Protein AF-A0A316V7V7-F1 (afdb_monomer)

Solvent-accessible surface area (backbone atoms only — not comparable to full-atom values): 23572 Å² total; per-residue (Å²): 116,82,76,47,70,77,41,67,59,57,42,28,49,52,53,28,52,53,47,53,48,35,49,48,49,51,54,50,50,53,54,47,58,75,67,67,80,64,62,68,66,64,52,52,53,51,46,54,51,34,51,50,48,45,47,46,38,56,75,43,49,46,54,45,52,50,30,42,55,56,39,65,74,77,50,98,63,58,75,68,59,39,53,61,62,17,49,60,53,38,48,53,49,51,52,54,58,68,66,45,78,70,61,78,92,52,75,86,79,66,56,74,65,60,53,50,47,52,38,43,30,49,54,22,32,37,50,50,13,33,57,52,13,32,52,29,26,48,41,36,48,57,46,45,47,75,74,66,43,92,72,72,82,74,82,64,50,72,67,56,50,52,48,47,49,52,53,46,52,49,50,53,51,52,44,51,51,50,52,51,50,48,50,50,70,68,69,52,76,82,66,86,82,73,79,63,56,82,72,43,70,79,76,47,81,49,71,66,59,52,50,53,50,50,50,52,51,51,47,53,51,48,50,52,50,47,51,53,47,48,54,50,44,53,50,46,51,48,52,35,50,50,59,54,43,52,70,36,70,71,32,44,52,52,51,52,51,49,48,53,50,18,54,50,29,52,52,48,51,51,48,35,51,41,41,72,75,72,66,55,78,53,87,70,68,76,72,51,70,67,56,50,51,49,54,53,52,58,66,66,62,80,61,102,53,71,59,68,64,52,50,49,52,51,51,51,52,50,51,52,49,49,51,53,54,52,49,52,52,52,52,54,53,49,50,55,53,45,67,67,48,55,84,83,52,59,67,43,54,53,46,38,52,48,36,42,54,49,44,30,41,51,51,28,50,56,52,51,48,49,73,72,54,67,72,90,62,67,83,63,70,83,50,78,62,67,75,51,82,90,54,65,45,60,48,48,51,45,21,36,51,33,16,49,53,28,18,51,54,43,39,52,52,52,52,50,54,54,49,54,53,52,58,62,71,76,111

Mean predicted aligned error: 12.89 Å

Secondary structure (DSSP, 8-state):
-GGGGG-HHHHHHHHHHHHHHHHHHHHHHHHHHHHT-S-HHHHHHHHHHHHHHHHHIIIIIHHHHHHHHHHHHH----HHHHHHHHHHHHHHHHHHHHHSPPPGGGTTT--HHHHHHHHHHHHHHHHHHHHHHHHHHHHHHHHHHHHH-SSPPPPPPHHHHHHHHHHHHHHHHHHHHHHHHHHHHHHSPPPTT----TTHHHH---HHHHHHHHHHHHHHHHHHHHHHHHHHHHHHHHHHHHHHHTTSHHHHHHHHHHHHHHHHHHHHHHHHHHIIIII---SSPPPPHHHHHHHHHHHHS---S-HHHHHHHHHHHHHHHHHHHHHHHHHHHHHHHHHHHTTTS-HHHHHHHHHHHHHHHHHHHHHHHHHHS-GGGTTSS--GGGGS---HHHHHHHHHHHHHHHHHHHHHHHHHHHHHHHHHTT-

Sequence (427 aa):
MIQSLKDPHQASSHVFSLCFEESTILFVLVLLEATGRLSTQALRRNWTFSLISVVVLAALLIPLCICLLITFRISSATPLQRVLFAIPAFAIWSIIFVNVPLPAALAHTTGLLDAALARMALLGVILIGILSGSAAASSAYDTYEAFFAKRKPRPVTASEVQGAESSFTRTCADLAARRRQLEQVRDAPANPNDQTGLLGRMWGSSQRSKEIKSLSQEIFGLETLAGAMRDDLDKLRTRHRDGKWAKTIQGKILLGAGHLFSVYCVWRVLLAALSLAILGYKEQAPPDFVSLSLAYLVKYVNVNIDLAAWTRLFGLLFVGALIVIRMRFVLANLSTFFRAASTGISTSFLVLFLAEVLTIYLLATLIQLRVSLPSKYSDASRPLLATLPSFNVVFGSAFDGTFLISAIATGAWRWYSSMDDLEHSNW

InterPro domains:
  IPR015672 The Golgi pH regulator/GPCR-type G protein [PTHR15948] (7-422)
  IPR022535 Golgi pH regulator, conserved domain [PF12537] (111-182)
  IPR025969 Abscisic acid G-protein coupled receptor-like domain [PF12430] (246-417)

Foldseek 3Di:
DVVLVVDLQSVLVVLLVQLVVLLVVLLVLLVVVLVVPDDPVVSLVSNVVSLVVLLCSQLPVLQLSLLLVVLVVPDPDDPVVSNVSSVVSRVVSNVVLLPQDADPVPPPPDDPSQRSLRSLLLVLLLVCLLLLLLVLLVLLVVLCCVPPPPDDPDQQDPVNLVVLVVVLVVLVVVLVVLVVVLVCLVPDPDDPPPPDDPVCVVPPDPPSNVVNVVSVVVSVVSVVVSVVSVVVSVVSVVSNVLVVLCPDPVNVVVVVVSNVVNVVSVVVLVVLCCCQPPVADDLDDDPDPVRVVVVVVLVVPPDPDPSVSVCSVCVSVVLVVVLVVVLVVVVVSLVVVCVVVVVPDDPSSSSSVCSNSSSSNSSNSLLVVLSVDDPVVVPPPCRSSNVRDRDCNSSSNSSSVSSNVSNVVSNVVVVVVVVVVVVVVVD

Radius of gyration: 30.21 Å; Cα contacts (8 Å, |Δi|>4): 297; chains: 1; bounding box: 67×61×100 Å

Organism: NCBI:txid1280837

Nearest PDB structures (foldseek):
  6g6w-assembly1_B  TM=4.353E-01  e=7.766E+00  Bos taurus
  5swt-assembly1_B  TM=4.805E-01  e=8.808E+00  Homo sapiens

pLDDT: mean 76.3, std 15.24, range [32.47, 95.81]

Structure (mmCIF, N/CA/C/O backbone):
data_AF-A0A316V7V7-F1
#
_entry.id   AF-A0A316V7V7-F1
#
loop_
_atom_site.group_PDB
_atom_site.id
_atom_site.type_symbol
_atom_site.label_atom_id
_atom_site.label_alt_id
_atom_site.label_comp_id
_atom_site.label_asym_id
_atom_site.label_entity_id
_atom_site.label_seq_id
_atom_site.pdbx_PDB_ins_code
_atom_site.Cartn_x
_atom_site.Cartn_y
_atom_site.Cartn_z
_atom_site.occupancy
_atom_site.B_iso_or_equiv
_atom_site.auth_seq_id
_atom_site.auth_comp_id
_atom_site.auth_asym_id
_atom_site.auth_atom_id
_atom_site.pdbx_PDB_model_num
ATOM 1 N N . MET A 1 1 ? -7.371 29.216 -9.672 1.00 37.16 1 MET A N 1
ATOM 2 C CA . MET A 1 1 ? -6.282 28.506 -8.961 1.00 37.16 1 MET A CA 1
ATOM 3 C C . MET A 1 1 ? -6.003 29.091 -7.569 1.00 37.16 1 MET A C 1
ATOM 5 O O . MET A 1 1 ? -5.985 28.326 -6.620 1.00 37.16 1 MET A O 1
ATOM 9 N N . ILE A 1 2 ? -5.893 30.419 -7.392 1.00 33.19 2 ILE A N 1
ATOM 10 C CA . ILE A 1 2 ? -5.565 31.045 -6.085 1.00 33.19 2 ILE A CA 1
ATOM 11 C C . ILE A 1 2 ? -6.721 30.992 -5.055 1.00 33.19 2 ILE A C 1
ATOM 13 O O . ILE A 1 2 ? -6.470 30.832 -3.867 1.00 33.19 2 ILE A O 1
ATOM 17 N N . GLN A 1 3 ? -7.992 31.019 -5.482 1.00 32.47 3 GLN A N 1
ATOM 18 C CA . GLN A 1 3 ? -9.149 30.841 -4.577 1.00 32.47 3 GLN A CA 1
ATOM 19 C C . GLN A 1 3 ? -9.369 29.389 -4.104 1.00 32.47 3 GLN A C 1
ATOM 21 O O . GLN A 1 3 ? -9.986 29.183 -3.064 1.00 32.47 3 GLN A O 1
ATOM 26 N N . SER A 1 4 ? -8.828 28.390 -4.814 1.00 39.66 4 SER A N 1
ATOM 27 C CA . SER A 1 4 ? -8.954 26.960 -4.463 1.00 39.66 4 SER A CA 1
ATOM 28 C C . SER A 1 4 ? -8.079 26.564 -3.260 1.00 39.66 4 SER A C 1
ATOM 30 O O . SER A 1 4 ? -8.321 25.557 -2.604 1.00 39.66 4 SER A O 1
ATOM 32 N N . LEU A 1 5 ? -7.109 27.411 -2.893 1.00 46.94 5 LEU A N 1
ATOM 33 C CA . LEU A 1 5 ? -6.263 27.238 -1.706 1.00 46.94 5 LEU A CA 1
ATOM 34 C C . LEU A 1 5 ? -6.985 27.534 -0.379 1.00 46.94 5 LEU A C 1
ATOM 36 O O . LEU A 1 5 ? -6.381 27.371 0.680 1.00 46.94 5 LEU A O 1
ATOM 40 N N . LYS A 1 6 ? -8.253 27.975 -0.408 1.00 54.47 6 LYS A N 1
ATOM 41 C CA . LYS A 1 6 ? -9.027 28.243 0.815 1.00 54.47 6 LYS A CA 1
ATOM 42 C C . LYS A 1 6 ? -9.523 26.955 1.486 1.00 54.47 6 LYS A C 1
ATOM 44 O O . LYS A 1 6 ? -9.612 26.930 2.710 1.00 54.47 6 LYS A O 1
ATOM 49 N N . ASP A 1 7 ? -9.726 25.887 0.706 1.00 70.75 7 ASP A N 1
ATOM 50 C CA . ASP A 1 7 ? -10.158 24.577 1.198 1.00 70.75 7 ASP A CA 1
ATOM 51 C C . ASP A 1 7 ? -9.064 23.513 0.972 1.00 70.75 7 ASP A C 1
ATOM 53 O O . ASP A 1 7 ? -8.841 23.082 -0.165 1.00 70.75 7 ASP A O 1
ATOM 57 N N . PRO A 1 8 ? -8.399 23.005 2.031 1.00 72.62 8 PRO A N 1
ATOM 58 C CA . PRO A 1 8 ? -7.329 22.007 1.896 1.00 72.62 8 PRO A CA 1
ATOM 59 C C . PRO A 1 8 ? -7.800 20.694 1.241 1.00 72.62 8 PRO A C 1
ATOM 61 O O . PRO A 1 8 ? -7.002 19.959 0.656 1.00 72.62 8 PRO A O 1
ATOM 64 N N . HIS A 1 9 ? -9.100 20.396 1.311 1.00 79.50 9 HIS A N 1
ATOM 65 C CA . HIS A 1 9 ? -9.720 19.256 0.631 1.00 79.50 9 HIS A CA 1
ATOM 66 C C . HIS A 1 9 ? -9.777 19.432 -0.895 1.00 79.50 9 HIS A C 1
ATOM 68 O O . HIS A 1 9 ? -9.472 18.497 -1.629 1.00 79.50 9 HIS A O 1
ATOM 74 N N . GLN A 1 10 ? -10.115 20.627 -1.390 1.00 82.75 10 GLN A N 1
ATOM 75 C CA . GLN A 1 10 ? -10.161 20.880 -2.833 1.00 82.75 10 GLN A CA 1
ATOM 76 C C . GLN A 1 10 ? -8.751 20.886 -3.425 1.00 82.75 10 GLN A C 1
ATOM 78 O O . GLN A 1 10 ? -8.501 20.230 -4.433 1.00 82.75 10 GLN A O 1
ATOM 83 N N . ALA A 1 11 ? -7.806 21.551 -2.751 1.00 82.94 11 ALA A N 1
ATOM 84 C CA . ALA A 1 11 ? -6.413 21.595 -3.184 1.00 82.94 11 ALA A CA 1
ATOM 85 C C . ALA A 1 11 ? -5.796 20.187 -3.298 1.00 82.94 11 ALA A C 1
ATOM 87 O O . ALA A 1 11 ? -5.197 19.862 -4.322 1.00 82.94 11 ALA A O 1
ATOM 88 N N . SER A 1 12 ? -5.998 19.325 -2.294 1.00 87.25 12 SER A N 1
ATOM 89 C CA . SER A 1 12 ? -5.514 17.935 -2.338 1.00 87.25 12 SER A CA 1
ATOM 90 C C . SER A 1 12 ? -6.169 17.112 -3.451 1.00 87.25 12 SER A C 1
ATOM 92 O O . SER A 1 12 ? -5.476 16.350 -4.124 1.00 87.25 12 SER A O 1
ATOM 94 N N . SER A 1 13 ? -7.463 17.312 -3.717 1.00 88.50 13 SER A N 1
ATOM 95 C CA . SER A 1 13 ? -8.156 16.660 -4.834 1.00 88.50 13 SER A CA 1
ATOM 96 C C . SER A 1 13 ? -7.624 17.101 -6.202 1.00 88.50 13 SER A C 1
ATOM 98 O O . SER A 1 13 ? -7.484 16.268 -7.097 1.00 88.50 13 SER A O 1
ATOM 100 N N . HIS A 1 14 ? -7.317 18.388 -6.387 1.00 89.69 14 HIS A N 1
ATOM 101 C CA . HIS A 1 14 ? -6.747 18.889 -7.641 1.00 89.69 14 HIS A CA 1
ATOM 102 C C . HIS A 1 14 ? -5.335 18.354 -7.877 1.00 89.69 14 HIS A C 1
ATOM 104 O O . HIS A 1 14 ? -5.037 17.913 -8.984 1.00 89.69 14 HIS A O 1
ATOM 110 N N . VAL A 1 15 ? -4.494 18.340 -6.836 1.00 90.38 15 VAL A N 1
ATOM 111 C CA . VAL A 1 15 ? -3.150 17.750 -6.914 1.00 90.38 15 VAL A CA 1
ATOM 112 C C . VAL A 1 15 ? -3.247 16.266 -7.262 1.00 90.38 15 VAL A C 1
ATOM 114 O O . VAL A 1 15 ? -2.575 15.826 -8.189 1.00 90.38 15 VAL A O 1
ATOM 117 N N . PHE A 1 16 ? -4.132 15.511 -6.603 1.00 90.31 16 PHE A N 1
ATOM 118 C CA . PHE A 1 16 ? -4.368 14.101 -6.926 1.00 90.31 16 PHE A CA 1
ATOM 119 C C . PHE A 1 16 ? -4.797 13.900 -8.388 1.00 90.31 16 PHE A C 1
ATOM 121 O O . PHE A 1 16 ? -4.213 13.071 -9.084 1.00 90.31 16 PHE A O 1
ATOM 128 N N . SER A 1 17 ? -5.778 14.674 -8.868 1.00 92.06 17 SER A N 1
ATOM 129 C CA . SER A 1 17 ? -6.269 14.584 -10.250 1.00 92.06 17 SER A CA 1
ATOM 130 C C . SER A 1 17 ? -5.161 14.850 -11.264 1.00 92.06 17 SER A C 1
ATOM 132 O O . SER A 1 17 ? -5.017 14.095 -12.219 1.00 92.06 17 SER A O 1
ATOM 134 N N . LEU A 1 18 ? -4.365 15.895 -11.037 1.00 92.06 18 LEU A N 1
ATOM 135 C CA . LEU A 1 18 ? -3.290 16.296 -11.939 1.00 92.06 18 LEU A CA 1
ATOM 136 C C . LEU A 1 18 ? -2.152 15.260 -11.957 1.00 92.06 18 LEU A C 1
ATOM 138 O O . LEU A 1 18 ? -1.629 14.934 -13.017 1.00 92.06 18 LEU A O 1
ATOM 142 N N . CYS A 1 19 ? -1.822 14.665 -10.808 1.00 90.75 19 CYS A N 1
ATOM 143 C CA . CYS A 1 19 ? -0.845 13.574 -10.741 1.00 90.75 19 CYS A CA 1
ATOM 144 C C . CYS A 1 19 ? -1.331 12.321 -11.472 1.00 90.75 19 CYS A C 1
ATOM 146 O O . CYS A 1 19 ? -0.568 11.687 -12.204 1.00 90.75 19 CYS A O 1
ATOM 148 N N . PHE A 1 20 ? -2.604 11.967 -11.286 1.00 88.31 20 PHE A N 1
ATOM 149 C CA . PHE A 1 20 ? -3.210 10.823 -11.955 1.00 88.31 20 PHE A CA 1
ATOM 150 C C . PHE A 1 20 ? -3.274 11.019 -13.474 1.00 88.31 20 PHE A C 1
ATOM 152 O O . PHE A 1 20 ? -2.954 10.095 -14.223 1.00 88.31 20 PHE A O 1
ATOM 159 N N . GLU A 1 21 ? -3.642 12.218 -13.923 1.00 92.69 21 GLU A N 1
ATOM 160 C CA . GLU A 1 21 ? -3.685 12.597 -15.333 1.00 92.69 21 GLU A CA 1
ATOM 161 C C . GLU A 1 21 ? -2.302 12.495 -15.983 1.00 92.69 21 GLU A C 1
ATOM 163 O O . GLU A 1 21 ? -2.132 11.705 -16.910 1.00 92.69 21 GLU A O 1
ATOM 168 N N . GLU A 1 22 ? -1.298 13.204 -15.458 1.00 91.88 22 GLU A N 1
ATOM 169 C CA . GLU A 1 22 ? 0.056 13.219 -16.030 1.00 91.88 22 GLU A CA 1
ATOM 170 C C . GLU A 1 22 ? 0.694 11.824 -16.036 1.00 91.88 22 GLU A C 1
ATOM 172 O O . GLU A 1 22 ? 1.302 11.404 -17.024 1.00 91.88 22 GLU A O 1
ATOM 177 N N . SER A 1 23 ? 0.484 11.047 -14.968 1.00 89.38 23 SER A N 1
ATOM 178 C CA . SER A 1 23 ? 0.971 9.667 -14.908 1.00 89.38 23 SER A CA 1
ATOM 179 C C . SER A 1 23 ? 0.282 8.773 -15.941 1.00 89.38 23 SER A C 1
ATOM 181 O O . SER A 1 23 ? 0.938 7.953 -16.578 1.00 89.38 23 SER A O 1
ATOM 183 N N . THR A 1 24 ? -1.029 8.932 -16.149 1.00 86.06 24 THR A N 1
ATOM 184 C CA . THR A 1 24 ? -1.783 8.158 -17.150 1.00 86.06 24 THR A CA 1
ATOM 185 C C . THR A 1 24 ? -1.388 8.553 -18.572 1.00 86.06 24 THR A C 1
ATOM 187 O O . THR A 1 24 ? -1.238 7.678 -19.429 1.00 86.06 24 THR A O 1
ATOM 190 N N . ILE A 1 25 ? -1.156 9.845 -18.825 1.00 89.94 25 ILE A N 1
ATOM 191 C CA . ILE A 1 25 ? -0.686 10.356 -20.117 1.00 89.94 25 ILE A CA 1
ATOM 192 C C . ILE A 1 25 ? 0.633 9.691 -20.510 1.00 89.94 25 ILE A C 1
ATOM 194 O O . ILE A 1 25 ? 0.758 9.271 -21.658 1.00 89.94 25 ILE A O 1
ATOM 198 N N . LEU A 1 26 ? 1.582 9.505 -19.583 1.00 87.88 26 LEU A N 1
ATOM 199 C CA . LEU A 1 26 ? 2.833 8.796 -19.883 1.00 87.88 26 LEU A CA 1
ATOM 200 C C . LEU A 1 26 ? 2.588 7.389 -20.448 1.00 87.88 26 LEU A C 1
ATOM 202 O O . LEU A 1 26 ? 3.192 7.023 -21.457 1.00 87.88 26 LEU A O 1
ATOM 206 N N . PHE A 1 27 ? 1.664 6.617 -19.870 1.00 82.06 27 PHE A N 1
ATOM 207 C CA . PHE A 1 27 ? 1.306 5.301 -20.411 1.00 82.06 27 PHE A CA 1
ATOM 208 C C . PHE A 1 27 ? 0.610 5.400 -21.761 1.00 82.06 27 PHE A C 1
ATOM 210 O O . PHE A 1 27 ? 0.951 4.656 -22.678 1.00 82.06 27 PHE A O 1
ATOM 217 N N . VAL A 1 28 ? -0.339 6.325 -21.911 1.00 83.75 28 VAL A N 1
ATOM 218 C CA . VAL A 1 28 ? -1.026 6.541 -23.189 1.00 83.75 28 VAL A CA 1
ATOM 219 C C . VAL A 1 28 ? -0.021 6.898 -24.284 1.00 83.75 28 VAL A C 1
ATOM 221 O O . VAL A 1 28 ? -0.122 6.364 -25.381 1.00 83.75 28 VAL A O 1
ATOM 224 N N . LEU A 1 29 ? 0.994 7.715 -23.996 1.00 85.50 29 LEU A N 1
ATOM 225 C CA . LEU A 1 29 ? 2.050 8.050 -24.952 1.00 85.50 29 LEU A CA 1
ATOM 226 C C . LEU A 1 29 ? 2.868 6.829 -25.379 1.00 85.50 29 LEU A C 1
ATOM 228 O O . LEU A 1 29 ? 3.147 6.693 -26.568 1.00 85.50 29 LEU A O 1
ATOM 232 N N . VAL A 1 30 ? 3.193 5.919 -24.456 1.00 78.06 30 VAL A N 1
ATOM 233 C CA . VAL A 1 30 ? 3.846 4.638 -24.789 1.00 78.06 30 VAL A CA 1
ATOM 234 C C . VAL A 1 30 ? 2.957 3.782 -25.693 1.00 78.06 30 VAL A C 1
ATOM 236 O O . VAL A 1 30 ? 3.428 3.211 -26.678 1.00 78.06 30 VAL A O 1
ATOM 239 N N . LEU A 1 31 ? 1.655 3.715 -25.398 1.00 76.31 31 LEU A N 1
ATOM 240 C CA . LEU A 1 31 ? 0.696 2.990 -26.234 1.00 76.31 31 LEU A CA 1
ATOM 241 C C . LEU A 1 31 ? 0.597 3.610 -27.634 1.00 76.31 31 LEU A C 1
ATOM 243 O O . LEU A 1 31 ? 0.621 2.892 -28.632 1.00 76.31 31 LEU A O 1
ATOM 247 N N . LEU A 1 32 ? 0.531 4.940 -27.720 1.00 78.00 32 LEU A N 1
ATOM 248 C CA . LEU A 1 32 ? 0.484 5.672 -28.983 1.00 78.00 32 LEU A CA 1
ATOM 249 C C . LEU A 1 32 ? 1.776 5.498 -29.791 1.00 78.00 32 LEU A C 1
ATOM 251 O O . LEU A 1 32 ? 1.688 5.311 -31.006 1.00 78.00 32 LEU A O 1
ATOM 255 N N . GLU A 1 33 ? 2.946 5.479 -29.143 1.00 76.56 33 GLU A N 1
ATOM 256 C CA . GLU A 1 33 ? 4.226 5.162 -29.792 1.00 76.56 33 GLU A CA 1
ATOM 257 C C . GLU A 1 33 ? 4.166 3.798 -30.480 1.00 76.56 33 GLU A C 1
ATOM 259 O O . GLU A 1 33 ? 4.500 3.673 -31.659 1.00 76.56 33 GLU A O 1
ATOM 264 N N . ALA A 1 34 ? 3.657 2.787 -29.772 1.00 68.81 34 ALA A N 1
ATOM 265 C CA . ALA A 1 34 ? 3.554 1.433 -30.294 1.00 68.81 34 ALA A CA 1
ATOM 266 C C . ALA A 1 34 ? 2.609 1.319 -31.500 1.00 68.81 34 ALA A C 1
ATOM 268 O O . ALA A 1 34 ? 2.809 0.453 -32.349 1.00 68.81 34 ALA A O 1
ATOM 269 N N . THR A 1 35 ? 1.599 2.190 -31.615 1.00 70.50 35 THR A N 1
ATOM 270 C CA . THR A 1 35 ? 0.716 2.210 -32.794 1.00 70.50 35 THR A CA 1
ATOM 271 C C . THR A 1 35 ? 1.369 2.811 -34.039 1.00 70.50 35 THR A C 1
ATOM 273 O O . THR A 1 35 ? 0.890 2.560 -35.143 1.00 70.50 35 THR A O 1
ATOM 276 N N . GLY A 1 36 ? 2.436 3.606 -33.889 1.00 69.06 36 GLY A N 1
ATOM 277 C CA . GLY A 1 36 ? 3.157 4.239 -34.999 1.00 69.06 36 GLY A CA 1
ATOM 278 C C . GLY A 1 36 ? 2.351 5.263 -35.814 1.00 69.06 36 GLY A C 1
ATOM 279 O O . GLY A 1 36 ? 2.797 5.661 -36.885 1.00 69.06 36 GLY A O 1
ATOM 280 N N . ARG A 1 37 ? 1.162 5.680 -35.349 1.00 67.75 37 ARG A N 1
ATOM 281 C CA . ARG A 1 37 ? 0.238 6.553 -36.107 1.00 67.75 37 ARG A CA 1
ATOM 282 C C . ARG A 1 37 ? 0.438 8.056 -35.882 1.00 67.75 37 ARG A C 1
ATOM 284 O O . ARG A 1 37 ? -0.128 8.845 -36.632 1.00 67.75 37 ARG A O 1
ATOM 291 N N . LEU A 1 38 ? 1.194 8.466 -34.860 1.00 76.25 38 LEU A N 1
ATOM 292 C CA . LEU A 1 38 ? 1.435 9.878 -34.532 1.00 76.25 38 LEU A CA 1
ATOM 293 C C . LEU A 1 38 ? 2.852 10.333 -34.896 1.00 76.25 38 LEU A C 1
ATOM 295 O O . LEU A 1 38 ? 3.801 9.553 -34.883 1.00 76.25 38 LEU A O 1
ATOM 299 N N . SER A 1 39 ? 3.004 11.638 -35.140 1.00 82.19 39 SER A N 1
ATOM 300 C CA . SER A 1 39 ? 4.307 12.268 -35.361 1.00 82.19 39 SER A CA 1
ATOM 301 C C . SER A 1 39 ? 5.229 12.090 -34.146 1.00 82.19 39 SER A C 1
ATOM 303 O O . SER A 1 39 ? 4.889 12.512 -33.035 1.00 82.19 39 SER A O 1
ATOM 305 N N . THR A 1 40 ? 6.431 11.552 -34.368 1.00 78.25 40 THR A N 1
ATOM 306 C CA . THR A 1 40 ? 7.430 11.259 -33.322 1.00 78.25 40 THR A CA 1
ATOM 307 C C . THR A 1 40 ? 7.844 12.500 -32.520 1.00 78.25 40 THR A C 1
ATOM 309 O O . THR A 1 40 ? 8.145 12.405 -31.332 1.00 78.25 40 THR A O 1
ATOM 312 N N . GLN A 1 41 ? 7.828 13.685 -33.139 1.00 83.75 41 GLN A N 1
ATOM 313 C CA . GLN A 1 41 ? 8.228 14.937 -32.491 1.00 83.75 41 GLN A CA 1
ATOM 314 C C . GLN A 1 41 ? 7.197 15.436 -31.467 1.00 83.75 41 GLN A C 1
ATOM 316 O O . GLN A 1 41 ? 7.578 15.799 -30.354 1.00 83.75 41 GLN A O 1
ATOM 321 N N . ALA A 1 42 ? 5.901 15.416 -31.807 1.00 85.19 42 ALA A N 1
ATOM 322 C CA . ALA A 1 42 ? 4.836 15.785 -30.869 1.00 85.19 42 ALA A CA 1
ATOM 323 C C . ALA A 1 42 ? 4.795 14.820 -29.678 1.00 85.19 42 ALA A C 1
ATOM 325 O O . ALA A 1 42 ? 4.691 15.245 -28.529 1.00 85.19 42 ALA A O 1
ATOM 326 N N . LEU A 1 43 ? 4.973 13.527 -29.959 1.00 85.25 43 LEU A N 1
ATOM 327 C CA . LEU A 1 43 ? 4.997 12.473 -28.957 1.00 85.25 43 LEU A CA 1
ATOM 328 C C . LEU A 1 43 ? 6.164 12.646 -27.972 1.00 85.25 43 LEU A C 1
ATOM 330 O O . LEU A 1 43 ? 5.961 12.613 -26.762 1.00 85.25 43 LEU A O 1
ATOM 334 N N . ARG A 1 44 ? 7.373 12.921 -28.483 1.00 85.69 44 ARG A N 1
ATOM 335 C CA . ARG A 1 44 ? 8.557 13.170 -27.650 1.00 85.69 44 ARG A CA 1
ATOM 336 C C . ARG A 1 44 ? 8.430 14.444 -26.820 1.00 85.69 44 ARG A C 1
ATOM 338 O O . ARG A 1 44 ? 8.828 14.446 -25.661 1.00 85.69 44 ARG A O 1
ATOM 345 N N . ARG A 1 45 ? 7.847 15.510 -27.374 1.00 88.25 45 ARG A N 1
ATOM 346 C CA . ARG A 1 45 ? 7.605 16.750 -26.624 1.00 88.25 45 ARG A CA 1
ATOM 347 C C . ARG A 1 45 ? 6.622 16.526 -25.474 1.00 88.25 45 ARG A C 1
ATOM 349 O O . ARG A 1 45 ? 6.906 16.963 -24.363 1.00 88.25 45 ARG A O 1
ATOM 356 N N . ASN A 1 46 ? 5.509 15.836 -25.732 1.00 90.94 46 ASN A N 1
ATOM 357 C CA . ASN A 1 46 ? 4.521 15.540 -24.695 1.00 90.94 46 ASN A CA 1
ATOM 358 C C . ASN A 1 46 ? 5.091 14.600 -23.627 1.00 90.94 46 ASN A C 1
ATOM 360 O O . ASN A 1 46 ? 4.882 14.818 -22.443 1.00 90.94 46 ASN A O 1
ATOM 364 N N . TRP A 1 47 ? 5.885 13.611 -24.040 1.00 89.44 47 TRP A N 1
ATOM 365 C CA . TRP A 1 47 ? 6.594 12.715 -23.130 1.00 89.44 47 TRP A CA 1
ATOM 366 C C . TRP A 1 47 ? 7.521 13.467 -22.184 1.00 89.44 47 TRP A C 1
ATOM 368 O O . TRP A 1 47 ? 7.424 13.300 -20.975 1.00 89.44 47 TRP A O 1
ATOM 378 N N . THR A 1 48 ? 8.395 14.325 -22.715 1.00 88.81 48 THR A N 1
ATOM 379 C CA . THR A 1 48 ? 9.319 15.099 -21.883 1.00 88.81 48 THR A CA 1
ATOM 380 C C . THR A 1 48 ? 8.569 16.038 -20.943 1.00 88.81 48 THR A C 1
ATOM 382 O O . THR A 1 48 ? 8.943 16.136 -19.778 1.00 88.81 48 THR A O 1
ATOM 385 N N . PHE A 1 49 ? 7.499 16.687 -21.414 1.00 92.25 49 PHE A N 1
ATOM 386 C CA . PHE A 1 49 ? 6.664 17.547 -20.575 1.00 92.25 49 PHE A CA 1
ATOM 387 C C . PHE A 1 49 ? 6.019 16.765 -19.426 1.00 92.25 49 PHE A C 1
ATOM 389 O O . PHE A 1 49 ? 6.266 17.094 -18.269 1.00 92.25 49 PHE A O 1
ATOM 396 N N . SER A 1 50 ? 5.280 15.694 -19.724 1.00 92.38 50 SER A N 1
ATOM 397 C CA . SER A 1 50 ? 4.618 14.887 -18.696 1.00 92.38 50 SER A CA 1
ATOM 398 C C . SER A 1 50 ? 5.612 14.215 -17.753 1.00 92.38 50 SER A C 1
ATOM 400 O O . SER A 1 50 ? 5.351 14.123 -16.559 1.00 92.38 50 SER A O 1
ATOM 402 N N . LEU A 1 51 ? 6.790 13.804 -18.235 1.00 90.31 51 LEU A N 1
ATOM 403 C CA . LEU A 1 51 ? 7.823 13.211 -17.384 1.00 90.31 51 LEU A CA 1
ATOM 404 C C . LEU A 1 51 ? 8.381 14.233 -16.386 1.00 90.31 51 LEU A C 1
ATOM 406 O O . LEU A 1 51 ? 8.503 13.925 -15.202 1.00 90.31 51 LEU A O 1
ATOM 410 N N . ILE A 1 52 ? 8.679 15.455 -16.845 1.00 91.50 52 ILE A N 1
ATOM 411 C CA . ILE A 1 52 ? 9.089 16.561 -15.968 1.00 91.50 52 ILE A CA 1
ATOM 412 C C . ILE A 1 52 ? 7.976 16.863 -14.963 1.00 91.50 52 ILE A C 1
ATOM 414 O O . ILE A 1 52 ? 8.257 16.950 -13.768 1.00 91.50 52 ILE A O 1
ATOM 418 N N . SER A 1 53 ? 6.729 16.981 -15.427 1.00 91.94 53 SER A N 1
ATOM 419 C CA . SER A 1 53 ? 5.568 17.244 -14.575 1.00 91.94 53 SER A CA 1
ATOM 420 C C . SER A 1 53 ? 5.433 16.185 -13.483 1.00 91.94 53 SER A C 1
ATOM 422 O O . SER A 1 53 ? 5.412 16.538 -12.311 1.00 91.94 53 SER A O 1
ATOM 424 N N . VAL A 1 54 ? 5.440 14.892 -13.823 1.00 92.06 54 VAL A N 1
ATOM 425 C CA . VAL A 1 54 ? 5.350 13.783 -12.855 1.00 92.06 54 VAL A CA 1
ATOM 426 C C . VAL A 1 54 ? 6.484 13.821 -11.831 1.00 92.06 54 VAL A C 1
ATOM 428 O O . VAL A 1 54 ? 6.231 13.675 -10.635 1.00 92.06 54 VAL A O 1
ATOM 431 N N . VAL A 1 55 ? 7.725 14.059 -12.267 1.00 90.75 55 VAL A N 1
ATOM 432 C CA . VAL A 1 55 ? 8.875 14.144 -11.353 1.00 90.75 55 VAL A CA 1
ATOM 433 C C . VAL A 1 55 ? 8.753 15.352 -10.423 1.00 90.75 55 VAL A C 1
ATOM 435 O O . VAL A 1 55 ? 8.986 15.210 -9.228 1.00 90.75 55 VAL A O 1
ATOM 438 N N . VAL A 1 56 ? 8.348 16.522 -10.921 1.00 91.69 56 VAL A N 1
ATOM 439 C CA . VAL A 1 56 ? 8.133 17.726 -10.095 1.00 91.69 56 VAL A CA 1
ATOM 440 C C . VAL A 1 56 ? 6.971 17.533 -9.121 1.00 91.69 56 VAL A C 1
ATOM 442 O O . VAL A 1 56 ? 7.043 17.968 -7.972 1.00 91.69 56 VAL A O 1
ATOM 445 N N . LEU A 1 57 ? 5.902 16.870 -9.551 1.00 92.06 57 LEU A N 1
ATOM 446 C CA . LEU A 1 57 ? 4.745 16.604 -8.706 1.00 92.06 57 LEU A CA 1
ATOM 447 C C . LEU A 1 57 ? 5.106 15.697 -7.537 1.00 92.06 57 LEU A C 1
ATOM 449 O O . LEU A 1 57 ? 4.833 16.055 -6.394 1.00 92.06 57 LEU A O 1
ATOM 453 N N . ALA A 1 58 ? 5.762 14.576 -7.826 1.00 91.31 58 ALA A N 1
ATOM 454 C CA . ALA A 1 58 ? 6.118 13.587 -6.822 1.00 91.31 58 ALA A CA 1
ATOM 455 C C . ALA A 1 58 ? 7.288 14.061 -5.941 1.00 91.31 58 ALA A C 1
ATOM 457 O O . ALA A 1 58 ? 7.241 13.973 -4.723 1.00 91.31 58 ALA A O 1
ATOM 458 N N . ALA A 1 59 ? 8.337 14.639 -6.530 1.00 90.44 59 ALA A N 1
ATOM 459 C CA . ALA A 1 59 ? 9.524 15.041 -5.779 1.00 90.44 59 ALA A CA 1
ATOM 460 C C . ALA A 1 59 ? 9.444 16.453 -5.180 1.00 90.44 59 ALA A C 1
ATOM 462 O O . ALA A 1 59 ? 10.383 16.867 -4.520 1.00 90.44 59 ALA A O 1
ATOM 463 N N . LEU A 1 60 ? 8.415 17.264 -5.432 1.00 90.62 60 LEU A N 1
ATOM 464 C CA . LEU A 1 60 ? 8.353 18.615 -4.853 1.00 90.62 60 LEU A CA 1
ATOM 465 C C . LEU A 1 60 ? 6.940 18.972 -4.403 1.00 90.62 60 LEU A C 1
ATOM 467 O O . LEU A 1 60 ? 6.743 19.295 -3.232 1.00 90.62 60 LEU A O 1
ATOM 471 N N . LEU A 1 61 ? 5.952 18.914 -5.303 1.00 91.19 61 LEU A N 1
ATOM 472 C CA . LEU A 1 61 ? 4.623 19.464 -5.019 1.00 91.19 61 LEU A CA 1
ATOM 473 C C . LEU A 1 61 ? 3.876 18.678 -3.935 1.00 91.19 61 LEU A C 1
ATOM 475 O O . LEU A 1 61 ? 3.390 19.280 -2.979 1.00 91.19 61 LEU A O 1
ATOM 479 N N . ILE A 1 62 ? 3.779 17.352 -4.065 1.00 91.25 62 ILE A N 1
ATOM 480 C CA . ILE A 1 62 ? 3.042 16.520 -3.110 1.00 91.25 62 ILE A CA 1
ATOM 481 C C . ILE A 1 62 ? 3.697 16.555 -1.717 1.00 91.25 62 ILE A C 1
ATOM 483 O O . ILE A 1 62 ? 2.977 16.855 -0.757 1.00 91.25 62 ILE A O 1
ATOM 487 N N . PRO A 1 63 ? 5.025 16.353 -1.561 1.00 91.12 63 PRO A N 1
ATOM 488 C CA . PRO A 1 63 ? 5.686 16.486 -0.265 1.00 91.12 63 PRO A CA 1
ATOM 489 C C . PRO A 1 63 ? 5.475 17.862 0.370 1.00 91.12 63 PRO A C 1
ATOM 491 O O . PRO A 1 63 ? 5.170 17.950 1.558 1.00 91.12 63 PRO A O 1
ATOM 494 N N . LEU A 1 64 ? 5.550 18.940 -0.418 1.00 90.19 64 LEU A N 1
ATOM 495 C CA . LEU A 1 64 ? 5.288 20.297 0.058 1.00 90.19 64 LEU A CA 1
ATOM 496 C C . LEU A 1 64 ? 3.841 20.462 0.547 1.00 90.19 64 LEU A C 1
ATOM 498 O O . LEU A 1 64 ? 3.614 21.024 1.621 1.00 90.19 64 LEU A O 1
ATOM 502 N N . CYS A 1 65 ? 2.858 19.936 -0.188 1.00 89.25 65 CYS A N 1
ATOM 503 C CA . CYS A 1 65 ? 1.460 19.943 0.239 1.00 89.25 65 CYS A CA 1
ATOM 504 C C . CYS A 1 65 ? 1.247 19.134 1.531 1.00 89.25 65 CYS A C 1
ATOM 506 O O . CYS A 1 65 ? 0.505 19.578 2.409 1.00 89.25 65 CYS A O 1
ATOM 508 N N . ILE A 1 66 ? 1.919 17.989 1.685 1.00 88.38 66 ILE A N 1
ATOM 509 C CA . ILE A 1 66 ? 1.875 17.177 2.908 1.00 88.38 66 ILE A CA 1
ATOM 510 C C . ILE A 1 66 ? 2.479 17.946 4.092 1.00 88.38 66 ILE A C 1
ATOM 512 O O . ILE A 1 66 ? 1.844 18.029 5.146 1.00 88.38 66 ILE A O 1
ATOM 516 N N . CYS A 1 67 ? 3.656 18.557 3.922 1.00 87.81 67 CYS A N 1
ATOM 517 C CA . CYS A 1 67 ? 4.295 19.377 4.954 1.00 87.81 67 CYS A CA 1
ATOM 518 C C . CYS A 1 67 ? 3.390 20.535 5.394 1.00 87.81 67 CYS A C 1
ATOM 520 O O . CYS A 1 67 ? 3.210 20.746 6.592 1.00 87.81 67 CYS A O 1
ATOM 522 N N . LEU A 1 68 ? 2.752 21.228 4.443 1.00 85.44 68 LEU A N 1
ATOM 523 C CA . LEU A 1 68 ? 1.786 22.283 4.748 1.00 85.44 68 LEU A CA 1
ATOM 524 C C . LEU A 1 68 ? 0.600 21.747 5.564 1.00 85.44 68 LEU A C 1
ATOM 526 O O . LEU A 1 68 ? 0.260 22.342 6.587 1.00 85.44 68 LEU A O 1
ATOM 530 N N . LEU A 1 69 ? -0.010 20.620 5.164 1.00 82.88 69 LEU A N 1
ATOM 531 C CA . LEU A 1 69 ? -1.136 20.006 5.889 1.00 82.88 69 LEU A CA 1
ATOM 532 C C . LEU A 1 69 ? -0.786 19.608 7.325 1.00 82.88 69 LEU A C 1
ATOM 534 O O . LEU A 1 69 ? -1.616 19.780 8.220 1.00 82.88 69 LEU A O 1
ATOM 538 N N . ILE A 1 70 ? 0.426 19.104 7.562 1.00 78.81 70 ILE A N 1
ATOM 539 C CA . ILE A 1 70 ? 0.891 18.778 8.916 1.00 78.81 70 ILE A CA 1
ATOM 540 C C . ILE A 1 70 ? 0.934 20.049 9.773 1.00 78.81 70 ILE A C 1
ATOM 542 O O . ILE A 1 70 ? 0.445 20.048 10.904 1.00 78.81 70 ILE A O 1
ATOM 546 N N . THR A 1 71 ? 1.422 21.164 9.223 1.00 76.75 71 THR A N 1
ATOM 547 C CA . THR A 1 71 ? 1.453 22.452 9.927 1.00 76.75 71 THR A CA 1
ATOM 548 C C . THR A 1 71 ? 0.053 22.995 10.242 1.00 76.75 71 THR A C 1
ATOM 550 O O . THR A 1 71 ? -0.144 23.565 11.316 1.00 76.75 71 THR A O 1
ATOM 553 N N . PHE A 1 72 ? -0.944 22.772 9.374 1.00 71.19 72 PHE A N 1
ATOM 554 C CA . PHE A 1 72 ? -2.341 23.154 9.649 1.00 71.19 72 PHE A CA 1
ATOM 555 C C . PHE A 1 72 ? -2.927 22.459 10.889 1.00 71.19 72 PHE A C 1
ATOM 557 O O . PHE A 1 72 ? -3.852 22.997 11.493 1.00 71.19 72 PHE A O 1
ATOM 564 N N . ARG A 1 73 ? -2.404 21.291 11.288 1.00 68.12 73 ARG A N 1
ATOM 565 C CA . ARG A 1 73 ? -2.895 20.545 12.458 1.00 68.12 73 ARG A CA 1
ATOM 566 C C . ARG A 1 73 ? -2.349 21.076 13.787 1.00 68.12 73 ARG A C 1
ATOM 568 O O . ARG A 1 73 ? -2.979 20.877 14.818 1.00 68.12 73 ARG A O 1
ATOM 575 N N . ILE A 1 74 ? -1.175 21.709 13.766 1.00 65.06 74 ILE A N 1
ATOM 576 C CA . ILE A 1 74 ? -0.388 21.995 14.976 1.00 65.06 74 ILE A CA 1
ATOM 577 C C . ILE A 1 74 ? -0.617 23.425 15.495 1.00 65.06 74 ILE A C 1
ATOM 579 O O . ILE A 1 74 ? -0.373 23.685 16.670 1.00 65.06 74 ILE A O 1
ATOM 583 N N . SER A 1 75 ? -1.096 24.371 14.672 1.00 56.31 75 SER A N 1
ATOM 584 C CA . SER A 1 75 ? -1.111 25.786 15.072 1.00 56.31 75 SER A CA 1
ATOM 585 C C . SER A 1 75 ? -2.305 26.605 14.564 1.00 56.31 75 SER A C 1
ATOM 587 O O . SER A 1 75 ? -2.581 26.646 13.366 1.00 56.31 75 SER A O 1
ATOM 589 N N . SER A 1 76 ? -2.921 27.391 15.459 1.00 60.81 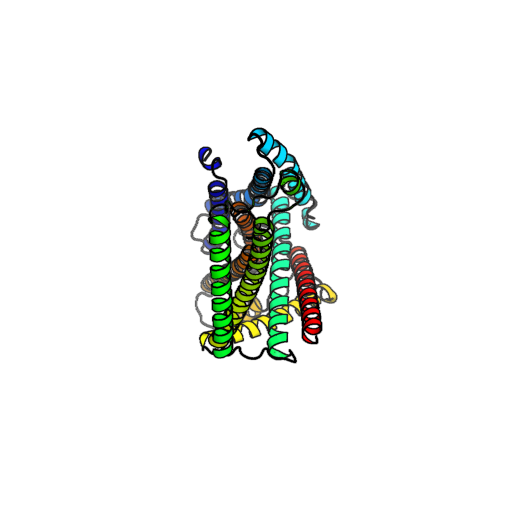76 SER A N 1
ATOM 590 C CA . SER A 1 76 ? -3.858 28.490 15.137 1.00 60.81 76 SER A CA 1
ATOM 591 C C . SER A 1 76 ? -3.160 29.740 14.557 1.00 60.81 76 SER A C 1
ATOM 593 O O . SER A 1 76 ? -3.669 30.852 14.666 1.00 60.81 76 SER A O 1
ATOM 595 N N . ALA A 1 77 ? -1.978 29.584 13.955 1.00 62.88 77 ALA A N 1
ATOM 596 C CA . ALA A 1 77 ? -1.139 30.673 13.456 1.00 62.88 77 ALA A CA 1
ATOM 597 C C . ALA A 1 77 ? -1.654 31.318 12.156 1.00 62.88 77 ALA A C 1
ATOM 599 O O . ALA A 1 77 ? -2.474 30.747 11.433 1.00 62.88 77 ALA A O 1
ATOM 600 N N . THR A 1 78 ? -1.116 32.496 11.831 1.00 76.44 78 THR A N 1
ATOM 601 C CA . THR A 1 78 ? -1.345 33.219 10.564 1.00 76.44 78 THR A CA 1
ATOM 602 C C . THR A 1 78 ? -0.797 32.440 9.351 1.00 76.44 78 THR A C 1
ATOM 604 O O . THR A 1 78 ? 0.128 31.640 9.508 1.00 76.44 78 THR A O 1
ATOM 607 N N . PRO A 1 79 ? -1.314 32.645 8.119 1.00 73.69 79 PRO A N 1
ATOM 608 C CA . PRO A 1 79 ? -0.871 31.894 6.934 1.00 73.69 79 PRO A CA 1
ATOM 609 C C . PRO A 1 79 ? 0.638 32.004 6.657 1.00 73.69 79 PRO A C 1
ATOM 611 O O . PRO A 1 79 ? 1.245 31.030 6.223 1.00 73.69 79 PRO A O 1
ATOM 614 N N . LEU A 1 80 ? 1.265 33.144 6.970 1.00 76.62 80 LEU A N 1
ATOM 615 C CA . LEU A 1 80 ? 2.706 33.352 6.787 1.00 76.62 80 LEU A CA 1
ATOM 616 C C . LEU A 1 80 ? 3.546 32.489 7.743 1.00 76.62 80 LEU A C 1
ATOM 618 O O . LEU A 1 80 ? 4.504 31.844 7.323 1.00 76.62 80 LEU A O 1
ATOM 622 N N . GLN A 1 81 ? 3.154 32.423 9.017 1.00 77.75 81 GLN A N 1
ATOM 623 C CA . GLN A 1 81 ? 3.812 31.572 10.014 1.00 77.75 81 GLN A CA 1
ATOM 624 C C . GLN A 1 81 ? 3.684 30.087 9.653 1.00 77.75 81 GLN A C 1
ATOM 626 O O . GLN A 1 81 ? 4.620 29.323 9.861 1.00 77.75 81 GLN A O 1
ATOM 631 N N . ARG A 1 82 ? 2.561 29.675 9.050 1.00 74.38 82 ARG A N 1
ATOM 632 C CA . ARG A 1 82 ? 2.370 28.292 8.580 1.00 74.38 82 ARG A CA 1
ATOM 633 C C . ARG A 1 82 ? 3.350 27.921 7.471 1.00 74.38 82 ARG A C 1
ATOM 635 O O . ARG A 1 82 ? 3.955 26.858 7.530 1.00 74.38 82 ARG A O 1
ATOM 642 N N . VAL A 1 83 ? 3.548 28.802 6.491 1.00 79.25 83 VAL A N 1
ATOM 643 C CA . VAL A 1 83 ? 4.559 28.580 5.445 1.00 79.25 83 VAL A CA 1
ATOM 644 C C . VAL A 1 83 ? 5.952 28.494 6.069 1.00 79.25 83 VAL A C 1
ATOM 646 O O . VAL A 1 83 ? 6.706 27.583 5.742 1.00 79.25 83 VAL A O 1
ATOM 649 N N . LEU A 1 84 ? 6.260 29.365 7.034 1.00 83.88 84 LEU A N 1
ATOM 650 C CA . LEU A 1 84 ? 7.550 29.361 7.724 1.00 83.88 84 LEU A CA 1
ATOM 651 C C . LEU A 1 84 ? 7.825 28.043 8.470 1.00 83.88 84 LEU A C 1
ATOM 653 O O . LEU A 1 84 ? 8.942 27.539 8.413 1.00 83.88 84 LEU A O 1
ATOM 657 N N . PHE A 1 85 ? 6.813 27.448 9.111 1.00 83.25 85 PHE A N 1
ATOM 658 C CA . PHE A 1 85 ? 6.931 26.139 9.770 1.00 83.25 85 PHE A CA 1
ATOM 659 C C . PHE A 1 85 ? 6.974 24.953 8.793 1.00 83.25 85 PHE A C 1
ATOM 661 O O . PHE A 1 85 ? 7.522 23.907 9.137 1.00 83.25 85 PHE A O 1
ATOM 668 N N . ALA A 1 86 ? 6.436 25.093 7.579 1.00 84.94 86 ALA A N 1
ATOM 669 C CA . ALA A 1 86 ? 6.497 24.044 6.563 1.00 84.94 86 ALA A CA 1
ATOM 670 C C . ALA A 1 86 ? 7.875 23.953 5.882 1.00 84.94 86 ALA A C 1
ATOM 672 O O . ALA A 1 86 ? 8.281 22.860 5.491 1.00 84.94 86 ALA A O 1
ATOM 673 N N . ILE A 1 87 ? 8.618 25.064 5.785 1.00 87.56 87 ILE A N 1
ATOM 674 C CA . ILE A 1 87 ? 9.973 25.109 5.201 1.00 87.56 87 ILE A CA 1
ATOM 675 C C . ILE A 1 87 ? 10.934 24.093 5.842 1.00 87.56 87 ILE A C 1
ATOM 677 O O . ILE A 1 87 ? 11.517 23.313 5.090 1.00 87.56 87 ILE A O 1
ATOM 681 N N . PRO A 1 88 ? 11.122 24.029 7.177 1.00 88.75 88 PRO A N 1
ATOM 682 C CA . PRO A 1 88 ? 12.041 23.062 7.773 1.00 88.75 88 PRO A CA 1
ATOM 683 C C . PRO A 1 88 ? 11.586 21.615 7.554 1.00 88.75 88 PRO A C 1
ATOM 685 O O . PRO A 1 88 ? 12.419 20.758 7.276 1.00 88.75 88 PRO A O 1
ATOM 688 N N . ALA A 1 89 ? 10.279 21.333 7.602 1.00 87.12 89 ALA A N 1
ATOM 689 C CA . ALA A 1 89 ? 9.754 19.997 7.315 1.00 87.12 89 ALA A CA 1
ATOM 690 C C . ALA A 1 89 ? 10.036 19.576 5.860 1.00 87.12 89 ALA A C 1
ATOM 692 O O . ALA A 1 89 ? 10.475 18.454 5.607 1.00 87.12 89 ALA A O 1
ATOM 693 N N . PHE A 1 90 ? 9.857 20.497 4.913 1.00 90.88 90 PHE A N 1
ATOM 694 C CA . PHE A 1 90 ? 10.170 20.269 3.506 1.00 90.88 90 PHE A CA 1
ATOM 695 C C . PHE A 1 90 ? 11.681 20.168 3.247 1.00 90.88 90 PHE A C 1
ATOM 697 O O . PHE A 1 90 ? 12.115 19.368 2.419 1.00 90.88 90 PHE A O 1
ATOM 704 N N . ALA A 1 91 ? 12.502 20.925 3.978 1.00 89.88 91 ALA A N 1
ATOM 705 C CA . ALA A 1 91 ? 13.957 20.826 3.914 1.00 89.88 91 ALA A CA 1
ATOM 706 C C . ALA A 1 91 ? 14.444 19.461 4.418 1.00 89.88 91 ALA A C 1
ATOM 708 O O . ALA A 1 91 ? 15.266 18.834 3.757 1.00 89.88 91 ALA A O 1
ATOM 709 N N . ILE A 1 92 ? 13.887 18.956 5.527 1.00 89.81 92 ILE A N 1
ATOM 710 C CA . ILE A 1 92 ? 14.162 17.600 6.026 1.00 89.81 92 ILE A CA 1
ATOM 711 C C . ILE A 1 92 ? 13.794 16.563 4.964 1.00 89.81 92 ILE A C 1
ATOM 713 O O . ILE A 1 92 ? 14.614 15.705 4.643 1.00 89.81 92 ILE A O 1
ATOM 717 N N . TRP A 1 93 ? 12.599 16.668 4.376 1.00 89.50 93 TRP A N 1
ATOM 718 C CA . TRP A 1 93 ? 12.182 15.779 3.291 1.00 89.50 93 TRP A CA 1
ATOM 719 C C . TRP A 1 93 ? 13.151 15.843 2.098 1.00 89.50 93 TRP A C 1
ATOM 721 O O . TRP A 1 93 ? 13.589 14.805 1.609 1.00 89.50 93 TRP A O 1
ATOM 731 N N . SER A 1 94 ? 13.562 17.044 1.685 1.00 87.81 94 SER A N 1
ATOM 732 C CA . SER A 1 94 ? 14.483 17.248 0.559 1.00 87.81 94 SER A CA 1
ATOM 733 C C . SER A 1 94 ? 15.867 16.660 0.838 1.00 87.81 94 SER A C 1
ATOM 735 O O . SER A 1 94 ? 16.468 16.044 -0.039 1.00 87.81 94 SER A O 1
ATOM 737 N N . ILE A 1 95 ? 16.367 16.803 2.070 1.00 88.31 95 ILE A N 1
ATOM 738 C CA . ILE A 1 95 ? 17.623 16.189 2.510 1.00 88.31 95 ILE A CA 1
ATOM 739 C C . ILE A 1 95 ? 17.496 14.668 2.446 1.00 88.31 95 ILE A C 1
ATOM 741 O O . ILE A 1 95 ? 18.353 14.022 1.849 1.00 88.31 95 ILE A O 1
ATOM 745 N N . ILE A 1 96 ? 16.427 14.090 3.001 1.00 87.19 96 ILE A N 1
ATOM 746 C CA . ILE A 1 96 ? 16.184 12.641 2.938 1.00 87.19 96 ILE A CA 1
ATOM 747 C C . ILE A 1 96 ? 16.144 12.177 1.479 1.00 87.19 96 ILE A C 1
ATOM 749 O O . ILE A 1 96 ? 16.824 11.216 1.129 1.00 87.19 96 ILE A O 1
ATOM 753 N N . PHE A 1 97 ? 15.420 12.893 0.617 1.00 87.38 97 PHE A N 1
ATOM 754 C CA . PHE A 1 97 ? 15.289 12.568 -0.798 1.00 87.38 97 PHE A CA 1
ATOM 755 C C . PHE A 1 97 ? 16.634 12.596 -1.535 1.00 87.38 97 PHE A C 1
ATOM 757 O O . PHE A 1 97 ? 16.947 11.678 -2.289 1.00 87.38 97 PHE A O 1
ATOM 764 N N . VAL A 1 98 ? 17.473 13.607 -1.298 1.00 85.00 98 VAL A N 1
ATOM 765 C CA . VAL A 1 98 ? 18.801 13.703 -1.927 1.00 85.00 98 VAL A CA 1
ATOM 766 C C . VAL A 1 98 ? 19.761 12.628 -1.410 1.00 85.00 98 VAL A C 1
ATOM 768 O O . VAL A 1 98 ? 20.601 12.149 -2.173 1.00 85.00 98 VAL A O 1
ATOM 771 N N . ASN A 1 99 ? 19.615 12.213 -0.151 1.00 85.06 99 ASN A N 1
ATOM 772 C CA . ASN A 1 99 ? 20.407 11.135 0.443 1.00 85.06 99 ASN A CA 1
ATOM 773 C C . ASN A 1 99 ? 19.967 9.731 0.001 1.00 85.06 99 ASN A C 1
ATOM 775 O O . ASN A 1 99 ? 20.659 8.762 0.312 1.00 85.06 99 ASN A O 1
ATOM 779 N N . VAL A 1 100 ? 18.861 9.592 -0.743 1.00 82.69 100 VAL A N 1
ATOM 780 C CA . VAL A 1 100 ? 18.508 8.312 -1.369 1.00 82.69 100 VAL A CA 1
ATOM 781 C C . VAL A 1 100 ? 19.644 7.910 -2.320 1.00 82.69 100 VAL A C 1
ATOM 783 O O . VAL A 1 100 ? 19.973 8.683 -3.234 1.00 82.69 100 VAL A O 1
ATOM 786 N N . PRO A 1 101 ? 20.258 6.727 -2.116 1.00 77.94 101 PRO A N 1
ATOM 787 C CA . PRO A 1 101 ? 21.446 6.330 -2.852 1.00 77.94 101 PRO A CA 1
ATOM 788 C C . PRO A 1 101 ? 21.133 6.223 -4.342 1.00 77.94 101 PRO A C 1
ATOM 790 O O . PRO A 1 101 ? 20.176 5.569 -4.759 1.00 77.94 101 PRO A O 1
ATOM 793 N N . LEU A 1 102 ? 21.965 6.876 -5.150 1.00 73.56 102 LEU A N 1
ATOM 794 C CA . LEU A 1 102 ? 21.938 6.711 -6.595 1.00 73.56 102 LEU A CA 1
ATOM 795 C C . LEU A 1 102 ? 22.642 5.395 -6.950 1.00 73.56 102 LEU A C 1
ATOM 797 O O . LEU A 1 102 ? 23.675 5.079 -6.352 1.00 73.56 102 LEU A O 1
ATOM 801 N N . PRO A 1 103 ? 22.138 4.629 -7.932 1.00 67.06 103 PRO A N 1
ATOM 802 C CA . PRO A 1 103 ? 22.891 3.511 -8.480 1.00 67.06 103 PRO A CA 1
ATOM 803 C C . PRO A 1 103 ? 24.274 3.999 -8.939 1.00 67.06 103 PRO A C 1
ATOM 805 O O . PRO A 1 103 ? 24.373 5.035 -9.598 1.00 67.06 103 PRO A O 1
ATOM 808 N N . ALA A 1 104 ? 25.341 3.260 -8.620 1.00 62.19 104 ALA A N 1
ATOM 809 C CA . ALA A 1 104 ? 26.723 3.664 -8.922 1.00 62.19 104 ALA A CA 1
ATOM 810 C C . ALA A 1 104 ? 26.947 4.008 -10.412 1.00 62.19 104 ALA A C 1
ATOM 812 O O . ALA A 1 104 ? 27.781 4.846 -10.740 1.00 62.19 104 ALA A O 1
ATOM 813 N N . ALA A 1 105 ? 26.135 3.429 -11.305 1.00 58.38 105 ALA A N 1
ATOM 814 C CA . ALA A 1 105 ? 26.127 3.706 -12.738 1.00 58.38 105 ALA A CA 1
ATOM 815 C C . ALA A 1 105 ? 25.723 5.150 -13.132 1.00 58.38 105 ALA A C 1
ATOM 817 O O . ALA A 1 105 ? 26.029 5.553 -14.249 1.00 58.38 105 ALA A O 1
ATOM 818 N N . LEU A 1 106 ? 25.064 5.934 -12.260 1.00 59.66 106 LEU A N 1
ATOM 819 C CA . LEU A 1 106 ? 24.703 7.346 -12.527 1.00 59.66 106 LEU A CA 1
ATOM 820 C C . LEU A 1 106 ? 25.524 8.353 -11.728 1.00 59.66 106 LEU A C 1
ATOM 822 O O . LEU A 1 106 ? 25.355 9.554 -11.925 1.00 59.66 106 LEU A O 1
ATOM 826 N N . ALA A 1 107 ? 26.382 7.903 -10.810 1.00 60.59 107 ALA A N 1
ATOM 827 C CA . ALA A 1 107 ? 27.041 8.799 -9.861 1.00 60.59 107 ALA A CA 1
ATOM 828 C C . ALA A 1 107 ? 27.905 9.884 -10.539 1.00 60.59 107 ALA A C 1
ATOM 830 O O . ALA A 1 107 ? 28.191 10.906 -9.921 1.00 60.59 107 ALA A O 1
ATOM 831 N N . HIS A 1 108 ? 28.290 9.688 -11.807 1.00 55.75 108 HIS A N 1
ATOM 832 C CA . HIS A 1 108 ? 29.267 10.530 -12.497 1.00 55.75 108 HIS A CA 1
ATOM 833 C C . HIS A 1 108 ? 28.773 11.235 -13.776 1.00 55.75 108 HIS A C 1
ATOM 835 O O . HIS A 1 108 ? 29.548 11.998 -14.347 1.00 55.75 108 HIS A O 1
ATOM 841 N N . THR A 1 109 ? 27.537 11.022 -14.257 1.00 54.56 109 THR A N 1
ATOM 842 C CA . THR A 1 109 ? 27.180 11.407 -15.649 1.00 54.56 109 THR A CA 1
ATOM 843 C C . THR A 1 109 ? 25.778 11.978 -15.898 1.00 54.56 109 THR A C 1
ATOM 845 O O . THR A 1 109 ? 25.461 12.264 -17.052 1.00 54.56 109 THR A O 1
ATOM 848 N N . THR A 1 110 ? 24.923 12.192 -14.891 1.00 62.75 110 THR A N 1
ATOM 849 C CA . THR A 1 110 ? 23.495 12.489 -15.149 1.00 62.75 110 THR A CA 1
ATOM 850 C C . THR A 1 110 ? 23.013 13.882 -14.744 1.00 62.75 110 THR A C 1
ATOM 852 O O . THR A 1 110 ? 23.470 14.453 -13.755 1.00 62.75 110 THR A O 1
ATOM 855 N N . GLY A 1 111 ? 22.026 14.403 -15.486 1.00 74.94 111 GLY A N 1
ATOM 856 C CA . GLY A 1 111 ? 21.308 15.633 -15.145 1.00 74.94 111 GLY A CA 1
ATOM 857 C C . GLY A 1 111 ? 20.409 15.476 -13.910 1.00 74.94 111 GLY A C 1
ATOM 858 O O . GLY A 1 111 ? 20.057 14.366 -13.511 1.00 74.94 111 GLY A O 1
ATOM 859 N N . LEU A 1 112 ? 20.003 16.604 -13.309 1.00 80.56 112 LEU A N 1
ATOM 860 C CA . LEU A 1 112 ? 19.204 16.641 -12.071 1.00 80.56 112 LEU A CA 1
ATOM 861 C C . LEU A 1 112 ? 17.900 15.824 -12.173 1.00 80.56 112 LEU A C 1
ATOM 863 O O . LEU A 1 112 ? 17.502 15.168 -11.212 1.00 80.56 112 LEU A O 1
ATOM 867 N N . LEU A 1 113 ? 17.256 15.849 -13.344 1.00 81.94 113 LEU A N 1
ATOM 868 C CA . LEU A 1 113 ? 16.011 15.128 -13.609 1.00 81.94 113 LEU A CA 1
ATOM 869 C C . LEU A 1 113 ? 16.206 13.614 -13.576 1.00 81.94 113 LEU A C 1
ATOM 871 O O . LEU A 1 113 ? 15.427 12.925 -12.926 1.00 81.94 113 LEU A O 1
ATOM 875 N N . ASP A 1 114 ? 17.246 13.100 -14.229 1.00 79.31 114 ASP A N 1
ATOM 876 C CA . ASP A 1 114 ? 17.521 11.661 -14.288 1.00 79.31 114 ASP A CA 1
ATOM 877 C C . ASP A 1 114 ? 17.866 11.113 -12.899 1.00 79.31 114 ASP A C 1
ATOM 879 O O . ASP A 1 114 ? 17.417 10.030 -12.521 1.00 79.31 114 ASP A O 1
ATOM 883 N N . ALA A 1 115 ? 18.602 11.897 -12.104 1.00 82.38 115 ALA A N 1
ATOM 884 C CA . ALA A 1 115 ? 18.893 11.578 -10.712 1.00 82.38 115 ALA A CA 1
ATOM 885 C C . ALA A 1 115 ? 17.619 11.570 -9.846 1.00 82.38 115 ALA A C 1
ATOM 887 O O . ALA A 1 115 ? 17.413 10.643 -9.060 1.00 82.38 115 ALA A O 1
ATOM 888 N N . ALA A 1 116 ? 16.743 12.570 -9.997 1.00 85.12 116 ALA A N 1
ATOM 889 C CA . ALA A 1 116 ? 15.465 12.622 -9.286 1.00 85.12 116 ALA A CA 1
ATOM 890 C C . ALA A 1 116 ? 14.550 11.453 -9.684 1.00 85.12 116 ALA A C 1
ATOM 892 O O . ALA A 1 116 ? 13.996 10.780 -8.818 1.00 85.12 116 ALA A O 1
ATOM 893 N N . LEU A 1 117 ? 14.455 11.153 -10.979 1.00 85.25 117 LEU A N 1
ATOM 894 C CA . LEU A 1 117 ? 13.678 10.039 -11.513 1.00 85.25 117 LEU A CA 1
ATOM 895 C C . LEU A 1 117 ? 14.196 8.694 -10.989 1.00 85.25 117 LEU A C 1
ATOM 897 O O . LEU A 1 117 ? 13.396 7.873 -10.548 1.00 85.25 117 LEU A O 1
ATOM 901 N N . ALA A 1 118 ? 15.516 8.475 -10.970 1.00 82.06 118 ALA A N 1
ATOM 902 C CA . ALA A 1 118 ? 16.111 7.249 -10.435 1.00 82.06 118 ALA A CA 1
ATOM 903 C C . ALA A 1 118 ? 15.827 7.064 -8.934 1.00 82.06 118 ALA A C 1
ATOM 905 O O . ALA A 1 118 ? 15.512 5.954 -8.501 1.00 82.06 118 ALA A O 1
ATOM 906 N N . ARG A 1 119 ? 15.877 8.146 -8.145 1.00 86.56 119 ARG A N 1
ATOM 907 C CA . ARG A 1 119 ? 15.530 8.123 -6.713 1.00 86.56 119 ARG A CA 1
ATOM 908 C C . ARG A 1 119 ? 14.048 7.835 -6.487 1.00 86.56 119 ARG A C 1
ATOM 910 O O . ARG A 1 119 ? 13.728 6.974 -5.673 1.00 86.56 119 ARG A O 1
ATOM 917 N N . MET A 1 120 ? 13.152 8.487 -7.234 1.00 85.56 120 MET A N 1
ATOM 918 C CA . MET A 1 120 ? 11.708 8.220 -7.151 1.00 85.56 120 MET A CA 1
ATOM 919 C C . MET A 1 120 ? 11.379 6.779 -7.542 1.00 85.56 120 MET A C 1
ATOM 921 O O . MET A 1 120 ? 10.601 6.112 -6.862 1.00 85.56 120 MET A O 1
ATOM 925 N N . ALA A 1 121 ? 12.020 6.263 -8.591 1.00 81.81 121 ALA A N 1
ATOM 926 C CA . ALA A 1 121 ? 11.876 4.873 -9.001 1.00 81.81 121 ALA A CA 1
ATOM 927 C C . ALA A 1 121 ? 12.330 3.901 -7.904 1.00 81.81 121 ALA A C 1
ATOM 929 O O . ALA A 1 121 ? 11.628 2.932 -7.621 1.00 81.81 121 ALA A O 1
ATOM 930 N N . LEU A 1 122 ? 13.467 4.175 -7.252 1.00 83.50 122 LEU A N 1
ATOM 931 C CA . LEU A 1 122 ? 13.971 3.351 -6.154 1.00 83.50 122 LEU A CA 1
ATOM 932 C C . LEU A 1 122 ? 13.013 3.362 -4.956 1.00 83.50 122 LEU A C 1
ATOM 934 O O . LEU A 1 122 ? 12.688 2.299 -4.434 1.00 83.50 122 LEU A O 1
ATOM 938 N N . LEU A 1 123 ? 12.508 4.537 -4.564 1.00 85.06 123 LEU A N 1
ATOM 939 C CA . LEU A 1 123 ? 11.498 4.659 -3.508 1.00 85.06 123 LEU A CA 1
ATOM 940 C C . LEU A 1 123 ? 10.234 3.858 -3.840 1.00 85.06 123 LEU A C 1
ATOM 942 O O . LEU A 1 123 ? 9.693 3.169 -2.976 1.00 85.06 123 LEU A O 1
ATOM 946 N N . GLY A 1 124 ? 9.799 3.884 -5.100 1.00 82.19 124 GLY A N 1
ATOM 947 C CA . GLY A 1 124 ? 8.662 3.090 -5.554 1.00 82.19 124 GLY A CA 1
ATOM 948 C C . GLY A 1 124 ? 8.893 1.605 -5.497 1.00 82.19 124 GLY A C 1
ATOM 949 O O . GLY A 1 124 ? 8.049 0.868 -4.998 1.00 82.19 124 GLY A O 1
ATOM 950 N N . VAL A 1 125 ? 10.056 1.164 -5.947 1.00 80.25 125 VAL A N 1
ATOM 951 C CA . VAL A 1 125 ? 10.452 -0.236 -5.870 1.00 80.25 125 VAL A CA 1
ATOM 952 C C . VAL A 1 125 ? 10.469 -0.731 -4.421 1.00 80.25 125 VAL A C 1
ATOM 954 O O . VAL A 1 125 ? 9.905 -1.788 -4.145 1.00 80.25 125 VAL A O 1
ATOM 957 N N . ILE A 1 126 ? 11.032 0.052 -3.496 1.00 85.31 126 ILE A N 1
ATOM 958 C CA . ILE A 1 126 ? 11.044 -0.249 -2.057 1.00 85.31 126 ILE A CA 1
ATOM 959 C C . ILE A 1 126 ? 9.613 -0.349 -1.514 1.00 85.31 126 ILE A C 1
ATOM 961 O O . ILE A 1 126 ? 9.264 -1.317 -0.839 1.00 85.31 126 ILE A O 1
ATOM 965 N N . LEU A 1 127 ? 8.757 0.622 -1.841 1.00 82.25 127 LEU A N 1
ATOM 966 C CA . LEU A 1 127 ? 7.371 0.655 -1.382 1.00 82.25 127 LEU A CA 1
ATOM 967 C C . LEU A 1 127 ? 6.560 -0.546 -1.894 1.00 82.25 127 LEU A C 1
ATOM 969 O O . LEU A 1 127 ? 5.828 -1.174 -1.128 1.00 82.25 127 LEU A O 1
ATOM 973 N N . ILE A 1 128 ? 6.701 -0.892 -3.177 1.00 77.56 128 ILE A N 1
ATOM 974 C CA . ILE A 1 128 ? 6.029 -2.054 -3.777 1.00 77.56 128 ILE A CA 1
ATOM 975 C C . ILE A 1 128 ? 6.569 -3.344 -3.164 1.00 77.56 128 ILE A C 1
ATOM 977 O O . ILE A 1 128 ? 5.780 -4.247 -2.890 1.00 77.56 128 ILE A O 1
ATOM 981 N N . GLY A 1 129 ? 7.880 -3.430 -2.927 1.00 82.19 129 GLY A N 1
ATOM 982 C CA . GLY A 1 129 ? 8.499 -4.549 -2.225 1.00 82.19 129 GLY A CA 1
ATOM 983 C C . GLY A 1 129 ? 7.854 -4.754 -0.859 1.00 82.19 129 GLY A C 1
ATOM 984 O O . GLY A 1 129 ? 7.348 -5.840 -0.584 1.00 82.19 129 GLY A O 1
ATOM 985 N N . ILE A 1 130 ? 7.741 -3.693 -0.056 1.00 85.62 130 ILE A N 1
ATOM 986 C CA . ILE A 1 130 ? 7.117 -3.753 1.272 1.00 85.62 130 ILE A CA 1
ATOM 987 C C . ILE A 1 130 ? 5.658 -4.215 1.186 1.00 85.62 130 ILE A C 1
ATOM 989 O O . ILE A 1 130 ? 5.294 -5.201 1.831 1.00 85.62 130 ILE A O 1
ATOM 993 N N . LEU A 1 131 ? 4.834 -3.552 0.365 1.00 82.25 131 LEU A N 1
ATOM 994 C CA . LEU A 1 131 ? 3.406 -3.867 0.233 1.00 82.25 131 LEU A CA 1
ATOM 995 C C . LEU A 1 131 ? 3.183 -5.291 -0.294 1.00 82.25 131 LEU A C 1
ATOM 997 O O . LEU A 1 131 ? 2.333 -6.026 0.211 1.00 82.25 131 LEU A O 1
ATOM 1001 N N . SER A 1 132 ? 3.960 -5.698 -1.299 1.00 81.12 132 SER A N 1
ATOM 1002 C CA . SER A 1 132 ? 3.856 -7.027 -1.895 1.00 81.12 132 SER A CA 1
ATOM 1003 C C . SER A 1 132 ? 4.377 -8.118 -0.960 1.00 81.12 132 SER A C 1
ATOM 1005 O O . SER A 1 132 ? 3.812 -9.209 -0.965 1.00 81.12 132 SER A O 1
ATOM 1007 N N . GLY A 1 133 ? 5.423 -7.846 -0.174 1.00 85.25 133 GLY A N 1
ATOM 1008 C CA . GLY A 1 133 ? 5.986 -8.771 0.810 1.00 85.25 133 GLY A CA 1
ATOM 1009 C C . GLY A 1 133 ? 5.005 -9.054 1.944 1.00 85.25 133 GLY A C 1
ATOM 1010 O O . GLY A 1 133 ? 4.717 -10.217 2.230 1.00 85.25 133 GLY A O 1
ATOM 1011 N N . SER A 1 134 ? 4.400 -8.005 2.513 1.00 86.56 134 SER A N 1
ATOM 1012 C CA . SER A 1 134 ? 3.356 -8.143 3.537 1.00 86.56 134 SER A CA 1
ATOM 1013 C C . SER A 1 134 ? 2.143 -8.911 3.025 1.00 86.56 134 SER A C 1
ATOM 1015 O O . SER A 1 134 ? 1.671 -9.831 3.691 1.00 86.56 134 SER A O 1
ATOM 1017 N N . ALA A 1 135 ? 1.651 -8.582 1.826 1.00 82.44 135 ALA A N 1
ATOM 1018 C CA . ALA A 1 135 ? 0.508 -9.278 1.242 1.00 82.44 135 ALA A CA 1
ATOM 1019 C C . ALA A 1 135 ? 0.819 -10.758 0.956 1.00 82.44 135 ALA A C 1
ATOM 1021 O O . ALA A 1 135 ? -0.020 -11.626 1.205 1.00 82.44 135 ALA A O 1
ATOM 1022 N N . ALA A 1 136 ? 2.031 -11.057 0.474 1.00 84.19 136 ALA A N 1
ATOM 1023 C CA . ALA A 1 136 ? 2.474 -12.423 0.218 1.00 84.19 136 ALA A CA 1
ATOM 1024 C C . ALA A 1 136 ? 2.559 -13.247 1.509 1.00 84.19 136 ALA A C 1
ATOM 1026 O O . ALA A 1 136 ? 2.025 -14.353 1.556 1.00 84.19 136 ALA A O 1
ATOM 1027 N N . ALA A 1 137 ? 3.166 -12.695 2.563 1.00 88.12 137 ALA A N 1
ATOM 1028 C CA . ALA A 1 137 ? 3.247 -13.346 3.867 1.00 88.12 137 ALA A CA 1
ATOM 1029 C C . ALA A 1 137 ? 1.868 -13.527 4.514 1.00 88.12 137 ALA A C 1
ATOM 1031 O O . ALA A 1 137 ? 1.580 -14.602 5.035 1.00 88.12 137 ALA A O 1
ATOM 1032 N N . SER A 1 138 ? 0.988 -12.523 4.427 1.00 86.56 138 SER A N 1
ATOM 1033 C CA . SER A 1 138 ? -0.393 -12.624 4.915 1.00 86.56 138 SER A CA 1
ATOM 1034 C C . SER A 1 138 ? -1.141 -13.762 4.221 1.00 86.56 138 SER A C 1
ATOM 1036 O O . SER A 1 138 ? -1.676 -14.636 4.892 1.00 86.56 138 SER A O 1
ATOM 1038 N N . SER A 1 139 ? -1.109 -13.804 2.886 1.00 84.31 139 SER A N 1
ATOM 1039 C CA . SER A 1 139 ? -1.770 -14.843 2.083 1.00 84.31 139 SER A CA 1
ATOM 1040 C C . SER A 1 139 ? -1.203 -16.250 2.339 1.00 84.31 139 SER A C 1
ATOM 1042 O O . SER A 1 139 ? -1.946 -17.238 2.400 1.00 84.31 139 SER A O 1
ATOM 1044 N N . ALA A 1 140 ? 0.120 -16.357 2.510 1.00 87.62 140 ALA A N 1
ATOM 1045 C CA . ALA A 1 140 ? 0.792 -17.596 2.901 1.00 87.62 140 ALA A CA 1
ATOM 1046 C C . ALA A 1 140 ? 0.305 -18.084 4.271 1.00 87.62 140 ALA A C 1
ATOM 1048 O O . ALA A 1 140 ? -0.073 -19.246 4.416 1.00 87.62 140 ALA A O 1
ATOM 1049 N N . TYR A 1 141 ? 0.245 -17.177 5.245 1.00 87.12 141 TYR A N 1
ATOM 1050 C CA . TYR A 1 141 ? -0.184 -17.478 6.604 1.00 87.12 141 TYR A CA 1
ATOM 1051 C C . TYR A 1 141 ? -1.674 -17.847 6.685 1.00 87.12 141 TYR A C 1
ATOM 1053 O O . TYR A 1 141 ? -2.010 -18.869 7.274 1.00 87.12 141 TYR A O 1
ATOM 1061 N N . ASP A 1 142 ? -2.558 -17.100 6.012 1.00 84.75 142 ASP A N 1
ATOM 1062 C CA . ASP A 1 142 ? -4.004 -17.388 5.968 1.00 84.75 142 ASP A CA 1
ATOM 1063 C C . ASP A 1 142 ? -4.278 -18.795 5.403 1.00 84.75 142 ASP A C 1
ATOM 1065 O O . ASP A 1 142 ? -5.144 -19.535 5.874 1.00 84.75 142 ASP A O 1
ATOM 1069 N N . THR A 1 143 ? -3.508 -19.196 4.387 1.00 85.50 143 THR A N 1
ATOM 1070 C CA . THR A 1 143 ? -3.605 -20.538 3.799 1.00 85.50 143 THR A CA 1
ATOM 1071 C C . THR A 1 143 ? -3.009 -21.600 4.722 1.00 85.50 143 THR A C 1
ATOM 1073 O O . THR A 1 143 ? -3.599 -22.670 4.872 1.00 85.50 143 THR A O 1
ATOM 1076 N N . TYR A 1 144 ? -1.885 -21.313 5.381 1.00 85.62 144 TYR A N 1
ATOM 1077 C CA . TYR A 1 144 ? -1.317 -22.208 6.387 1.00 85.62 144 TYR A CA 1
ATOM 1078 C C . TYR A 1 144 ? -2.322 -22.498 7.509 1.00 85.62 144 TYR A C 1
ATOM 1080 O O . TYR A 1 144 ? -2.551 -23.663 7.826 1.00 85.62 144 TYR A O 1
ATOM 1088 N N . GLU A 1 145 ? -3.001 -21.481 8.040 1.00 83.44 145 GLU A N 1
ATOM 1089 C CA . GLU A 1 145 ? -4.038 -21.679 9.054 1.00 83.44 145 GLU A CA 1
ATOM 1090 C C . GLU A 1 145 ? -5.227 -22.488 8.522 1.00 83.44 145 GLU A C 1
ATOM 1092 O O . GLU A 1 145 ? -5.699 -23.412 9.185 1.00 83.44 145 GLU A O 1
ATOM 1097 N N . ALA A 1 146 ? -5.686 -22.214 7.299 1.00 81.25 146 ALA A N 1
ATOM 1098 C CA . ALA A 1 146 ? -6.815 -22.932 6.709 1.00 81.25 146 ALA A CA 1
ATOM 1099 C C . ALA A 1 146 ? -6.573 -24.452 6.565 1.00 81.25 146 ALA A C 1
ATOM 1101 O O . ALA 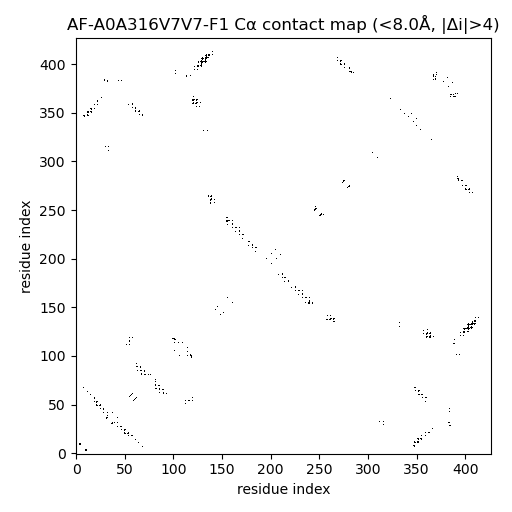A 1 146 ? -7.511 -25.248 6.724 1.00 81.25 146 ALA A O 1
ATOM 1102 N N . PHE A 1 147 ? -5.333 -24.861 6.267 1.00 81.44 147 PHE A N 1
ATOM 1103 C CA . PHE A 1 147 ? -4.971 -26.262 6.015 1.00 81.44 147 PHE A CA 1
ATOM 1104 C C . PHE A 1 147 ? -4.332 -26.977 7.211 1.00 81.44 147 PHE A C 1
ATOM 1106 O O . PHE A 1 147 ? -4.632 -28.150 7.431 1.00 81.44 147 PHE A O 1
ATOM 1113 N N . PHE A 1 148 ? -3.475 -26.297 7.975 1.00 77.69 148 PHE A N 1
ATOM 1114 C CA . PHE A 1 148 ? -2.604 -26.907 8.985 1.00 77.69 148 PHE A CA 1
ATOM 1115 C C . PHE A 1 148 ? -2.925 -26.498 10.428 1.00 77.69 148 PHE A C 1
ATOM 1117 O O . PHE A 1 148 ? -2.392 -27.118 11.352 1.00 77.69 148 PHE A O 1
ATOM 1124 N N . ALA A 1 149 ? -3.797 -25.508 10.668 1.00 72.56 149 ALA A N 1
ATOM 1125 C CA . ALA A 1 149 ? -4.178 -25.171 12.038 1.00 72.56 149 ALA A CA 1
ATOM 1126 C C . ALA A 1 149 ? -4.870 -26.366 12.714 1.00 72.56 149 ALA A C 1
ATOM 1128 O O . ALA A 1 149 ? -5.892 -26.877 12.248 1.00 72.56 149 ALA A O 1
ATOM 1129 N N . LYS A 1 150 ? -4.319 -26.788 13.862 1.00 59.12 150 LYS A N 1
ATOM 1130 C CA . LYS A 1 150 ? -4.800 -27.939 14.650 1.00 59.12 150 LYS A CA 1
ATOM 1131 C C . LYS A 1 150 ? -6.237 -27.769 15.160 1.00 59.12 150 LYS A C 1
ATOM 1133 O O . LYS A 1 150 ? -6.902 -28.763 15.440 1.00 59.12 150 LYS A O 1
ATOM 1138 N N . ARG A 1 151 ? -6.731 -26.532 15.276 1.00 58.84 151 ARG A N 1
ATOM 1139 C CA . ARG A 1 151 ? -8.121 -26.210 15.628 1.00 58.84 151 ARG A CA 1
ATOM 1140 C C . ARG A 1 151 ? -8.725 -25.345 14.528 1.00 58.84 151 ARG A C 1
ATOM 1142 O O . ARG A 1 151 ? -8.407 -24.166 14.425 1.00 58.84 151 ARG A O 1
ATOM 1149 N N . LYS A 1 152 ? -9.623 -25.917 13.723 1.00 62.66 152 LYS A N 1
ATOM 1150 C CA . LYS A 1 152 ? -10.458 -25.114 12.823 1.00 62.66 152 LYS A CA 1
ATOM 1151 C C . LYS A 1 152 ? -11.481 -24.347 13.666 1.00 62.66 152 LYS A C 1
ATOM 1153 O O . LYS A 1 152 ? -12.132 -24.979 14.503 1.00 62.66 152 LYS A O 1
ATOM 1158 N N . PRO A 1 153 ? -11.651 -23.029 13.467 1.00 63.47 153 PRO A N 1
ATOM 1159 C CA . PRO A 1 153 ? -12.686 -22.283 14.166 1.00 63.47 153 PRO A CA 1
ATOM 1160 C C . PRO A 1 153 ? -14.045 -22.925 13.870 1.00 63.47 153 PRO A C 1
ATOM 1162 O O . PRO A 1 153 ? -14.405 -23.149 12.710 1.00 63.47 153 PRO A O 1
ATOM 1165 N N . ARG A 1 154 ? -14.776 -23.282 14.932 1.00 68.12 154 ARG A N 1
ATOM 1166 C CA . ARG A 1 154 ? -16.109 -23.885 14.829 1.00 68.12 154 ARG A CA 1
ATOM 1167 C C . ARG A 1 154 ? -17.003 -22.953 13.998 1.00 68.12 154 ARG A C 1
ATOM 1169 O O . ARG A 1 154 ? -16.983 -21.744 14.235 1.00 68.12 154 ARG A O 1
ATOM 1176 N N . PRO A 1 155 ? -17.776 -23.473 13.027 1.00 75.62 155 PRO A N 1
ATOM 1177 C CA . PRO A 1 155 ? -18.691 -22.633 12.271 1.00 75.62 155 PRO A CA 1
ATOM 1178 C C . PRO A 1 155 ? -19.706 -22.003 13.228 1.00 75.62 155 PRO A C 1
ATOM 1180 O O . PRO A 1 155 ? -20.404 -22.720 13.946 1.00 75.62 155 PRO A O 1
ATOM 1183 N N . VAL A 1 156 ? -19.771 -20.670 13.225 1.00 82.69 156 VAL A N 1
ATOM 1184 C CA . VAL A 1 156 ? -20.717 -19.911 14.050 1.00 82.69 156 VAL A CA 1
ATOM 1185 C C . VAL A 1 156 ? -22.135 -20.263 13.614 1.00 82.69 156 VAL A C 1
ATOM 1187 O O . VAL A 1 156 ? -22.481 -20.143 12.433 1.00 82.69 156 VAL A O 1
ATOM 1190 N N . THR A 1 157 ? -22.954 -20.718 14.558 1.00 87.69 157 THR A N 1
ATOM 1191 C CA . THR A 1 157 ? -24.339 -21.119 14.280 1.00 87.69 157 THR A CA 1
ATOM 1192 C C . THR A 1 157 ? -25.258 -19.899 14.332 1.00 87.69 157 THR A C 1
ATOM 1194 O O . THR A 1 157 ? -25.030 -18.971 15.105 1.00 87.69 157 THR A O 1
ATOM 1197 N N . ALA A 1 158 ? -26.339 -19.890 13.545 1.00 88.88 158 ALA A N 1
ATOM 1198 C CA . ALA A 1 158 ? -27.316 -18.795 13.574 1.00 88.88 158 ALA A CA 1
ATOM 1199 C C . ALA A 1 158 ? -27.913 -18.564 14.980 1.00 88.88 158 ALA A C 1
ATOM 1201 O O . ALA A 1 158 ? -28.192 -17.425 15.344 1.00 88.88 158 ALA A O 1
ATOM 1202 N N . SER A 1 159 ? -28.038 -19.626 15.786 1.00 88.56 159 SER A N 1
ATOM 1203 C CA . SER A 1 159 ? -28.495 -19.558 17.178 1.00 88.56 159 SER A CA 1
ATOM 1204 C C . SER A 1 159 ? -27.526 -18.813 18.099 1.00 88.56 159 SER A C 1
ATOM 1206 O O . SER A 1 159 ? -27.972 -18.123 19.008 1.00 88.56 159 SER A O 1
ATOM 1208 N N . GLU A 1 160 ? -26.214 -18.914 17.870 1.00 88.88 160 GLU A N 1
ATOM 1209 C CA . GLU A 1 160 ? -25.193 -18.212 18.664 1.00 88.88 160 GLU A CA 1
ATOM 1210 C C . GLU A 1 160 ? -25.236 -16.706 18.379 1.00 88.88 160 GLU A C 1
ATOM 1212 O O . GLU A 1 160 ? -25.210 -15.901 19.307 1.00 88.88 160 GLU A O 1
ATOM 1217 N N . VAL A 1 161 ? -25.401 -16.322 17.105 1.00 92.31 161 VAL A N 1
ATOM 1218 C CA . VAL A 1 161 ? -25.582 -14.913 16.708 1.00 92.31 161 VAL A CA 1
ATOM 1219 C C . VAL A 1 161 ? -26.860 -14.340 17.318 1.00 92.31 161 VAL A C 1
ATOM 1221 O O . VAL A 1 161 ? -26.831 -13.249 17.879 1.00 92.31 161 VAL A O 1
ATOM 1224 N N . GLN A 1 162 ? -27.968 -15.084 17.249 1.00 93.06 162 GLN A N 1
ATOM 1225 C CA . GLN A 1 162 ? -29.242 -14.661 17.832 1.00 93.06 162 GLN A CA 1
ATOM 1226 C C . GLN A 1 162 ? -29.159 -14.550 19.362 1.00 93.06 162 GLN A C 1
ATOM 1228 O O . GLN A 1 162 ? -29.703 -13.613 19.946 1.00 93.06 162 GLN A O 1
ATOM 1233 N N . GLY A 1 163 ? -28.447 -15.474 20.012 1.00 93.00 163 GLY A N 1
ATOM 1234 C CA . GLY A 1 163 ? -28.166 -15.420 21.443 1.00 93.00 163 GLY A CA 1
ATOM 1235 C C . GLY A 1 163 ? -27.413 -14.145 21.820 1.00 93.00 163 GLY A C 1
ATOM 1236 O O . GLY A 1 163 ? -27.892 -13.384 22.660 1.00 93.00 163 GLY A O 1
ATOM 1237 N N . ALA A 1 164 ? -26.297 -13.860 21.145 1.00 92.25 164 ALA A N 1
ATOM 1238 C CA . ALA A 1 164 ? -25.502 -12.654 21.372 1.00 92.25 164 ALA A CA 1
ATOM 1239 C C . ALA A 1 164 ? -26.295 -11.361 21.104 1.00 92.25 164 ALA A C 1
ATOM 1241 O O . ALA A 1 164 ? -26.229 -10.416 21.889 1.00 92.25 164 ALA A O 1
ATOM 1242 N N . GLU A 1 165 ? -27.105 -11.333 20.043 1.00 95.00 165 GLU A N 1
ATOM 1243 C CA . GLU A 1 165 ? -27.975 -10.201 19.708 1.00 95.00 165 GLU A CA 1
ATOM 1244 C C . GLU A 1 165 ? -29.038 -9.955 20.786 1.00 95.00 165 GLU A C 1
ATOM 1246 O O . GLU A 1 165 ? -29.276 -8.810 21.184 1.00 95.00 165 GLU A O 1
ATOM 1251 N N . SER A 1 166 ? -29.640 -11.025 21.312 1.00 95.06 166 SER A N 1
ATOM 1252 C CA . SER A 1 166 ? -30.616 -10.926 22.399 1.00 95.06 166 SER A CA 1
ATOM 1253 C C . SER A 1 166 ? -29.981 -10.414 23.694 1.00 95.06 166 SER A C 1
ATOM 1255 O O . SER A 1 166 ? -30.559 -9.550 24.354 1.00 95.06 166 SER A O 1
ATOM 1257 N N . SER A 1 167 ? -28.769 -10.869 24.023 1.00 93.19 167 SER A N 1
ATOM 1258 C CA . SER A 1 167 ? -28.013 -10.396 25.184 1.00 93.19 167 SER A CA 1
ATOM 1259 C C . SER A 1 167 ? -27.629 -8.925 25.038 1.00 93.19 167 SER A C 1
ATOM 1261 O O . SER A 1 167 ? -27.835 -8.153 25.966 1.00 93.19 167 SER A O 1
ATOM 1263 N N . PHE A 1 168 ? -27.148 -8.508 23.863 1.00 95.69 168 PHE A N 1
ATOM 1264 C CA . PHE A 1 168 ? -26.821 -7.107 23.587 1.00 95.69 168 PHE A CA 1
ATOM 1265 C C . PHE A 1 168 ? -28.054 -6.201 23.715 1.00 95.69 168 PHE A C 1
ATOM 1267 O O . PHE A 1 168 ? -28.003 -5.157 24.362 1.00 95.69 168 PHE A O 1
ATOM 1274 N N . THR A 1 169 ? -29.190 -6.637 23.164 1.00 95.44 169 THR A N 1
ATOM 1275 C CA . THR A 1 169 ? -30.452 -5.888 23.241 1.00 95.44 169 THR A CA 1
ATOM 1276 C C . THR A 1 169 ? -30.926 -5.722 24.687 1.00 95.44 169 THR A C 1
ATOM 1278 O O . THR A 1 169 ? -31.385 -4.640 25.055 1.00 95.44 169 THR A O 1
ATOM 1281 N N . ARG A 1 170 ? -30.773 -6.759 25.526 1.00 95.69 170 ARG A N 1
ATOM 1282 C CA . ARG A 1 170 ? -31.070 -6.689 26.967 1.00 95.69 170 ARG A CA 1
ATOM 1283 C C . ARG A 1 170 ? -30.177 -5.670 27.675 1.00 95.69 170 ARG A C 1
ATOM 1285 O O . ARG A 1 170 ? -30.705 -4.778 28.327 1.00 95.69 170 ARG A O 1
ATOM 1292 N N . THR A 1 171 ? -28.863 -5.715 27.455 1.00 94.62 171 THR A N 1
ATOM 1293 C CA . THR A 1 171 ? -27.921 -4.747 28.045 1.00 94.62 171 THR A CA 1
ATOM 1294 C C . THR A 1 171 ? -28.237 -3.308 27.625 1.00 94.62 171 THR A C 1
ATOM 1296 O O . THR A 1 171 ? -28.180 -2.394 28.446 1.00 94.62 171 THR A O 1
ATOM 1299 N N . CYS A 1 172 ? -28.628 -3.076 26.366 1.00 95.38 172 CYS A N 1
ATOM 1300 C CA . CYS A 1 172 ? -29.073 -1.755 25.917 1.00 95.38 172 CYS A CA 1
ATOM 1301 C C . CYS A 1 172 ? -30.371 -1.300 26.600 1.00 95.38 172 CYS A C 1
ATOM 1303 O O . CYS A 1 172 ? -30.510 -0.114 26.905 1.00 95.38 172 CYS A O 1
ATOM 1305 N N . ALA A 1 173 ? -31.314 -2.216 26.841 1.00 95.81 173 ALA A N 1
ATOM 1306 C CA . ALA A 1 173 ? -32.546 -1.913 27.563 1.00 95.81 173 ALA A CA 1
ATOM 1307 C C . ALA A 1 173 ? -32.265 -1.545 29.030 1.00 95.81 173 ALA A C 1
ATOM 1309 O O . ALA A 1 173 ? -32.795 -0.542 29.511 1.00 95.81 173 ALA A O 1
ATOM 1310 N N . ASP A 1 174 ? -31.375 -2.281 29.700 1.00 94.69 174 ASP A N 1
ATOM 1311 C CA . ASP A 1 174 ? -30.946 -1.995 31.074 1.00 94.69 174 ASP A CA 1
ATOM 1312 C C . ASP A 1 174 ? -30.221 -0.647 31.160 1.00 94.69 174 ASP A C 1
ATOM 1314 O O . ASP A 1 174 ? -30.537 0.188 32.009 1.00 94.69 174 ASP A O 1
ATOM 1318 N N . LEU A 1 175 ? -29.314 -0.369 30.219 1.00 95.00 175 LEU A N 1
ATOM 1319 C CA . LEU A 1 175 ? -28.622 0.916 30.119 1.00 95.00 175 LEU A CA 1
ATOM 1320 C C . LEU A 1 175 ? -29.610 2.074 29.916 1.00 95.00 175 LEU A C 1
ATOM 1322 O O . LEU A 1 175 ? -29.488 3.114 30.568 1.00 95.00 175 LEU A O 1
ATOM 1326 N N . ALA A 1 176 ? -30.618 1.903 29.056 1.00 95.31 176 ALA A N 1
ATOM 1327 C CA . ALA A 1 176 ? -31.666 2.901 28.864 1.00 95.31 176 ALA A CA 1
ATOM 1328 C C . ALA A 1 176 ? -32.507 3.105 30.136 1.00 95.31 176 ALA A C 1
ATOM 1330 O O . ALA A 1 176 ? -32.846 4.242 30.470 1.00 95.31 176 ALA A O 1
ATOM 1331 N N . ALA A 1 177 ? -32.812 2.034 30.874 1.00 95.50 177 ALA A N 1
ATOM 1332 C CA . ALA A 1 177 ? -33.516 2.117 32.150 1.00 95.50 177 ALA A CA 1
ATOM 1333 C C . ALA A 1 177 ? -32.694 2.873 33.209 1.00 95.50 177 ALA A C 1
ATOM 1335 O O . ALA A 1 177 ? -33.2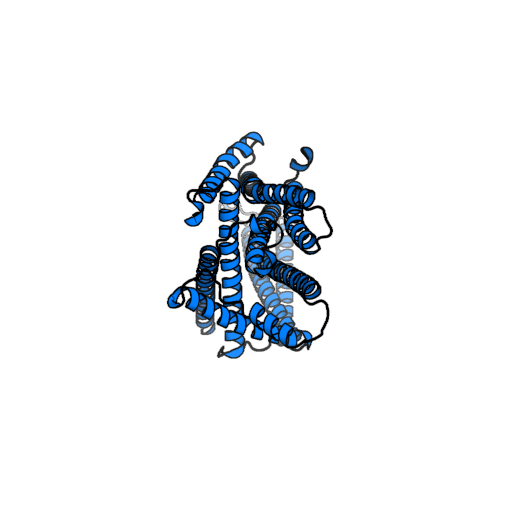33 3.762 33.870 1.00 95.50 177 ALA A O 1
ATOM 1336 N N . ARG A 1 178 ? -31.385 2.604 33.321 1.00 93.25 178 ARG A N 1
ATOM 1337 C CA . ARG A 1 178 ? -30.486 3.321 34.244 1.00 93.25 178 ARG A CA 1
ATOM 1338 C C . ARG A 1 178 ? -30.308 4.791 33.880 1.00 93.25 178 ARG A C 1
ATOM 1340 O O . ARG A 1 178 ? -30.319 5.635 34.772 1.00 93.25 178 ARG A O 1
ATOM 1347 N N . ARG A 1 179 ? -30.219 5.127 32.587 1.00 94.56 179 ARG A N 1
ATOM 1348 C CA . ARG A 1 179 ? -30.190 6.530 32.130 1.00 94.56 179 ARG A CA 1
ATOM 1349 C C . ARG A 1 179 ? -31.470 7.277 32.517 1.00 94.56 179 ARG A C 1
ATOM 1351 O O . ARG A 1 179 ? -31.379 8.369 33.066 1.00 94.56 179 ARG A O 1
ATOM 1358 N N . ARG A 1 180 ? -32.642 6.654 32.347 1.00 94.44 180 ARG A N 1
ATOM 1359 C CA . ARG A 1 180 ? -33.925 7.228 32.797 1.00 94.44 180 ARG A CA 1
ATOM 1360 C C . ARG A 1 180 ? -33.990 7.401 34.316 1.00 94.44 180 ARG A C 1
ATOM 1362 O O . ARG A 1 180 ? -34.490 8.416 34.785 1.00 94.44 180 ARG A O 1
ATOM 1369 N N . GLN A 1 181 ? -33.482 6.440 35.092 1.00 91.81 181 GLN A N 1
ATOM 1370 C CA . GLN A 1 181 ? -33.400 6.567 36.554 1.00 91.81 181 GLN A CA 1
ATOM 1371 C C . GLN A 1 181 ? -32.493 7.730 36.971 1.00 91.81 181 GLN A C 1
ATOM 1373 O O . GLN A 1 181 ? -32.854 8.497 37.859 1.00 91.81 181 GLN A O 1
ATOM 1378 N N . LEU A 1 182 ? -31.348 7.905 36.305 1.00 91.31 182 LEU A N 1
ATOM 1379 C CA . LEU A 1 182 ? -30.458 9.038 36.553 1.00 91.31 182 LEU A CA 1
ATOM 1380 C C . LEU A 1 182 ? -31.151 10.377 36.262 1.00 91.31 182 LEU A C 1
ATOM 1382 O O . LEU A 1 182 ? -31.036 11.300 37.066 1.00 91.31 182 LEU A O 1
ATOM 1386 N N . GLU A 1 183 ? -31.876 10.482 35.146 1.00 90.62 183 GLU A N 1
ATOM 1387 C CA . GLU A 1 183 ? -32.668 11.671 34.797 1.00 90.62 183 GLU A CA 1
ATOM 1388 C C . GLU A 1 183 ? -33.736 11.955 35.861 1.00 90.62 183 GLU A C 1
ATOM 1390 O O . GLU A 1 183 ? -33.801 13.067 36.376 1.00 90.62 183 GLU A O 1
ATOM 1395 N N . GLN A 1 184 ? -34.482 10.939 36.304 1.00 90.38 184 GLN A N 1
ATOM 1396 C CA . GLN A 1 184 ? -35.476 11.083 37.374 1.00 90.38 184 GLN A CA 1
ATOM 1397 C C . GLN A 1 184 ? -34.858 11.566 38.695 1.00 90.38 184 GLN A C 1
ATOM 1399 O O . GLN A 1 184 ? -35.383 12.483 39.324 1.00 90.38 184 GLN A O 1
ATOM 1404 N N . VAL A 1 185 ? -33.718 11.003 39.111 1.00 86.62 185 VAL A N 1
ATOM 1405 C CA . VAL A 1 185 ? -33.004 11.428 40.331 1.00 86.62 185 VAL A CA 1
ATOM 1406 C C . VAL A 1 185 ? -32.401 12.828 40.167 1.00 86.62 185 VAL A C 1
ATOM 1408 O O . VAL A 1 185 ? -32.246 13.558 41.149 1.00 86.62 185 VAL A O 1
ATOM 1411 N N . ARG A 1 186 ? -32.075 13.254 38.942 1.00 84.62 186 ARG A N 1
ATOM 1412 C CA . ARG A 1 186 ? -31.556 14.595 38.643 1.00 84.62 186 ARG A CA 1
ATOM 1413 C C . ARG A 1 186 ? -32.654 15.660 38.579 1.00 84.62 186 ARG A C 1
ATOM 1415 O O . ARG A 1 186 ? -32.414 16.762 39.063 1.00 84.62 186 ARG A O 1
ATOM 1422 N N . ASP A 1 187 ? -33.841 15.310 38.098 1.00 83.56 187 ASP A N 1
ATOM 1423 C CA . ASP A 1 187 ? -34.969 16.233 37.920 1.00 83.56 187 ASP A CA 1
ATOM 1424 C C . ASP A 1 187 ? -35.937 16.257 39.115 1.00 83.56 187 ASP A C 1
ATOM 1426 O O . ASP A 1 187 ? -36.755 17.168 39.234 1.00 83.56 187 ASP A O 1
ATOM 1430 N N . ALA A 1 188 ? -35.828 15.306 40.052 1.00 79.00 188 ALA A N 1
ATOM 1431 C CA . ALA A 1 188 ? -36.637 15.304 41.268 1.00 79.00 188 ALA A CA 1
ATOM 1432 C C . ALA A 1 188 ? -36.458 16.613 42.081 1.00 79.00 188 ALA A C 1
ATOM 1434 O O . ALA A 1 188 ? -35.319 17.030 42.349 1.00 79.00 188 ALA A O 1
ATOM 1435 N N . PRO A 1 189 ? -37.549 17.275 42.516 1.00 65.31 189 PRO A N 1
ATOM 1436 C CA . PRO A 1 189 ? -37.458 18.474 43.344 1.00 65.31 189 PRO A CA 1
ATOM 1437 C C . PRO A 1 189 ? -36.760 18.153 44.673 1.00 65.31 189 PRO A C 1
ATOM 1439 O O . PRO A 1 189 ? -36.914 17.066 45.229 1.00 65.31 189 PRO A O 1
ATOM 1442 N N . ALA A 1 190 ? -35.944 19.085 45.174 1.00 60.12 190 ALA A N 1
ATOM 1443 C CA . ALA A 1 190 ? -35.275 18.915 46.461 1.00 60.12 190 ALA A CA 1
ATOM 1444 C C . ALA A 1 190 ? -36.327 18.754 47.568 1.00 60.12 190 ALA A C 1
ATOM 1446 O O . ALA A 1 190 ? -37.177 19.625 47.751 1.00 60.12 190 ALA A O 1
ATOM 1447 N N . ASN A 1 191 ? -36.282 17.629 48.282 1.00 56.34 191 ASN A N 1
ATOM 1448 C CA . ASN A 1 191 ? -37.233 17.343 49.346 1.00 56.34 191 ASN A CA 1
ATOM 1449 C C . ASN A 1 191 ? -37.018 18.352 50.496 1.00 56.34 191 ASN A C 1
ATOM 1451 O O . ASN A 1 191 ? -35.902 18.438 51.012 1.00 56.34 191 ASN A O 1
ATOM 1455 N N . PRO A 1 192 ? -38.046 19.098 50.942 1.00 53.62 192 PRO A N 1
ATOM 1456 C CA . PRO A 1 192 ? -37.903 20.104 52.001 1.00 53.62 192 PRO A CA 1
ATOM 1457 C C . PRO A 1 192 ? -37.616 19.510 53.393 1.00 53.62 192 PRO A C 1
ATOM 1459 O O . PRO A 1 192 ? -37.358 20.257 54.334 1.00 53.62 192 PRO A O 1
ATOM 1462 N N . ASN A 1 193 ? -37.638 18.179 53.528 1.00 49.00 193 ASN A N 1
ATOM 1463 C CA . ASN A 1 193 ? -37.376 17.474 54.783 1.00 49.00 193 ASN A CA 1
ATOM 1464 C C . ASN A 1 193 ? -35.881 17.179 55.040 1.00 49.00 193 ASN A C 1
ATOM 1466 O O . ASN A 1 193 ? -35.536 16.681 56.106 1.00 49.00 193 ASN A O 1
ATOM 1470 N N . ASP A 1 194 ? -34.983 17.525 54.109 1.00 49.75 194 ASP A N 1
ATOM 1471 C CA . ASP A 1 194 ? -33.524 17.495 54.315 1.00 49.75 194 ASP A CA 1
ATOM 1472 C C . ASP A 1 194 ? -33.066 18.758 55.082 1.00 49.75 194 ASP A C 1
ATOM 1474 O O . ASP A 1 194 ? -32.204 19.526 54.646 1.00 49.75 194 ASP A O 1
ATOM 1478 N N . GLN A 1 195 ? -33.650 18.995 56.264 1.00 45.34 195 GLN A N 1
ATOM 1479 C CA . GLN A 1 195 ? -33.116 19.944 57.247 1.00 45.34 195 GLN A CA 1
ATOM 1480 C C . GLN A 1 195 ? -31.854 19.351 57.885 1.00 45.34 195 GLN A C 1
ATOM 1482 O O . GLN A 1 195 ? -31.817 18.967 59.050 1.00 45.34 195 GLN A O 1
ATOM 1487 N N . THR A 1 196 ? -30.785 19.268 57.099 1.00 50.50 196 THR A N 1
ATOM 1488 C CA . THR A 1 196 ? -29.437 19.094 57.631 1.00 50.50 196 THR A CA 1
ATOM 1489 C C . THR A 1 196 ? -28.909 20.475 58.001 1.00 50.50 196 THR A C 1
ATOM 1491 O O . THR A 1 196 ? -28.825 21.380 57.168 1.00 50.50 196 THR A O 1
ATOM 1494 N N . GLY A 1 197 ? -28.610 20.663 59.289 1.00 54.66 197 GLY A N 1
ATOM 1495 C CA . GLY A 1 197 ? -28.049 21.904 59.819 1.00 54.66 197 GLY A CA 1
ATOM 1496 C C . GLY A 1 197 ? -26.809 22.359 59.040 1.00 54.66 197 GLY A C 1
ATOM 1497 O O . GLY A 1 197 ? -26.127 21.559 58.402 1.00 54.66 197 GLY A O 1
ATOM 1498 N N . LEU A 1 198 ? -26.505 23.657 59.109 1.00 56.94 198 LEU A N 1
ATOM 1499 C CA . LEU A 1 198 ? -25.437 24.342 58.360 1.00 56.94 198 LEU A CA 1
ATOM 1500 C C . LEU A 1 198 ? -24.064 23.629 58.374 1.00 56.94 198 LEU A C 1
ATOM 1502 O O . LEU A 1 198 ? -23.326 23.732 57.398 1.00 56.94 198 LEU A O 1
ATOM 1506 N N . LEU A 1 199 ? -23.753 22.846 59.414 1.00 52.50 199 LEU A N 1
ATOM 1507 C CA . LEU A 1 199 ? -22.538 22.020 59.521 1.00 52.50 199 LEU A CA 1
ATOM 1508 C C . LEU A 1 199 ? -22.542 20.754 58.634 1.00 52.50 199 LEU A C 1
ATOM 1510 O O . LEU A 1 199 ? -21.489 20.336 58.158 1.00 52.50 199 LEU A O 1
ATOM 1514 N N . GLY A 1 200 ? -23.708 20.171 58.339 1.00 54.41 200 GLY A N 1
ATOM 1515 C CA . GLY A 1 200 ? -23.855 19.019 57.440 1.00 54.41 200 GLY A CA 1
ATOM 1516 C C . GLY A 1 200 ? -23.687 19.369 55.957 1.00 54.41 200 GLY A C 1
ATOM 1517 O O . GLY A 1 200 ? -23.233 18.533 55.179 1.00 54.41 200 GLY A O 1
ATOM 1518 N N . ARG A 1 201 ? -23.958 20.624 55.566 1.00 56.84 201 ARG A N 1
ATOM 1519 C CA . ARG A 1 201 ? -23.801 21.114 54.179 1.00 56.84 201 ARG A CA 1
ATOM 1520 C C . ARG A 1 201 ? -22.346 21.295 53.741 1.00 56.84 201 ARG A C 1
ATOM 1522 O O . ARG A 1 201 ? -22.095 21.304 52.540 1.00 56.84 201 ARG A O 1
ATOM 1529 N N . MET A 1 202 ? -21.400 21.428 54.676 1.00 51.78 202 MET A N 1
ATOM 1530 C CA . MET A 1 202 ? -19.971 21.572 54.356 1.00 51.78 202 MET A CA 1
ATOM 1531 C C . MET A 1 202 ? -19.198 20.247 54.357 1.00 51.78 202 MET A C 1
ATOM 1533 O O . MET A 1 202 ? -18.185 20.157 53.670 1.00 51.78 202 MET A O 1
ATOM 1537 N N . TRP A 1 203 ? -19.669 19.219 55.075 1.00 54.88 203 TRP A N 1
ATOM 1538 C CA . TRP A 1 203 ? -18.940 17.946 55.221 1.00 54.88 203 TRP A CA 1
ATOM 1539 C C . TRP A 1 203 ? -19.688 16.704 54.710 1.00 54.88 203 TRP A C 1
ATOM 1541 O O . TRP A 1 203 ? -19.078 15.651 54.529 1.00 54.88 203 TRP A O 1
ATOM 1551 N N . GLY A 1 204 ? -20.994 16.804 54.447 1.00 49.78 204 GLY A N 1
ATOM 1552 C CA . GLY A 1 204 ? -21.821 15.702 53.965 1.00 49.78 204 GLY A CA 1
ATOM 1553 C C . GLY A 1 204 ? -22.168 15.863 52.491 1.00 49.78 204 GLY A C 1
ATOM 1554 O O . GLY A 1 204 ? -23.017 16.673 52.129 1.00 49.78 204 GLY A O 1
ATOM 1555 N N . SER A 1 205 ? -21.567 15.051 51.617 1.00 57.25 205 SER A N 1
ATOM 1556 C CA . SER A 1 205 ? -22.115 14.855 50.273 1.00 57.25 205 SER A CA 1
ATOM 1557 C C . SER A 1 205 ? -23.570 14.379 50.422 1.00 57.25 205 SER A C 1
ATOM 1559 O O . SER A 1 205 ? -23.783 13.292 50.968 1.00 57.25 205 SER A O 1
ATOM 1561 N N . SER A 1 206 ? -24.550 15.176 49.979 1.00 68.44 206 SER A N 1
ATOM 1562 C CA . SER A 1 206 ? -25.982 14.828 50.030 1.00 68.44 206 SER A CA 1
ATOM 1563 C C . SER A 1 206 ? -26.201 13.395 49.529 1.00 68.44 206 SER A C 1
ATOM 1565 O O . SER A 1 206 ? -25.547 12.977 48.569 1.00 68.44 206 SER A O 1
ATOM 1567 N N . GLN A 1 207 ? -27.099 12.634 50.161 1.00 75.31 207 GLN A N 1
ATOM 1568 C CA . GLN A 1 207 ? -27.418 11.248 49.789 1.00 75.31 207 GLN A CA 1
ATOM 1569 C C . GLN A 1 207 ? -27.703 11.114 48.280 1.00 75.31 207 GLN A C 1
ATOM 1571 O O . GLN A 1 207 ? -27.171 10.224 47.618 1.00 75.31 207 GLN A O 1
ATOM 1576 N N . ARG A 1 208 ? -28.390 12.114 47.714 1.00 77.75 208 ARG A N 1
ATOM 1577 C CA . ARG A 1 208 ? -28.645 12.279 46.278 1.00 77.75 208 ARG A CA 1
ATOM 1578 C C . ARG A 1 208 ? -27.370 12.373 45.436 1.00 77.75 208 ARG A C 1
ATOM 1580 O O . ARG A 1 208 ? -27.280 11.785 44.368 1.00 77.75 208 ARG A O 1
ATOM 1587 N N . SER A 1 209 ? -26.355 13.097 45.906 1.00 79.12 209 SER A N 1
ATOM 1588 C CA . SER A 1 209 ? -25.073 13.217 45.195 1.00 79.12 209 SER A CA 1
ATOM 1589 C C . SER A 1 209 ? -24.277 11.904 45.183 1.00 79.12 209 SER A C 1
ATOM 1591 O O . SER A 1 209 ? -23.573 11.633 44.210 1.00 79.12 209 SER A O 1
ATOM 1593 N N . LYS A 1 210 ? -24.412 11.067 46.225 1.00 84.81 210 LYS A N 1
ATOM 1594 C CA . LYS A 1 210 ? -23.820 9.719 46.263 1.00 84.81 210 LYS A CA 1
ATOM 1595 C C . LYS A 1 210 ? -24.545 8.772 45.307 1.00 84.81 210 LYS A C 1
ATOM 1597 O O . LYS A 1 210 ? -23.888 8.059 44.557 1.00 84.81 210 LYS A O 1
ATOM 1602 N N . GLU A 1 211 ? -25.874 8.823 45.290 1.00 86.19 211 GLU A N 1
ATOM 1603 C CA . GLU A 1 211 ? -26.717 8.045 44.379 1.00 86.19 211 GLU A CA 1
ATOM 1604 C C . GLU A 1 211 ? -26.454 8.406 42.909 1.00 86.19 211 GLU A C 1
ATOM 1606 O O . GLU A 1 211 ? -26.177 7.518 42.107 1.00 86.19 211 GLU A O 1
ATOM 1611 N N . ILE A 1 212 ? -26.390 9.699 42.568 1.00 87.44 212 ILE A N 1
ATOM 1612 C CA . ILE A 1 212 ? -26.024 10.173 41.220 1.00 87.44 212 ILE A CA 1
ATOM 1613 C C . ILE A 1 212 ? -24.645 9.655 40.803 1.00 87.44 212 ILE A C 1
ATOM 1615 O O . ILE A 1 212 ? -24.483 9.190 39.674 1.00 87.44 212 ILE A O 1
ATOM 1619 N N . LYS A 1 213 ? -23.644 9.716 41.692 1.00 89.81 213 LYS A N 1
ATOM 1620 C CA . LYS A 1 213 ? -22.299 9.195 41.401 1.00 89.81 213 LYS A CA 1
ATOM 1621 C C . LYS A 1 213 ? 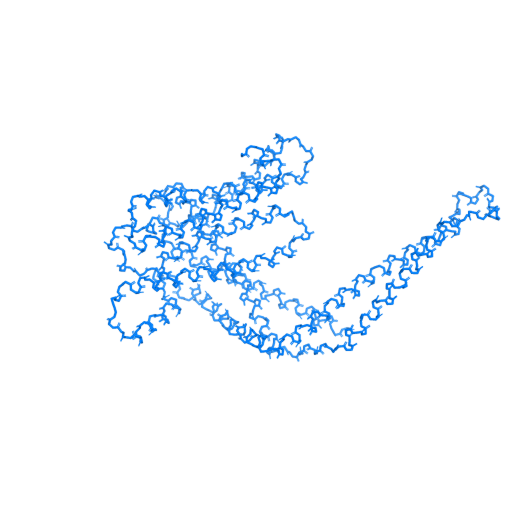-22.309 7.681 41.187 1.00 89.81 213 LYS A C 1
ATOM 1623 O O . LYS A 1 213 ? -21.695 7.217 40.232 1.00 89.81 213 LYS A O 1
ATOM 1628 N N . SER A 1 214 ? -23.036 6.937 42.019 1.00 91.94 214 SER A N 1
ATOM 1629 C CA . SER A 1 214 ? -23.187 5.483 41.890 1.00 91.94 214 SER A CA 1
ATOM 1630 C C . SER A 1 214 ? -23.857 5.094 40.569 1.00 91.94 214 SER A C 1
ATOM 1632 O O . SER A 1 214 ? -23.317 4.274 39.833 1.00 91.94 214 SER A O 1
ATOM 1634 N N . LEU A 1 215 ? -24.987 5.723 40.225 1.00 91.06 215 LEU A N 1
ATOM 1635 C CA . LEU A 1 215 ? -25.691 5.502 38.955 1.00 91.06 215 LEU A CA 1
ATOM 1636 C C . LEU A 1 215 ? -24.831 5.894 37.751 1.00 91.06 215 LEU A C 1
ATOM 1638 O O . LEU A 1 215 ? -24.813 5.183 36.753 1.00 91.06 215 LEU A O 1
ATOM 1642 N N . SER A 1 216 ? -24.085 6.999 37.839 1.00 92.12 216 SER A N 1
ATOM 1643 C CA . SER A 1 216 ? -23.174 7.419 36.765 1.00 92.12 216 SER A CA 1
ATOM 1644 C C . SER A 1 216 ? -22.058 6.396 36.539 1.00 92.12 216 SER A C 1
ATOM 1646 O O . SER A 1 216 ? -21.713 6.107 35.395 1.00 92.12 216 SER A O 1
ATOM 1648 N N . GLN A 1 217 ? -21.520 5.814 37.615 1.00 94.31 217 GLN A N 1
ATOM 1649 C CA . GLN A 1 217 ? -20.515 4.756 37.531 1.00 94.31 217 GLN A CA 1
ATOM 1650 C C . GLN A 1 217 ? -21.098 3.452 36.965 1.00 94.31 217 GLN A C 1
ATOM 1652 O O . GLN A 1 217 ? -20.456 2.814 36.132 1.00 94.31 217 GLN A O 1
ATOM 1657 N N . GLU A 1 218 ? -22.320 3.078 37.358 1.00 94.81 218 GLU A N 1
ATOM 1658 C CA . GLU A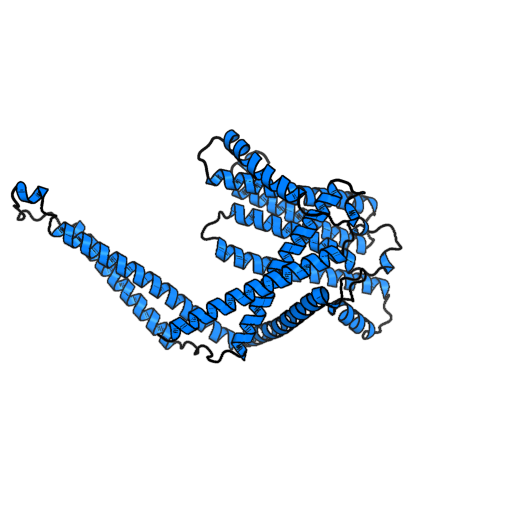 1 218 ? -23.026 1.918 36.796 1.00 94.81 218 GLU A CA 1
ATOM 1659 C C . GLU A 1 218 ? -23.299 2.101 35.294 1.00 94.81 218 GLU A C 1
ATOM 1661 O O . GLU A 1 218 ? -23.020 1.199 34.507 1.00 94.81 218 GLU A O 1
ATOM 1666 N N . ILE A 1 219 ? -23.759 3.287 34.872 1.00 95.00 219 ILE A N 1
ATOM 1667 C CA . ILE A 1 219 ? -23.975 3.619 33.454 1.00 95.00 219 ILE A CA 1
ATOM 1668 C C . ILE A 1 219 ? -22.665 3.529 32.672 1.00 95.00 219 ILE A C 1
ATOM 1670 O O . ILE A 1 219 ? -22.654 2.937 31.597 1.00 95.00 219 ILE A O 1
ATOM 1674 N N . PHE A 1 220 ? -21.563 4.062 33.206 1.00 95.75 220 PHE A N 1
ATOM 1675 C CA . PHE A 1 220 ? -20.254 3.974 32.554 1.00 95.75 220 PHE A CA 1
ATOM 1676 C C . PHE A 1 220 ? -19.788 2.517 32.381 1.00 95.75 220 PHE A C 1
ATOM 1678 O O . PHE A 1 220 ? -19.284 2.138 31.319 1.00 95.75 220 PHE A O 1
ATOM 1685 N N . GLY A 1 221 ? -20.004 1.673 33.396 1.00 95.31 221 GLY A N 1
ATOM 1686 C CA . GLY A 1 221 ? -19.720 0.239 33.321 1.00 95.31 221 GLY A CA 1
ATOM 1687 C C . GLY A 1 221 ? -20.575 -0.476 32.270 1.00 95.31 221 GLY A C 1
ATOM 1688 O O . GLY A 1 221 ? -20.043 -1.211 31.438 1.00 95.31 221 GLY A O 1
ATOM 1689 N N . LEU A 1 222 ? -21.885 -0.212 32.256 1.00 94.56 222 LEU A N 1
ATOM 1690 C CA . LEU A 1 222 ? -22.815 -0.775 31.272 1.00 94.56 222 LEU A CA 1
ATOM 1691 C C . LEU A 1 222 ? -22.519 -0.297 29.848 1.00 94.56 222 LEU A C 1
ATOM 1693 O O . LEU A 1 222 ? -22.666 -1.068 28.906 1.00 94.56 222 LEU A O 1
ATOM 1697 N N . GLU A 1 223 ? -22.088 0.950 29.674 1.00 95.62 223 GLU A N 1
ATOM 1698 C CA . GLU A 1 223 ? -21.715 1.507 28.374 1.00 95.62 223 GLU A CA 1
ATOM 1699 C C . GLU A 1 223 ? -20.452 0.839 27.824 1.00 95.62 223 GLU A C 1
ATOM 1701 O O . GLU A 1 223 ? -20.414 0.453 26.655 1.00 95.62 223 GLU A O 1
ATOM 1706 N N . THR A 1 224 ? -19.464 0.596 28.689 1.00 94.81 224 THR A N 1
ATOM 1707 C CA . THR A 1 224 ? -18.253 -0.157 28.333 1.00 94.81 224 THR A CA 1
ATOM 1708 C C . THR A 1 224 ? -18.588 -1.606 27.963 1.00 94.81 224 THR A C 1
ATOM 1710 O O . THR A 1 224 ? -18.127 -2.105 26.935 1.00 94.81 224 THR A O 1
ATOM 1713 N N . LEU A 1 225 ? -19.441 -2.271 28.752 1.00 95.19 225 LEU A N 1
ATOM 1714 C CA . LEU A 1 225 ? -19.907 -3.630 28.468 1.00 95.19 225 LEU A CA 1
ATOM 1715 C C . LEU A 1 225 ? -20.691 -3.697 27.150 1.00 95.19 225 LEU A C 1
ATOM 1717 O O . LEU A 1 225 ? -20.442 -4.582 26.336 1.00 95.19 225 LEU A O 1
ATOM 1721 N N . ALA A 1 226 ? -21.605 -2.755 26.909 1.00 93.75 226 ALA A N 1
ATOM 1722 C CA . ALA A 1 226 ? -22.369 -2.681 25.667 1.00 93.75 226 ALA A CA 1
ATOM 1723 C C . ALA A 1 226 ? -21.452 -2.464 24.454 1.00 93.75 226 ALA A C 1
ATOM 1725 O O . ALA A 1 226 ? -21.667 -3.088 23.416 1.00 93.75 226 ALA A O 1
ATOM 1726 N N . GLY A 1 227 ? -20.410 -1.636 24.587 1.00 93.38 227 GLY A N 1
ATOM 1727 C CA . GLY A 1 227 ? -19.370 -1.479 23.568 1.00 93.38 227 GLY A CA 1
ATOM 1728 C C . GLY A 1 227 ? -18.670 -2.802 23.248 1.00 93.38 227 GLY A C 1
ATOM 1729 O O . GLY A 1 227 ? -18.654 -3.225 22.094 1.00 93.38 227 GLY A O 1
ATOM 1730 N N . ALA A 1 228 ? -18.191 -3.514 24.270 1.00 92.19 228 ALA A N 1
ATOM 1731 C CA . ALA A 1 228 ? -17.533 -4.810 24.091 1.00 92.19 228 ALA A CA 1
ATOM 1732 C C . ALA A 1 228 ? -18.465 -5.877 23.479 1.00 92.19 228 ALA A C 1
ATOM 1734 O O . ALA A 1 228 ? -18.062 -6.616 22.581 1.00 92.19 228 ALA A O 1
ATOM 1735 N N . MET A 1 229 ? -19.728 -5.935 23.918 1.00 92.88 229 MET A N 1
ATOM 1736 C CA . MET A 1 229 ? -20.738 -6.847 23.365 1.00 92.88 229 MET A CA 1
ATOM 1737 C C . MET A 1 229 ? -21.079 -6.523 21.909 1.00 92.88 229 MET A C 1
ATOM 1739 O O . MET A 1 229 ? -21.327 -7.434 21.121 1.00 92.88 229 MET A O 1
ATOM 1743 N N . ARG A 1 230 ? -21.093 -5.238 21.538 1.00 94.25 230 ARG A N 1
ATOM 1744 C CA . ARG A 1 230 ? -21.289 -4.809 20.151 1.00 94.25 230 ARG A CA 1
ATOM 1745 C C . ARG A 1 230 ? -20.145 -5.293 19.266 1.00 94.25 230 ARG A C 1
ATOM 1747 O O . ARG A 1 230 ? -20.409 -5.866 18.211 1.00 94.25 230 ARG A O 1
ATOM 1754 N N . ASP A 1 231 ? -18.907 -5.095 19.706 1.00 90.31 231 ASP A N 1
ATOM 1755 C CA . ASP A 1 231 ? -17.727 -5.527 18.959 1.00 90.31 231 ASP A CA 1
ATOM 1756 C C . ASP A 1 231 ? -17.702 -7.053 18.784 1.00 90.31 231 ASP A C 1
ATOM 1758 O O . ASP A 1 231 ? -17.384 -7.552 17.701 1.00 90.31 231 ASP A O 1
ATOM 1762 N N . ASP A 1 232 ? -18.080 -7.812 19.818 1.00 90.12 232 ASP A N 1
ATOM 1763 C CA . ASP A 1 232 ? -18.195 -9.271 19.729 1.00 90.12 232 ASP A CA 1
ATOM 1764 C C . ASP A 1 232 ? -19.333 -9.715 18.793 1.00 90.12 232 ASP A C 1
ATOM 1766 O O . ASP A 1 232 ? -19.145 -10.584 17.936 1.00 90.12 232 ASP A O 1
ATOM 1770 N N . LEU A 1 233 ? -20.494 -9.054 18.857 1.00 92.31 233 LEU A N 1
ATOM 1771 C CA . LEU A 1 233 ? -21.615 -9.315 17.951 1.00 92.31 233 LEU A CA 1
ATOM 1772 C C . LEU A 1 233 ? -21.240 -9.048 16.486 1.00 92.31 233 LEU A C 1
ATOM 1774 O O . LEU A 1 233 ? -21.580 -9.844 15.605 1.00 92.31 233 LEU A O 1
ATOM 1778 N N . ASP A 1 234 ? -20.519 -7.961 16.210 1.00 91.31 234 ASP A N 1
ATOM 1779 C CA . ASP A 1 234 ? -20.048 -7.634 14.863 1.00 91.31 234 ASP A CA 1
ATOM 1780 C C . ASP A 1 234 ? -19.007 -8.656 14.363 1.00 91.31 234 ASP A C 1
ATOM 1782 O O . ASP A 1 234 ? -19.054 -9.065 13.192 1.00 91.31 234 ASP A O 1
ATOM 1786 N N . LYS A 1 235 ? -18.135 -9.174 15.243 1.00 87.62 235 LYS A N 1
ATOM 1787 C CA . LYS A 1 235 ? -17.228 -10.297 14.929 1.00 87.62 235 LYS A CA 1
ATOM 1788 C C . LYS A 1 235 ? -18.002 -11.579 14.605 1.00 87.62 235 LYS A C 1
ATOM 1790 O O . LYS A 1 235 ? -17.718 -12.217 13.586 1.00 87.62 235 LYS A O 1
ATOM 1795 N N . LEU A 1 236 ? -19.000 -11.948 15.411 1.00 89.31 236 LEU A N 1
ATOM 1796 C CA . LEU A 1 236 ? -19.841 -13.133 15.189 1.00 89.31 236 LEU A CA 1
ATOM 1797 C C . LEU A 1 236 ? -20.638 -13.035 13.882 1.00 89.31 236 LEU A C 1
ATOM 1799 O O . LEU A 1 236 ? -20.656 -13.986 13.096 1.00 89.31 236 LEU A O 1
ATOM 1803 N N . ARG A 1 237 ? -21.247 -11.875 13.601 1.00 91.31 237 ARG A N 1
ATOM 1804 C CA . ARG A 1 237 ? -21.966 -11.614 12.342 1.00 91.31 237 ARG A CA 1
ATOM 1805 C C . ARG A 1 237 ? -21.047 -11.723 11.133 1.00 91.31 237 ARG A C 1
ATOM 1807 O O . ARG A 1 237 ? -21.438 -12.327 10.132 1.00 91.31 237 ARG A O 1
ATOM 1814 N N . THR A 1 238 ? -19.833 -11.183 11.231 1.00 87.50 238 THR A N 1
ATOM 1815 C CA . THR A 1 238 ? -18.828 -11.269 10.165 1.00 87.50 238 THR A CA 1
ATOM 1816 C C . THR A 1 238 ? -18.438 -12.723 9.909 1.00 87.50 238 THR A C 1
ATOM 1818 O O . THR A 1 238 ? -18.620 -13.201 8.794 1.00 87.50 238 THR A O 1
ATOM 1821 N N . ARG A 1 239 ? -18.064 -13.481 10.950 1.00 85.69 239 ARG A N 1
ATOM 1822 C CA . ARG A 1 239 ? -17.735 -14.916 10.831 1.00 85.69 239 ARG A CA 1
ATOM 1823 C C . ARG A 1 239 ? -18.886 -15.746 10.257 1.00 85.69 239 ARG A C 1
ATOM 1825 O O . ARG A 1 239 ? -18.666 -16.627 9.427 1.00 85.69 239 ARG A O 1
ATOM 1832 N N . HIS A 1 240 ? -20.122 -15.465 10.663 1.00 88.94 240 HIS A N 1
ATOM 1833 C CA . HIS A 1 240 ? -21.302 -16.152 10.141 1.00 88.94 240 HIS A CA 1
ATOM 1834 C C . HIS A 1 240 ? -21.565 -15.816 8.663 1.00 88.94 240 HIS A C 1
ATOM 1836 O O . HIS A 1 240 ? -21.870 -16.712 7.868 1.00 88.94 240 HIS A O 1
ATOM 1842 N N . ARG A 1 241 ? -21.415 -14.544 8.265 1.00 88.00 241 ARG A N 1
ATOM 1843 C CA . ARG A 1 241 ? -21.508 -14.118 6.860 1.00 88.00 241 ARG A CA 1
ATOM 1844 C C . ARG A 1 241 ? -20.422 -14.775 6.016 1.00 88.00 241 ARG A C 1
ATOM 1846 O O . ARG A 1 241 ? -20.742 -15.297 4.952 1.00 88.00 241 ARG A O 1
ATOM 1853 N N . ASP A 1 242 ? -19.190 -14.810 6.504 1.00 84.50 242 ASP A N 1
ATOM 1854 C CA . ASP A 1 242 ? -18.053 -15.397 5.796 1.00 84.50 242 ASP A CA 1
ATOM 1855 C C . ASP A 1 242 ? -18.222 -16.916 5.648 1.00 84.50 242 ASP A C 1
ATOM 1857 O O . ASP A 1 242 ? -18.004 -17.470 4.570 1.00 84.50 242 ASP A O 1
ATOM 1861 N N . GLY A 1 243 ? -18.742 -17.590 6.680 1.00 85.31 243 GLY A N 1
ATOM 1862 C CA . GLY A 1 243 ? -19.095 -19.010 6.621 1.00 85.31 243 GLY A CA 1
ATOM 1863 C C . GLY A 1 243 ? -20.211 -19.326 5.616 1.00 85.31 243 GLY A C 1
ATOM 1864 O O . GLY A 1 243 ? -20.172 -20.366 4.954 1.00 85.31 243 GLY A O 1
ATOM 1865 N N . LYS A 1 244 ? -21.199 -18.435 5.453 1.00 87.31 244 LYS A N 1
ATOM 1866 C CA . LYS A 1 244 ? -22.218 -18.551 4.393 1.00 87.31 244 LYS A CA 1
ATOM 1867 C C . LYS A 1 244 ? -21.627 -18.263 3.015 1.00 87.31 244 LYS A C 1
ATOM 1869 O O . LYS A 1 244 ? -21.886 -19.018 2.078 1.00 87.31 244 LYS A O 1
ATOM 1874 N N . TRP A 1 245 ? -20.812 -17.216 2.901 1.00 87.19 245 TRP A N 1
ATOM 1875 C CA . TRP A 1 245 ? -20.149 -16.814 1.664 1.00 87.19 245 TRP A CA 1
ATOM 1876 C C . TRP A 1 245 ? -19.254 -17.927 1.117 1.00 87.19 245 TRP A C 1
ATOM 1878 O O . TRP A 1 245 ? -19.372 -18.278 -0.054 1.00 87.19 245 TRP A O 1
ATOM 1888 N N . ALA A 1 246 ? -18.453 -18.570 1.969 1.00 84.69 246 ALA A N 1
ATOM 1889 C CA . ALA A 1 246 ? -17.566 -19.670 1.591 1.00 84.69 246 ALA A CA 1
ATOM 1890 C C . ALA A 1 246 ? -18.302 -20.892 1.005 1.00 84.69 246 ALA A C 1
ATOM 1892 O O . ALA A 1 246 ? -17.716 -21.666 0.249 1.00 84.69 246 ALA A O 1
ATOM 1893 N N . LYS A 1 247 ? -19.596 -21.074 1.314 1.00 86.88 247 LYS A N 1
ATOM 1894 C CA . LYS A 1 247 ? -20.416 -22.160 0.747 1.00 86.88 247 LYS A CA 1
ATOM 1895 C C . LYS A 1 247 ? -20.941 -21.848 -0.656 1.00 86.88 247 LYS A C 1
ATOM 1897 O O . LYS A 1 247 ? -21.286 -22.782 -1.382 1.00 86.88 247 LYS A O 1
ATOM 1902 N N . THR A 1 248 ? -21.003 -20.574 -1.044 1.00 91.25 248 THR A N 1
ATOM 1903 C CA . THR A 1 248 ? -21.464 -20.159 -2.377 1.00 91.25 248 THR A CA 1
ATOM 1904 C C . THR A 1 248 ? -20.469 -20.574 -3.461 1.00 91.25 248 THR A C 1
ATOM 1906 O O . THR A 1 248 ? -19.276 -20.707 -3.201 1.00 91.25 248 THR A O 1
ATOM 1909 N N . ILE A 1 249 ? -20.939 -20.769 -4.698 1.00 89.19 249 ILE A N 1
ATOM 1910 C CA . ILE A 1 249 ? -20.068 -21.129 -5.833 1.00 89.19 249 ILE A CA 1
ATOM 1911 C C . ILE A 1 249 ? -19.015 -20.037 -6.064 1.00 89.19 249 ILE A C 1
ATOM 1913 O O . ILE A 1 249 ? -17.832 -20.338 -6.197 1.00 89.19 249 ILE A O 1
ATOM 1917 N N . GLN A 1 250 ? -19.433 -18.768 -6.023 1.00 87.44 250 GLN A N 1
ATOM 1918 C CA . GLN A 1 250 ? -18.533 -17.620 -6.124 1.00 87.44 250 GLN A CA 1
ATOM 1919 C C . GLN A 1 250 ? -17.492 -17.614 -4.995 1.00 87.44 250 GLN A C 1
ATOM 1921 O O . GLN A 1 250 ? -16.309 -17.407 -5.256 1.00 87.44 250 GLN A O 1
ATOM 1926 N N . GLY A 1 251 ? -17.913 -17.901 -3.760 1.00 84.94 251 GLY A N 1
ATOM 1927 C CA . GLY A 1 251 ? -17.018 -18.020 -2.612 1.00 84.94 251 GLY A CA 1
ATOM 1928 C C . GLY A 1 251 ? -16.002 -19.147 -2.771 1.00 84.94 251 GLY A C 1
ATOM 1929 O O . GLY A 1 251 ? -14.818 -18.917 -2.559 1.00 84.94 251 GLY A O 1
ATOM 1930 N N . LYS A 1 252 ? -16.425 -20.335 -3.222 1.00 86.81 252 LYS A N 1
ATOM 1931 C CA . LYS A 1 252 ? -15.527 -21.477 -3.470 1.00 86.81 252 LYS A CA 1
ATOM 1932 C C . LYS A 1 252 ? -14.474 -21.169 -4.534 1.00 86.81 252 LYS A C 1
ATOM 1934 O O . LYS A 1 252 ? -13.305 -21.483 -4.330 1.00 86.81 252 LYS A O 1
ATOM 1939 N N . ILE A 1 253 ? -14.876 -20.543 -5.643 1.00 89.44 253 ILE A N 1
ATOM 1940 C CA . ILE A 1 253 ? -13.950 -20.147 -6.715 1.00 89.44 253 ILE A CA 1
ATOM 1941 C C . ILE A 1 253 ? -12.935 -19.128 -6.185 1.00 89.44 253 ILE A C 1
ATOM 1943 O O . ILE A 1 253 ? -11.737 -19.288 -6.406 1.00 89.44 253 ILE A O 1
ATOM 1947 N N . LEU A 1 254 ? -13.394 -18.108 -5.453 1.00 82.50 254 LEU A N 1
ATOM 1948 C CA . LEU A 1 254 ? -12.519 -17.061 -4.926 1.00 82.50 254 LEU A CA 1
ATOM 1949 C C . LEU A 1 254 ? -11.562 -17.589 -3.846 1.00 82.50 254 LEU A C 1
ATOM 1951 O O . LEU A 1 254 ? -10.400 -17.195 -3.816 1.00 82.50 254 LEU A O 1
ATOM 1955 N N . LEU A 1 255 ? -12.022 -18.521 -3.007 1.00 85.19 255 LEU A N 1
ATOM 1956 C CA . LEU A 1 255 ? -11.193 -19.188 -2.003 1.00 85.19 255 LEU A CA 1
ATOM 1957 C C . LEU A 1 255 ? -10.119 -20.064 -2.666 1.00 85.19 255 LEU A C 1
ATOM 1959 O O . LEU A 1 255 ? -8.948 -19.992 -2.302 1.00 85.19 255 LEU A O 1
ATOM 1963 N N . GLY A 1 256 ? -10.493 -20.824 -3.703 1.00 83.81 256 GLY A N 1
ATOM 1964 C CA . GLY A 1 256 ? -9.550 -21.600 -4.511 1.00 83.81 256 GLY A CA 1
ATOM 1965 C C . GLY A 1 256 ? -8.504 -20.724 -5.209 1.00 83.81 256 GLY A C 1
ATOM 1966 O O . GLY A 1 256 ? -7.315 -21.037 -5.171 1.00 83.81 256 GLY A O 1
ATOM 1967 N N . ALA A 1 257 ? -8.921 -19.590 -5.781 1.00 78.44 257 ALA A N 1
ATOM 1968 C CA . ALA A 1 257 ? -8.007 -18.607 -6.361 1.00 78.44 257 ALA A CA 1
ATOM 1969 C C . ALA A 1 257 ? -7.053 -18.014 -5.308 1.00 78.44 257 ALA A C 1
ATOM 1971 O O . ALA A 1 257 ? -5.868 -17.844 -5.589 1.00 78.44 257 ALA A O 1
ATOM 1972 N N . GLY A 1 258 ? -7.544 -17.758 -4.091 1.00 79.88 258 GLY A N 1
ATOM 1973 C CA . GLY A 1 258 ? -6.726 -17.322 -2.957 1.00 79.88 258 GLY A CA 1
ATOM 1974 C C . GLY A 1 258 ? -5.652 -18.343 -2.576 1.00 79.88 258 GLY A C 1
ATOM 1975 O O . GLY A 1 258 ? -4.489 -17.981 -2.418 1.00 79.88 258 GLY A O 1
ATOM 1976 N N . HIS A 1 259 ? -5.998 -19.631 -2.519 1.00 83.81 259 HIS A N 1
ATOM 1977 C CA . HIS A 1 259 ? -5.027 -20.694 -2.245 1.00 83.81 259 HIS A CA 1
ATOM 1978 C C . HIS A 1 259 ? -3.984 -20.843 -3.357 1.00 83.81 259 HIS A C 1
ATOM 1980 O O . HIS A 1 259 ? -2.795 -20.971 -3.069 1.00 83.81 259 HIS A O 1
ATOM 1986 N N . LEU A 1 260 ? -4.393 -20.764 -4.627 1.00 81.19 260 LEU A N 1
ATOM 1987 C CA . LEU A 1 260 ? -3.453 -20.763 -5.751 1.00 81.19 260 LEU A CA 1
ATOM 1988 C C . LEU A 1 260 ? -2.493 -19.565 -5.674 1.00 81.19 260 LEU A C 1
ATOM 1990 O O . LEU A 1 260 ? -1.286 -19.713 -5.864 1.00 81.19 260 LEU A O 1
ATOM 1994 N N . PHE A 1 261 ? -3.024 -18.382 -5.354 1.00 77.06 261 PHE A N 1
ATOM 1995 C CA . PHE A 1 261 ? -2.231 -17.174 -5.150 1.00 77.06 261 PHE A CA 1
ATOM 1996 C C . PHE A 1 261 ? -1.250 -17.326 -3.981 1.00 77.06 261 PHE A C 1
ATOM 1998 O O . PHE A 1 261 ? -0.104 -16.905 -4.090 1.00 77.06 261 PHE A O 1
ATOM 2005 N N . SER A 1 262 ? -1.656 -17.985 -2.897 1.00 84.25 262 SER A N 1
ATOM 2006 C CA . SER A 1 262 ? -0.787 -18.290 -1.759 1.00 84.25 262 SER A CA 1
ATOM 2007 C C . SER A 1 262 ? 0.388 -19.201 -2.137 1.00 84.25 262 SER A C 1
ATOM 2009 O O . SER A 1 262 ? 1.535 -18.888 -1.816 1.00 84.25 262 SER A O 1
ATOM 2011 N N . VAL A 1 263 ? 0.146 -20.261 -2.919 1.00 83.00 263 VAL A N 1
ATOM 2012 C CA . VAL A 1 263 ? 1.221 -21.117 -3.463 1.00 83.00 263 VAL A CA 1
ATOM 2013 C C . VAL A 1 263 ? 2.190 -20.296 -4.319 1.00 83.00 263 VAL A C 1
ATOM 2015 O O . VAL A 1 263 ? 3.407 -20.418 -4.172 1.00 83.00 263 VAL A O 1
ATOM 2018 N N . TYR A 1 264 ? 1.664 -19.406 -5.165 1.00 80.19 264 TYR A N 1
ATOM 2019 C CA . TYR A 1 264 ? 2.483 -18.467 -5.932 1.00 80.19 264 TYR A CA 1
ATOM 2020 C C . TYR A 1 264 ? 3.300 -17.525 -5.028 1.00 80.19 264 TYR A C 1
ATOM 2022 O O . TYR A 1 264 ? 4.475 -17.287 -5.304 1.00 80.19 264 TYR A O 1
ATOM 2030 N N . CYS A 1 265 ? 2.725 -17.014 -3.936 1.00 83.56 265 CYS A N 1
ATOM 2031 C CA . CYS A 1 265 ? 3.423 -16.162 -2.972 1.00 83.56 265 CYS A CA 1
ATOM 2032 C C . CYS A 1 265 ? 4.590 -16.893 -2.300 1.00 83.56 265 CYS A C 1
ATOM 2034 O O . CYS A 1 265 ? 5.688 -16.343 -2.258 1.00 83.56 265 CYS A O 1
ATOM 2036 N N . VAL A 1 266 ? 4.387 -18.133 -1.839 1.00 84.62 266 VAL A N 1
ATOM 2037 C CA . VAL A 1 266 ? 5.458 -18.966 -1.262 1.00 84.62 266 VAL A CA 1
ATOM 2038 C C . VAL A 1 266 ? 6.562 -19.200 -2.289 1.00 84.62 266 VAL A C 1
ATOM 2040 O O . VAL A 1 266 ? 7.735 -18.967 -2.004 1.00 84.62 266 VAL A O 1
ATOM 2043 N N . TRP A 1 267 ? 6.190 -19.577 -3.514 1.00 81.94 267 TRP A N 1
ATOM 2044 C CA . TRP A 1 267 ? 7.144 -19.739 -4.608 1.00 81.94 267 TRP A CA 1
ATOM 2045 C C . TRP A 1 267 ? 7.923 -18.448 -4.893 1.00 81.94 267 TRP A C 1
ATOM 2047 O O . TRP A 1 267 ? 9.137 -18.488 -5.082 1.00 81.94 267 TRP A O 1
ATOM 2057 N N . ARG A 1 268 ? 7.265 -17.280 -4.874 1.00 79.44 268 ARG A N 1
ATOM 2058 C CA . ARG A 1 268 ? 7.941 -15.997 -5.098 1.00 79.44 268 ARG A CA 1
ATOM 2059 C C . ARG A 1 268 ? 8.888 -15.622 -3.962 1.00 79.44 268 ARG A C 1
ATOM 2061 O O . ARG A 1 268 ? 9.956 -15.092 -4.249 1.00 79.44 268 ARG A O 1
ATOM 2068 N N . VAL A 1 269 ? 8.531 -15.909 -2.711 1.00 83.00 269 VAL A N 1
ATOM 2069 C CA . VAL A 1 269 ? 9.429 -15.738 -1.556 1.00 83.00 269 VAL A CA 1
ATOM 2070 C C . VAL A 1 269 ? 10.673 -16.608 -1.710 1.00 83.00 269 VAL A C 1
ATOM 2072 O O . VAL A 1 269 ? 11.781 -16.104 -1.543 1.00 83.00 269 VAL A O 1
ATOM 2075 N N . LEU A 1 270 ? 10.513 -17.871 -2.117 1.00 82.44 270 LEU A N 1
ATOM 2076 C CA . LEU A 1 270 ? 11.642 -18.763 -2.396 1.00 82.44 270 LEU A CA 1
ATOM 2077 C C . LEU A 1 270 ? 12.522 -18.236 -3.534 1.00 82.44 270 LEU A C 1
ATOM 2079 O O . LEU A 1 270 ? 13.741 -18.204 -3.391 1.00 82.44 270 LEU A O 1
ATOM 2083 N N . LEU A 1 271 ? 11.921 -17.777 -4.637 1.00 76.50 271 LEU A N 1
ATOM 2084 C CA . LEU A 1 271 ? 12.660 -17.172 -5.748 1.00 76.50 271 LEU A CA 1
ATOM 2085 C C . LEU A 1 271 ? 13.439 -15.929 -5.307 1.00 76.50 271 LEU A C 1
ATOM 2087 O O . LEU A 1 271 ? 14.619 -15.832 -5.618 1.00 76.50 271 LEU A O 1
ATOM 2091 N N . ALA A 1 272 ? 12.810 -15.008 -4.573 1.00 78.44 272 ALA A N 1
ATOM 2092 C CA . ALA A 1 272 ? 13.465 -13.794 -4.089 1.00 78.44 272 ALA A CA 1
ATOM 2093 C C . ALA A 1 272 ? 14.637 -14.118 -3.146 1.00 78.44 272 ALA A C 1
ATOM 2095 O O . ALA A 1 272 ? 15.725 -13.561 -3.291 1.00 78.44 272 ALA A O 1
ATOM 2096 N N . ALA A 1 273 ? 14.448 -15.074 -2.229 1.00 82.06 273 ALA A N 1
ATOM 2097 C CA . ALA A 1 273 ? 15.505 -15.545 -1.338 1.00 82.06 273 ALA A CA 1
ATOM 2098 C C . ALA A 1 273 ? 16.675 -16.165 -2.119 1.00 82.06 273 ALA A C 1
ATOM 2100 O O . ALA A 1 273 ? 17.834 -15.856 -1.854 1.00 82.06 273 ALA A O 1
ATOM 2101 N N . LEU A 1 274 ? 16.382 -17.001 -3.116 1.00 77.94 274 LEU A N 1
ATOM 2102 C CA . LEU A 1 274 ? 17.385 -17.689 -3.927 1.00 77.94 274 LEU A CA 1
ATOM 2103 C C . LEU A 1 274 ? 18.145 -16.716 -4.845 1.00 77.94 274 LEU A C 1
ATOM 2105 O O . LEU A 1 274 ? 19.371 -16.800 -4.955 1.00 77.94 274 LEU A O 1
ATOM 2109 N N . SER A 1 275 ? 17.446 -15.756 -5.454 1.00 76.38 275 SER A N 1
ATOM 2110 C CA . SER A 1 275 ? 18.043 -14.685 -6.260 1.00 76.38 275 SER A CA 1
ATOM 2111 C C . SER A 1 275 ? 18.985 -13.801 -5.442 1.00 76.38 275 SER A C 1
ATOM 2113 O O . SER A 1 275 ? 20.059 -13.455 -5.935 1.00 76.38 275 SER A O 1
ATOM 2115 N N . LEU A 1 276 ? 18.621 -13.474 -4.197 1.00 77.50 276 LEU A N 1
ATOM 2116 C CA . LEU A 1 276 ? 19.445 -12.652 -3.310 1.00 77.50 276 LEU A CA 1
ATOM 2117 C C . LEU A 1 276 ? 20.631 -13.427 -2.710 1.00 77.50 276 LEU A C 1
ATOM 2119 O O . LEU A 1 276 ? 21.718 -12.868 -2.597 1.00 77.50 276 LEU A O 1
ATOM 2123 N N . ALA A 1 277 ? 20.437 -14.696 -2.335 1.00 74.50 277 ALA A N 1
ATOM 2124 C CA . ALA A 1 277 ? 21.431 -15.476 -1.594 1.00 74.50 277 ALA A CA 1
ATOM 2125 C C . ALA A 1 277 ? 22.407 -16.279 -2.471 1.00 74.50 277 ALA A C 1
ATOM 2127 O O . ALA A 1 277 ? 23.562 -16.439 -2.088 1.00 74.50 277 ALA A O 1
ATOM 2128 N N . ILE A 1 278 ? 21.956 -16.826 -3.609 1.00 61.31 278 ILE A N 1
ATOM 2129 C CA . ILE A 1 278 ? 22.714 -17.848 -4.360 1.00 61.31 278 ILE A CA 1
ATOM 2130 C C . ILE A 1 278 ? 22.987 -17.424 -5.805 1.00 61.31 278 ILE A C 1
ATOM 2132 O O . ILE A 1 278 ? 24.105 -17.600 -6.285 1.00 61.31 278 ILE A O 1
ATOM 2136 N N . LEU A 1 279 ? 21.987 -16.903 -6.526 1.00 59.75 279 LEU A N 1
ATOM 2137 C CA . LEU A 1 279 ? 22.121 -16.734 -7.980 1.00 59.75 279 LEU A CA 1
ATOM 2138 C C . LEU A 1 279 ? 22.828 -15.442 -8.407 1.00 59.75 279 LEU A C 1
ATOM 2140 O O . LEU A 1 279 ? 23.427 -15.418 -9.483 1.00 59.75 279 LEU A O 1
ATOM 2144 N N . GLY A 1 280 ? 22.770 -14.393 -7.582 1.00 56.53 280 GLY A N 1
ATOM 2145 C CA . GLY A 1 280 ? 23.245 -13.063 -7.948 1.00 56.53 280 GLY A CA 1
ATOM 2146 C C . GLY A 1 280 ? 22.425 -12.448 -9.092 1.00 56.53 280 GLY A C 1
ATOM 2147 O O . GLY A 1 280 ? 21.952 -13.118 -10.012 1.00 56.53 280 GLY A O 1
ATOM 2148 N N . TYR A 1 281 ? 22.237 -11.134 -9.057 1.00 55.50 281 TYR A N 1
ATOM 2149 C CA . TYR A 1 281 ? 21.546 -10.432 -10.134 1.00 55.50 281 TYR A CA 1
ATOM 2150 C C . TYR A 1 281 ? 22.470 -10.290 -11.352 1.00 55.50 281 TYR A C 1
ATOM 2152 O O . TYR A 1 281 ? 23.370 -9.454 -11.356 1.00 55.50 281 TYR A O 1
ATOM 2160 N N . LYS A 1 282 ? 22.254 -11.098 -12.397 1.00 49.81 282 LYS A N 1
ATOM 2161 C CA . LYS A 1 282 ? 22.864 -10.874 -13.719 1.00 49.81 282 LYS A CA 1
ATOM 2162 C C . LYS A 1 282 ? 22.048 -9.840 -14.500 1.00 49.81 282 LYS A C 1
ATOM 2164 O O . LYS A 1 282 ? 20.827 -9.803 -14.385 1.00 49.81 282 LYS A O 1
ATOM 2169 N N . GLU A 1 283 ? 22.714 -9.018 -15.316 1.00 43.44 283 GLU A N 1
ATOM 2170 C CA . GLU A 1 283 ? 22.075 -7.944 -16.106 1.00 43.44 283 GLU A CA 1
ATOM 2171 C C . GLU A 1 283 ? 20.953 -8.427 -17.037 1.00 43.44 283 GLU A C 1
ATOM 2173 O O . GLU A 1 283 ? 20.046 -7.667 -17.379 1.00 43.44 283 GLU A O 1
ATOM 2178 N N . GLN A 1 284 ? 20.979 -9.704 -17.409 1.00 40.00 284 GLN A N 1
ATOM 2179 C CA . GLN A 1 284 ? 19.882 -10.374 -18.089 1.00 40.00 284 GLN A CA 1
ATOM 2180 C C . GLN A 1 284 ? 19.042 -11.091 -17.037 1.00 40.00 284 GLN A C 1
ATOM 2182 O O . GLN A 1 284 ? 19.391 -12.184 -16.588 1.00 40.00 284 GLN A O 1
ATOM 2187 N N . ALA A 1 285 ? 17.942 -10.455 -16.630 1.00 43.38 285 ALA A N 1
ATOM 2188 C CA . ALA A 1 285 ? 16.928 -11.117 -15.825 1.00 43.38 285 ALA A CA 1
ATOM 2189 C C . ALA A 1 285 ? 16.511 -12.417 -16.543 1.00 43.38 285 ALA A C 1
ATOM 2191 O O . ALA A 1 285 ? 16.185 -12.359 -17.736 1.00 43.38 285 ALA A O 1
ATOM 2192 N N . PRO A 1 286 ? 16.535 -13.589 -15.879 1.00 41.47 286 PRO A N 1
ATOM 2193 C CA . PRO A 1 286 ? 15.921 -14.773 -16.456 1.00 41.47 286 PRO A CA 1
ATOM 2194 C C . PRO A 1 286 ? 14.454 -14.430 -16.749 1.00 41.47 286 PRO A C 1
ATOM 2196 O O . PRO A 1 286 ? 13.818 -13.771 -15.923 1.00 41.47 286 PRO A O 1
ATOM 2199 N N . PRO A 1 287 ? 13.931 -14.791 -17.932 1.00 39.44 287 PRO A N 1
ATOM 2200 C CA . PRO A 1 287 ? 12.610 -14.358 -18.356 1.00 39.44 287 PRO A CA 1
ATOM 2201 C C . PRO A 1 287 ? 11.587 -14.764 -17.301 1.00 39.44 287 PRO A C 1
ATOM 2203 O O . PRO A 1 287 ? 11.536 -15.929 -16.900 1.00 39.44 287 PRO A O 1
ATOM 2206 N N . ASP A 1 288 ? 10.790 -13.793 -16.847 1.00 47.84 288 ASP A N 1
ATOM 2207 C CA . ASP A 1 288 ? 9.702 -14.034 -15.907 1.00 47.84 288 ASP A CA 1
ATOM 2208 C C . ASP A 1 288 ? 8.892 -15.256 -16.358 1.00 47.84 288 ASP A C 1
ATOM 2210 O O . ASP A 1 288 ? 8.640 -15.438 -17.552 1.00 47.84 288 ASP A O 1
ATOM 2214 N N . PHE A 1 289 ? 8.447 -16.093 -15.417 1.00 44.56 289 PHE A N 1
ATOM 2215 C CA . PHE A 1 289 ? 7.634 -17.283 -15.717 1.00 44.56 289 PHE A CA 1
ATOM 2216 C C . PHE A 1 289 ? 6.440 -16.954 -16.631 1.00 44.56 289 PHE A C 1
ATOM 2218 O O . PHE A 1 289 ? 6.062 -17.743 -17.493 1.00 44.56 289 PHE A O 1
ATOM 2225 N N . VAL A 1 290 ? 5.892 -15.747 -16.485 1.00 43.47 290 VAL A N 1
ATOM 2226 C CA . VAL A 1 290 ? 4.831 -15.179 -17.322 1.00 43.47 290 VAL A CA 1
ATOM 2227 C C . VAL A 1 290 ? 5.287 -14.974 -18.773 1.00 43.47 290 VAL A C 1
ATOM 2229 O O . VAL A 1 290 ? 4.567 -15.343 -19.696 1.00 43.47 290 VAL A O 1
ATOM 2232 N N . SER A 1 291 ? 6.494 -14.455 -18.983 1.00 42.56 291 SER A N 1
ATOM 2233 C CA . SER A 1 291 ? 7.106 -14.241 -20.299 1.00 42.56 291 SER A CA 1
ATOM 2234 C C . SER A 1 291 ? 7.475 -15.561 -20.985 1.00 42.56 291 SER A C 1
ATOM 2236 O O . SER A 1 291 ? 7.257 -15.709 -22.186 1.00 42.56 291 SER A O 1
ATOM 2238 N N . LEU A 1 292 ? 7.953 -16.555 -20.226 1.00 51.31 292 LEU A N 1
ATOM 2239 C CA . LEU A 1 292 ? 8.160 -17.927 -20.714 1.00 51.31 292 LEU A CA 1
ATOM 2240 C C . LEU A 1 292 ? 6.835 -18.596 -21.100 1.00 51.31 292 LEU A C 1
ATOM 2242 O O . LEU A 1 292 ? 6.728 -19.173 -22.181 1.00 51.31 292 LEU A O 1
ATOM 2246 N N . SER A 1 293 ? 5.813 -18.478 -20.251 1.00 45.00 293 SER A N 1
ATOM 2247 C CA . SER A 1 293 ? 4.476 -19.028 -20.509 1.00 45.00 293 SER A CA 1
ATOM 2248 C C . SER A 1 293 ? 3.848 -18.404 -21.755 1.00 45.00 293 SER A C 1
ATOM 2250 O O . SER A 1 293 ? 3.307 -19.119 -22.595 1.00 45.00 293 SER A O 1
ATOM 2252 N N . LEU A 1 294 ? 3.984 -17.084 -21.922 1.00 44.47 294 LEU A N 1
ATOM 2253 C CA . LEU A 1 294 ? 3.520 -16.359 -23.103 1.00 44.47 294 LEU A CA 1
ATOM 2254 C C . LEU A 1 294 ? 4.281 -16.787 -24.367 1.00 44.47 294 LEU A C 1
ATOM 2256 O O . LEU A 1 294 ? 3.658 -17.003 -25.403 1.00 44.47 294 LEU A O 1
ATOM 2260 N N . ALA A 1 295 ? 5.600 -16.988 -24.285 1.00 51.19 295 ALA A N 1
ATOM 2261 C CA . ALA A 1 295 ? 6.403 -17.485 -25.403 1.00 51.19 295 ALA A CA 1
ATOM 2262 C C . ALA A 1 295 ? 5.986 -18.903 -25.845 1.00 51.19 295 ALA A C 1
ATOM 2264 O O . ALA A 1 295 ? 5.914 -19.179 -27.044 1.00 51.19 295 ALA A O 1
ATOM 2265 N N . TYR A 1 296 ? 5.652 -19.787 -24.899 1.00 56.28 296 TYR A N 1
ATOM 2266 C CA . TYR A 1 296 ? 5.115 -21.119 -25.199 1.00 56.28 296 TYR A CA 1
ATOM 2267 C C . TYR A 1 296 ? 3.711 -21.067 -25.812 1.00 56.28 296 TYR A C 1
ATOM 2269 O O . TYR A 1 296 ? 3.430 -21.805 -26.755 1.00 56.28 296 TYR A O 1
ATOM 2277 N N . LEU A 1 297 ? 2.852 -20.167 -25.329 1.00 56.56 297 LEU A N 1
ATOM 2278 C CA . LEU A 1 297 ? 1.505 -19.967 -25.867 1.00 56.56 297 LEU A CA 1
ATOM 2279 C C . LEU A 1 297 ? 1.544 -19.443 -27.309 1.00 56.56 297 LEU A C 1
ATOM 2281 O O . LEU A 1 297 ? 0.842 -19.960 -28.172 1.00 56.56 297 LEU A O 1
ATOM 2285 N N . VAL A 1 298 ? 2.425 -18.480 -27.596 1.00 57.75 298 VAL A N 1
ATOM 2286 C CA . VAL A 1 298 ? 2.640 -17.944 -28.951 1.00 57.75 298 VAL A CA 1
ATOM 2287 C C . VAL A 1 298 ? 3.180 -19.021 -29.897 1.00 57.75 298 VAL A C 1
ATOM 2289 O O . VAL A 1 298 ? 2.758 -19.087 -31.047 1.00 57.75 298 VAL A O 1
ATOM 2292 N N . LYS A 1 299 ? 4.056 -19.913 -29.415 1.00 61.69 299 LYS A N 1
ATOM 2293 C CA . LYS A 1 299 ? 4.567 -21.050 -30.199 1.00 61.69 299 LYS A CA 1
ATOM 2294 C C . LYS A 1 299 ? 3.480 -22.086 -30.526 1.00 61.69 299 LYS A C 1
ATOM 2296 O O . LYS A 1 299 ? 3.588 -22.773 -31.538 1.00 61.69 299 LYS A O 1
ATOM 2301 N N . TYR A 1 300 ? 2.451 -22.208 -29.687 1.00 63.25 300 TYR A N 1
ATOM 2302 C CA . TYR A 1 300 ? 1.359 -23.168 -29.871 1.00 63.25 300 TYR A CA 1
ATOM 2303 C C . TYR A 1 300 ? 0.308 -22.691 -30.890 1.00 63.25 300 TYR A C 1
ATOM 2305 O O . TYR A 1 300 ? -0.276 -23.502 -31.603 1.00 63.25 300 TYR A O 1
ATOM 2313 N N . VAL A 1 301 ? 0.097 -21.377 -31.019 1.00 64.06 301 VAL A N 1
ATOM 2314 C CA . VAL A 1 301 ? -0.946 -20.777 -31.878 1.00 64.06 301 VAL A CA 1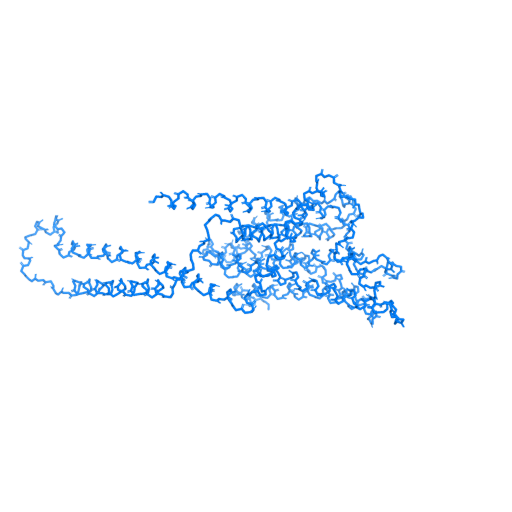
ATOM 2315 C C . VAL A 1 301 ? -0.409 -20.479 -33.288 1.00 64.06 301 VAL A C 1
ATOM 2317 O O . VAL A 1 301 ? -0.594 -19.396 -33.822 1.00 64.06 301 VAL A O 1
ATOM 2320 N N . ASN A 1 302 ? 0.288 -21.439 -33.903 1.00 54.47 302 ASN A N 1
ATOM 2321 C CA . ASN A 1 302 ? 0.951 -21.321 -35.210 1.00 54.47 302 ASN A CA 1
ATOM 2322 C C . ASN A 1 302 ? -0.022 -20.971 -36.367 1.00 54.47 302 ASN A C 1
ATOM 2324 O O . ASN A 1 302 ? -0.435 -21.845 -37.129 1.00 54.47 302 ASN A O 1
ATOM 2328 N N . VAL A 1 303 ? -0.393 -19.696 -36.507 1.00 51.59 303 VAL A N 1
ATOM 2329 C CA . VAL A 1 303 ? -1.252 -19.172 -37.577 1.00 51.59 303 VAL A CA 1
ATOM 2330 C C . VAL A 1 303 ? -0.501 -18.065 -38.317 1.00 51.59 303 VAL A C 1
ATOM 2332 O O . VAL A 1 303 ? 0.016 -17.133 -37.704 1.00 51.59 303 VAL A O 1
ATOM 2335 N N . ASN A 1 304 ? -0.454 -18.185 -39.647 1.00 48.62 304 ASN A N 1
ATOM 2336 C CA . ASN A 1 304 ? 0.213 -17.298 -40.611 1.00 48.62 304 ASN A CA 1
ATOM 2337 C C . ASN A 1 304 ? -0.509 -15.938 -40.748 1.00 48.62 304 ASN A C 1
ATOM 2339 O O . ASN A 1 304 ? -1.009 -15.561 -41.805 1.00 48.62 304 ASN A O 1
ATOM 2343 N N . ILE A 1 305 ? -0.619 -15.215 -39.642 1.00 52.62 305 ILE A N 1
ATOM 2344 C CA . ILE A 1 305 ? -1.090 -13.832 -39.575 1.00 52.62 305 ILE A CA 1
ATOM 2345 C C . ILE A 1 305 ? 0.155 -12.961 -39.405 1.00 52.62 305 ILE A C 1
ATOM 2347 O O . ILE A 1 305 ? 1.097 -13.423 -38.768 1.00 52.62 305 ILE A O 1
ATOM 2351 N N . ASP A 1 306 ? 0.173 -11.742 -39.963 1.00 56.97 306 ASP A N 1
ATOM 2352 C CA . ASP A 1 306 ? 1.290 -10.784 -39.885 1.00 56.97 306 ASP A CA 1
ATOM 2353 C C . ASP A 1 306 ? 1.827 -10.661 -38.445 1.00 56.97 306 ASP A C 1
ATOM 2355 O O . ASP A 1 306 ? 1.313 -9.920 -37.595 1.00 56.97 306 ASP A O 1
ATOM 2359 N N . LEU A 1 307 ? 2.822 -11.507 -38.156 1.00 54.94 307 LEU A N 1
ATOM 2360 C CA . LEU A 1 307 ? 3.149 -11.942 -36.803 1.00 54.94 307 LEU A CA 1
ATOM 2361 C C . LEU A 1 307 ? 3.663 -10.752 -36.006 1.00 54.94 307 LEU A C 1
ATOM 2363 O O . LEU A 1 307 ? 3.405 -10.656 -34.812 1.00 54.94 307 LEU A O 1
ATOM 2367 N N . ALA A 1 308 ? 4.323 -9.809 -36.680 1.00 54.88 308 ALA A N 1
ATOM 2368 C CA . ALA A 1 308 ? 4.886 -8.601 -36.100 1.00 54.88 308 ALA A CA 1
ATOM 2369 C C . ALA A 1 308 ? 3.814 -7.601 -35.634 1.00 54.88 308 ALA A C 1
ATOM 2371 O O . ALA A 1 308 ? 3.955 -7.013 -34.562 1.00 54.88 308 ALA A O 1
ATOM 2372 N N . ALA A 1 309 ? 2.727 -7.422 -36.393 1.00 55.72 309 ALA A N 1
ATOM 2373 C CA . ALA A 1 309 ? 1.656 -6.488 -36.039 1.00 55.72 309 ALA A CA 1
ATOM 2374 C C . ALA A 1 309 ? 0.784 -7.019 -34.888 1.00 55.72 309 ALA A C 1
ATOM 2376 O O . ALA A 1 309 ? 0.429 -6.274 -33.971 1.00 55.72 309 ALA A O 1
ATOM 2377 N N . TRP A 1 310 ? 0.492 -8.322 -34.885 1.00 57.31 310 TRP A N 1
ATOM 2378 C CA . TRP A 1 310 ? -0.313 -8.948 -33.835 1.00 57.31 310 TRP A CA 1
ATOM 2379 C C . TRP A 1 310 ? 0.479 -9.218 -32.554 1.00 57.31 310 TRP A C 1
ATOM 2381 O O . TRP A 1 310 ? -0.050 -8.978 -31.472 1.00 57.31 310 TRP A O 1
ATOM 2391 N N . THR A 1 311 ? 1.759 -9.609 -32.626 1.00 55.75 311 THR A N 1
ATOM 2392 C CA . THR A 1 311 ? 2.615 -9.674 -31.420 1.00 55.75 311 THR A CA 1
ATOM 2393 C C . THR A 1 311 ? 2.832 -8.296 -30.798 1.00 55.75 311 THR A C 1
ATOM 2395 O O . THR A 1 311 ? 2.839 -8.188 -29.574 1.00 55.75 311 THR A O 1
ATOM 2398 N N . ARG A 1 312 ? 2.923 -7.230 -31.610 1.00 56.34 312 ARG A N 1
ATOM 2399 C CA . ARG A 1 312 ? 2.918 -5.830 -31.150 1.00 56.34 312 ARG A CA 1
ATOM 2400 C C . ARG A 1 312 ? 1.639 -5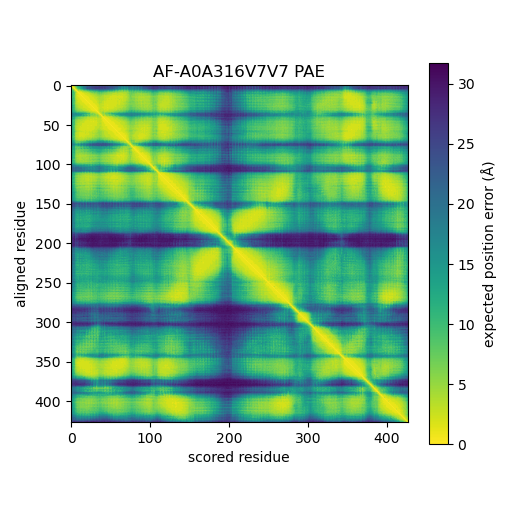.505 -30.377 1.00 56.34 312 ARG A C 1
ATOM 2402 O O . ARG A 1 312 ? 1.733 -5.054 -29.241 1.00 56.34 312 ARG A O 1
ATOM 2409 N N . LEU A 1 313 ? 0.462 -5.768 -30.947 1.00 59.31 313 LEU A N 1
ATOM 2410 C CA . LEU A 1 313 ? -0.823 -5.437 -30.319 1.00 59.31 313 LEU A CA 1
ATOM 2411 C C . LEU A 1 313 ? -1.116 -6.286 -29.073 1.00 59.31 313 LEU A C 1
ATOM 2413 O O . LEU A 1 313 ? -1.529 -5.743 -28.051 1.00 59.31 313 LEU A O 1
ATOM 2417 N N . PHE A 1 314 ? -0.871 -7.597 -29.127 1.00 59.50 314 PHE A N 1
ATOM 2418 C CA . PHE A 1 314 ? -1.068 -8.482 -27.979 1.00 59.50 314 PHE A CA 1
ATOM 2419 C C . PHE A 1 314 ? -0.040 -8.234 -26.879 1.00 59.50 314 PHE A C 1
ATOM 2421 O O . PHE A 1 314 ? -0.421 -8.223 -25.715 1.00 59.50 314 PHE A O 1
ATOM 2428 N N . GLY A 1 315 ? 1.225 -7.964 -27.216 1.00 61.88 315 GLY A N 1
ATOM 2429 C CA . GLY A 1 315 ? 2.236 -7.559 -26.239 1.00 61.88 315 GLY A CA 1
ATOM 2430 C C . GLY A 1 315 ? 1.854 -6.256 -25.536 1.00 61.88 315 GLY A C 1
ATOM 2431 O O . GLY A 1 315 ? 1.935 -6.168 -24.315 1.00 61.88 315 GLY A O 1
ATOM 2432 N N . LEU A 1 316 ? 1.341 -5.280 -26.289 1.00 62.03 316 LEU A N 1
ATOM 2433 C CA . LEU A 1 316 ? 0.872 -4.000 -25.762 1.00 62.03 316 LEU A CA 1
ATOM 2434 C C . LEU A 1 316 ? -0.363 -4.145 -24.860 1.00 62.03 316 LEU A C 1
ATOM 2436 O O . LEU A 1 316 ? -0.413 -3.577 -23.770 1.00 62.03 316 LEU A O 1
ATOM 2440 N N . LEU A 1 317 ? -1.354 -4.921 -25.304 1.00 63.94 317 LEU A N 1
ATOM 2441 C CA . LEU A 1 317 ? -2.586 -5.164 -24.556 1.00 63.94 317 LEU A CA 1
ATOM 2442 C C . LEU A 1 317 ? -2.311 -5.988 -23.296 1.00 63.94 317 LEU A C 1
ATOM 2444 O O . LEU A 1 317 ? -2.886 -5.716 -22.246 1.00 63.94 317 LEU A O 1
ATOM 2448 N N . PHE A 1 318 ? -1.386 -6.942 -23.378 1.00 63.81 318 PHE A N 1
ATOM 2449 C CA . PHE A 1 318 ? -0.939 -7.741 -22.247 1.00 63.81 318 PHE A CA 1
ATOM 2450 C C . PHE A 1 318 ? -0.200 -6.895 -21.209 1.00 63.81 318 PHE A C 1
ATOM 2452 O O . PHE A 1 318 ? -0.532 -6.944 -20.028 1.00 63.81 318 PHE A O 1
ATOM 2459 N N . VAL A 1 319 ? 0.737 -6.054 -21.647 1.00 58.81 319 VAL A N 1
ATOM 2460 C CA . VAL A 1 319 ? 1.410 -5.062 -20.800 1.00 58.81 319 VAL A CA 1
ATOM 2461 C C . VAL A 1 319 ? 0.404 -4.125 -20.128 1.00 58.81 319 VAL A C 1
ATOM 2463 O O . VAL A 1 319 ? 0.451 -3.939 -18.913 1.00 58.81 319 VAL A O 1
ATOM 2466 N N . GLY A 1 320 ? -0.523 -3.548 -20.899 1.00 62.25 320 GLY A N 1
ATOM 2467 C CA . GLY A 1 320 ? -1.535 -2.632 -20.377 1.00 62.25 320 GLY A CA 1
ATOM 2468 C C . GLY A 1 320 ? -2.447 -3.316 -19.357 1.00 62.25 320 GLY A C 1
ATOM 2469 O O . GLY A 1 320 ? -2.704 -2.770 -18.285 1.00 62.25 320 GLY A O 1
ATOM 2470 N N . ALA A 1 321 ? -2.872 -4.551 -19.640 1.00 63.31 321 ALA A N 1
ATOM 2471 C CA . ALA A 1 321 ? -3.652 -5.366 -18.716 1.00 63.31 321 ALA A CA 1
ATOM 2472 C C . ALA A 1 321 ? -2.869 -5.694 -17.436 1.00 63.31 321 ALA A C 1
ATOM 2474 O O . ALA A 1 321 ? -3.425 -5.585 -16.342 1.00 63.31 321 ALA A O 1
ATOM 2475 N N . LEU A 1 322 ? -1.579 -6.034 -17.546 1.00 62.78 322 LEU A N 1
ATOM 2476 C CA . LEU A 1 322 ? -0.708 -6.259 -16.392 1.00 62.78 322 LEU A CA 1
ATOM 2477 C C . LEU A 1 322 ? -0.628 -5.014 -15.506 1.00 62.78 322 LEU A C 1
ATOM 2479 O O . LEU A 1 322 ? -0.788 -5.134 -14.293 1.00 62.78 322 LEU A O 1
ATOM 2483 N N . ILE A 1 323 ? -0.452 -3.828 -16.091 1.00 64.88 323 ILE A N 1
ATOM 2484 C CA . ILE A 1 323 ? -0.410 -2.565 -15.342 1.00 64.88 323 ILE A CA 1
ATOM 2485 C C . ILE A 1 323 ? -1.742 -2.320 -14.622 1.00 64.88 323 ILE A C 1
ATOM 2487 O O . ILE A 1 323 ? -1.740 -2.059 -13.422 1.00 64.88 323 ILE A O 1
ATOM 2491 N N . VAL A 1 324 ? -2.888 -2.476 -15.296 1.00 67.38 324 VAL A N 1
ATOM 2492 C CA . VAL A 1 324 ? -4.215 -2.264 -14.681 1.00 67.38 324 VAL A CA 1
ATOM 2493 C C . VAL A 1 324 ? -4.486 -3.255 -13.545 1.00 67.38 324 VAL A C 1
ATOM 2495 O O . VAL A 1 324 ? -4.993 -2.864 -12.492 1.00 67.38 324 VAL A O 1
ATOM 2498 N N . ILE A 1 325 ? -4.139 -4.532 -13.724 1.00 67.06 325 ILE A N 1
ATOM 2499 C CA . ILE A 1 325 ? -4.311 -5.561 -12.689 1.00 67.06 325 ILE A CA 1
ATOM 2500 C C . ILE A 1 325 ? -3.435 -5.243 -11.474 1.00 67.06 325 ILE A C 1
ATOM 2502 O O . ILE A 1 325 ? -3.914 -5.273 -10.337 1.00 67.06 325 ILE A O 1
ATOM 2506 N N . ARG A 1 326 ? -2.165 -4.894 -11.702 1.00 66.06 326 ARG A N 1
ATOM 2507 C CA . ARG A 1 326 ? -1.220 -4.565 -10.630 1.00 66.06 326 ARG A CA 1
ATOM 2508 C C . ARG A 1 326 ? -1.611 -3.271 -9.907 1.00 66.06 326 ARG A C 1
ATOM 2510 O O . ARG A 1 326 ? -1.564 -3.234 -8.681 1.00 66.06 326 ARG A O 1
ATOM 2517 N N . MET A 1 327 ? -2.105 -2.273 -10.634 1.00 67.94 327 MET A N 1
ATOM 2518 C CA . MET A 1 327 ? -2.646 -1.031 -10.083 1.00 67.94 327 MET A CA 1
ATOM 2519 C C . MET A 1 327 ? -3.846 -1.287 -9.169 1.00 67.94 327 MET A C 1
ATOM 2521 O O . MET A 1 327 ? -3.883 -0.807 -8.038 1.00 67.94 327 MET A O 1
ATOM 2525 N N . ARG A 1 328 ? -4.818 -2.091 -9.622 1.00 70.75 328 ARG A N 1
ATOM 2526 C CA . ARG A 1 328 ? -5.978 -2.475 -8.801 1.00 70.75 328 ARG A CA 1
ATOM 2527 C C . ARG A 1 328 ? -5.554 -3.198 -7.528 1.00 70.75 328 ARG A C 1
ATOM 2529 O O . ARG A 1 328 ? -6.113 -2.929 -6.469 1.00 70.75 328 ARG A O 1
ATOM 2536 N N . PHE A 1 329 ? -4.561 -4.079 -7.626 1.00 66.00 329 PHE A N 1
ATOM 2537 C CA . PHE A 1 329 ? -4.011 -4.775 -6.469 1.00 66.00 329 PHE A CA 1
ATOM 2538 C C . PHE A 1 329 ? -3.376 -3.799 -5.468 1.00 66.00 329 PHE A C 1
ATOM 2540 O O . PHE A 1 329 ? -3.676 -3.860 -4.278 1.00 66.00 329 PHE A O 1
ATOM 2547 N N . VAL A 1 330 ? -2.551 -2.857 -5.931 1.00 67.88 330 VAL A N 1
ATOM 2548 C CA . VAL A 1 330 ? -1.930 -1.836 -5.070 1.00 67.88 330 VAL A CA 1
ATOM 2549 C C . VAL A 1 330 ? -2.990 -0.952 -4.410 1.00 67.88 330 VAL A C 1
ATOM 2551 O O . VAL A 1 330 ? -2.987 -0.810 -3.189 1.00 67.88 330 VAL A O 1
ATOM 2554 N N . LEU A 1 331 ? -3.960 -0.443 -5.175 1.00 75.06 331 LEU A N 1
ATOM 2555 C CA . LEU A 1 331 ? -5.058 0.374 -4.648 1.00 75.06 331 LEU A CA 1
ATOM 2556 C C . LEU A 1 331 ? -5.908 -0.372 -3.608 1.00 75.06 331 LEU A C 1
ATOM 2558 O O . LEU A 1 331 ? -6.300 0.220 -2.604 1.00 75.06 331 LEU A O 1
ATOM 2562 N N . ALA A 1 332 ? -6.168 -1.668 -3.804 1.00 71.69 332 ALA A N 1
ATOM 2563 C CA . ALA A 1 332 ? -6.904 -2.482 -2.837 1.00 71.69 332 ALA A CA 1
ATOM 2564 C C . ALA A 1 332 ? -6.144 -2.639 -1.505 1.00 71.69 332 ALA A C 1
ATOM 2566 O O . ALA A 1 332 ? -6.736 -2.515 -0.427 1.00 71.69 332 ALA A O 1
ATOM 2567 N N . ASN A 1 333 ? -4.825 -2.853 -1.569 1.00 70.38 333 ASN A N 1
ATOM 2568 C CA . ASN A 1 333 ? -3.976 -2.930 -0.379 1.00 70.38 333 ASN A CA 1
ATOM 2569 C C . ASN A 1 333 ? -3.897 -1.573 0.343 1.00 70.38 333 ASN A C 1
ATOM 2571 O O . ASN A 1 333 ? -4.103 -1.515 1.557 1.00 70.38 333 ASN A O 1
ATOM 2575 N N . LEU A 1 334 ? -3.703 -0.470 -0.393 1.00 75.31 334 LEU A N 1
ATOM 2576 C CA . LEU A 1 334 ? -3.709 0.876 0.192 1.00 75.31 334 LEU A CA 1
ATOM 2577 C C . LEU A 1 334 ? -5.059 1.244 0.811 1.00 75.31 334 LEU A C 1
ATOM 2579 O O . LEU A 1 334 ? -5.088 1.841 1.880 1.00 75.31 334 LEU A O 1
ATOM 2583 N N . SER A 1 335 ? -6.178 0.863 0.191 1.00 74.94 335 SER A N 1
ATOM 2584 C CA . SER A 1 335 ? -7.513 1.111 0.749 1.00 74.94 335 SER A CA 1
ATOM 2585 C C . SER A 1 335 ? -7.701 0.431 2.108 1.00 74.94 335 SER A C 1
ATOM 2587 O O . SER A 1 335 ? -8.279 1.016 3.025 1.00 74.94 335 SER A O 1
ATOM 2589 N N . THR A 1 336 ? -7.162 -0.779 2.270 1.00 69.12 336 THR A N 1
ATOM 2590 C CA . THR A 1 336 ? -7.199 -1.498 3.550 1.00 69.12 336 THR A CA 1
ATOM 2591 C C . THR A 1 336 ? -6.345 -0.795 4.603 1.00 69.12 336 THR A C 1
ATOM 2593 O O . THR A 1 336 ? -6.816 -0.580 5.720 1.00 69.12 336 THR A O 1
ATOM 2596 N N . PHE A 1 337 ? -5.138 -0.357 4.231 1.00 70.69 337 PHE A N 1
ATOM 2597 C CA . PHE A 1 337 ? -4.277 0.446 5.101 1.00 70.69 337 PHE A CA 1
ATOM 2598 C C . PHE A 1 337 ? -4.943 1.769 5.510 1.00 70.69 337 PHE A C 1
ATOM 2600 O O . PHE A 1 337 ? -4.963 2.118 6.687 1.00 70.69 337 PHE A O 1
ATOM 2607 N N . PHE A 1 338 ? -5.571 2.479 4.573 1.00 77.44 338 PHE A N 1
ATOM 2608 C CA . PHE A 1 338 ? -6.280 3.723 4.869 1.00 77.44 338 PHE A CA 1
ATOM 2609 C C . PHE A 1 338 ? -7.483 3.529 5.764 1.00 77.44 338 PHE A C 1
ATOM 2611 O O . PHE A 1 338 ? -7.712 4.370 6.622 1.00 77.44 338 PHE A O 1
ATOM 2618 N N . ARG A 1 339 ? -8.225 2.430 5.616 1.00 73.44 339 ARG A N 1
ATOM 2619 C CA . ARG A 1 339 ? -9.333 2.122 6.524 1.00 73.44 339 ARG A CA 1
ATOM 2620 C C . ARG A 1 339 ? -8.844 1.875 7.954 1.00 73.44 339 ARG A C 1
ATOM 2622 O O . ARG A 1 339 ? -9.543 2.224 8.897 1.00 73.44 339 ARG A O 1
ATOM 2629 N N . ALA A 1 340 ? -7.648 1.309 8.117 1.00 69.75 340 ALA A N 1
ATOM 2630 C CA . ALA A 1 340 ? -7.017 1.170 9.428 1.00 69.75 340 ALA A CA 1
ATOM 2631 C C . ALA A 1 340 ? -6.497 2.518 9.968 1.00 69.75 340 ALA A C 1
ATOM 2633 O O . ALA A 1 340 ? -6.625 2.797 11.155 1.00 69.75 340 ALA A O 1
ATOM 2634 N N . ALA A 1 341 ? -5.955 3.377 9.100 1.00 72.88 341 ALA A N 1
ATOM 2635 C CA . ALA A 1 341 ? -5.370 4.666 9.474 1.00 72.88 341 ALA A CA 1
ATOM 2636 C C . ALA A 1 341 ? -6.391 5.822 9.599 1.00 72.88 341 ALA A C 1
ATOM 2638 O O . ALA A 1 341 ? -6.085 6.867 10.182 1.00 72.88 341 ALA A O 1
ATOM 2639 N N . SER A 1 342 ? -7.611 5.665 9.070 1.00 71.62 342 SER A N 1
ATOM 2640 C CA . SER A 1 342 ? -8.628 6.726 9.003 1.00 71.62 342 SER A CA 1
ATOM 2641 C C . SER A 1 342 ? -9.194 7.144 10.360 1.00 71.62 342 SER A C 1
ATOM 2643 O O . SER A 1 342 ? -9.846 8.178 10.447 1.00 71.62 342 SER A O 1
ATOM 2645 N N . THR A 1 343 ? -8.944 6.383 11.428 1.00 65.88 343 THR A N 1
ATOM 2646 C CA . THR A 1 343 ? -9.405 6.714 12.787 1.00 65.88 343 THR A CA 1
ATOM 2647 C C . THR A 1 343 ? -8.623 7.864 13.432 1.00 65.88 343 THR A C 1
ATOM 2649 O O . THR A 1 343 ? -9.086 8.417 14.426 1.00 65.88 343 THR A O 1
ATOM 2652 N N . GLY A 1 344 ? -7.476 8.275 12.868 1.00 64.88 344 GLY A N 1
ATOM 2653 C CA . GLY A 1 344 ? -6.625 9.323 13.456 1.00 64.88 344 GLY A CA 1
ATOM 2654 C C . GLY A 1 344 ? -6.025 10.352 12.489 1.00 64.88 344 GLY A C 1
ATOM 2655 O O . GLY A 1 344 ? -5.335 11.272 12.948 1.00 64.88 344 GLY A O 1
ATOM 2656 N N . ILE A 1 345 ? -6.261 10.228 11.176 1.00 74.94 345 ILE A N 1
ATOM 2657 C CA . ILE A 1 345 ? -5.603 11.020 10.118 1.00 74.94 345 ILE A CA 1
ATOM 2658 C C . ILE A 1 345 ? -6.635 11.779 9.265 1.00 74.94 345 ILE A C 1
ATOM 2660 O O . ILE A 1 345 ? -7.711 11.270 8.974 1.00 74.94 345 ILE A O 1
ATOM 2664 N N . SER A 1 346 ? -6.298 13.005 8.839 1.00 80.62 346 SER A N 1
ATOM 2665 C CA . SER A 1 346 ? -7.142 13.819 7.947 1.00 80.62 346 SER A CA 1
ATOM 2666 C C . SER A 1 346 ? -7.299 13.185 6.561 1.00 80.62 346 SER A C 1
ATOM 2668 O O . SER A 1 346 ? -6.316 12.763 5.949 1.00 80.62 346 SER A O 1
ATOM 2670 N N . THR A 1 347 ? -8.515 13.215 6.010 1.00 82.94 347 THR A N 1
ATOM 2671 C CA . THR A 1 347 ? -8.814 12.747 4.647 1.00 82.94 347 THR A CA 1
ATOM 2672 C C . THR A 1 347 ? -7.919 13.402 3.591 1.00 82.94 347 THR A C 1
ATOM 2674 O O . THR A 1 347 ? -7.450 12.714 2.691 1.00 82.94 347 THR A O 1
ATOM 2677 N N . SER A 1 348 ? -7.606 14.700 3.711 1.00 85.62 348 SER A N 1
ATOM 2678 C CA . SER A 1 348 ? -6.726 15.399 2.753 1.00 85.62 348 SER A CA 1
ATOM 2679 C C . SER A 1 348 ? -5.303 14.845 2.752 1.00 85.62 348 SER A C 1
ATOM 2681 O O . SER A 1 348 ? -4.668 14.765 1.703 1.00 85.62 348 SER A O 1
ATOM 2683 N N . PHE A 1 349 ? -4.804 14.440 3.922 1.00 85.19 349 PHE A N 1
ATOM 2684 C CA . PHE A 1 349 ? -3.494 13.805 4.037 1.00 85.19 349 PHE A CA 1
ATOM 2685 C C . PHE A 1 349 ? -3.508 12.418 3.388 1.00 85.19 349 PHE A C 1
ATOM 2687 O O . PHE A 1 349 ? -2.596 12.097 2.635 1.00 85.19 349 PHE A O 1
ATOM 2694 N N . LEU A 1 350 ? -4.563 11.625 3.618 1.00 84.19 350 LEU A N 1
ATOM 2695 C CA . LEU A 1 350 ? -4.719 10.311 2.982 1.00 84.19 350 LEU A CA 1
ATOM 2696 C C . LEU A 1 350 ? -4.783 10.424 1.452 1.00 84.19 350 LEU A C 1
ATOM 2698 O O . LEU A 1 350 ? -4.162 9.621 0.762 1.00 84.19 350 LEU A O 1
ATOM 2702 N N . VAL A 1 351 ? -5.475 11.437 0.918 1.00 87.88 351 VAL A N 1
ATOM 2703 C CA . VAL A 1 351 ? -5.564 11.692 -0.532 1.00 87.88 351 VAL A CA 1
ATOM 2704 C C . VAL A 1 351 ? -4.207 12.075 -1.127 1.00 87.88 351 VAL A C 1
ATOM 2706 O O . VAL A 1 351 ? -3.833 11.534 -2.164 1.00 87.88 351 VAL A O 1
ATOM 2709 N N . LEU A 1 352 ? -3.442 12.962 -0.481 1.00 89.25 352 LEU A N 1
ATOM 2710 C CA . LEU A 1 352 ? -2.099 13.325 -0.957 1.00 89.25 352 LEU A CA 1
ATOM 2711 C C . LEU A 1 352 ? -1.108 12.167 -0.841 1.00 89.25 352 LEU A C 1
ATOM 2713 O O . LEU A 1 352 ? -0.325 11.940 -1.756 1.00 89.25 352 LEU A O 1
ATOM 2717 N N . PHE A 1 353 ? -1.160 11.406 0.251 1.00 86.81 353 PHE A N 1
ATOM 2718 C CA . PHE A 1 353 ? -0.335 10.213 0.402 1.00 86.81 353 PHE A CA 1
ATOM 2719 C C . PHE A 1 353 ? -0.685 9.164 -0.662 1.00 86.81 353 PHE A C 1
ATOM 2721 O O . PHE A 1 353 ? 0.207 8.562 -1.251 1.00 86.81 353 PHE A O 1
ATOM 2728 N N . LEU A 1 354 ? -1.974 8.985 -0.972 1.00 86.44 354 LEU A N 1
ATOM 2729 C CA . LEU A 1 354 ? -2.394 8.145 -2.089 1.00 86.44 354 LEU A CA 1
ATOM 2730 C C . LEU A 1 354 ? -1.825 8.658 -3.413 1.00 86.44 354 LEU A C 1
ATOM 2732 O O . LEU A 1 354 ? -1.313 7.849 -4.176 1.00 86.44 354 LEU A O 1
ATOM 2736 N N . ALA A 1 355 ? -1.895 9.969 -3.672 1.00 89.69 355 ALA A N 1
ATOM 2737 C CA . ALA A 1 355 ? -1.332 10.579 -4.876 1.00 89.69 355 ALA A CA 1
ATOM 2738 C C . ALA A 1 355 ? 0.165 10.265 -5.015 1.00 89.69 355 ALA A C 1
ATOM 2740 O O . ALA A 1 355 ? 0.598 9.836 -6.083 1.00 89.69 355 ALA A O 1
ATOM 2741 N N . GLU A 1 356 ? 0.929 10.415 -3.930 1.00 90.06 356 GLU A N 1
ATOM 2742 C CA . GLU A 1 356 ? 2.369 10.144 -3.892 1.00 90.06 356 GLU A CA 1
ATOM 2743 C C . GLU A 1 356 ? 2.671 8.686 -4.230 1.00 90.06 356 GLU A C 1
ATOM 2745 O O . GLU A 1 356 ? 3.394 8.388 -5.182 1.00 90.06 356 GLU A O 1
ATOM 2750 N N . VAL A 1 357 ? 2.044 7.761 -3.498 1.00 85.50 357 VAL A N 1
ATOM 2751 C CA . VAL A 1 357 ? 2.240 6.323 -3.699 1.00 85.50 357 VAL A CA 1
ATOM 2752 C C . VAL A 1 357 ? 1.853 5.909 -5.117 1.00 85.50 357 VAL A C 1
ATOM 2754 O O . VAL A 1 357 ? 2.574 5.143 -5.754 1.00 85.50 357 VAL A O 1
ATOM 2757 N N . LEU A 1 358 ? 0.741 6.434 -5.631 1.00 84.69 358 LEU A N 1
ATOM 2758 C CA . LEU A 1 358 ? 0.251 6.132 -6.969 1.00 84.69 358 LEU A CA 1
ATOM 2759 C C . LEU A 1 358 ? 1.209 6.615 -8.059 1.00 84.69 358 LEU A C 1
ATOM 2761 O O . LEU A 1 358 ? 1.502 5.875 -8.993 1.00 84.69 358 LEU A O 1
ATOM 2765 N N . THR A 1 359 ? 1.704 7.842 -7.925 1.00 88.12 359 THR A N 1
ATOM 2766 C CA . THR A 1 359 ? 2.590 8.483 -8.905 1.00 88.12 359 THR A CA 1
ATOM 2767 C C . THR A 1 359 ? 3.931 7.766 -8.964 1.00 88.12 359 THR A C 1
ATOM 2769 O O . THR A 1 359 ? 4.392 7.375 -10.036 1.00 88.12 359 THR A O 1
ATOM 2772 N N . ILE A 1 360 ? 4.517 7.502 -7.796 1.00 86.12 360 ILE A N 1
ATOM 2773 C CA . ILE A 1 360 ? 5.741 6.719 -7.658 1.00 86.12 360 ILE A CA 1
ATOM 2774 C C . ILE A 1 360 ? 5.567 5.319 -8.271 1.00 86.12 360 ILE A C 1
ATOM 2776 O O . ILE A 1 360 ? 6.439 4.830 -8.992 1.00 86.12 360 ILE A O 1
ATOM 2780 N N . TYR A 1 361 ? 4.436 4.667 -7.995 1.00 79.62 361 TYR A N 1
ATOM 2781 C CA . TYR A 1 361 ? 4.125 3.334 -8.503 1.00 79.62 361 TYR A CA 1
ATOM 2782 C C . TYR A 1 361 ? 4.018 3.302 -10.033 1.00 79.62 361 TYR A C 1
ATOM 2784 O O . TYR A 1 361 ? 4.597 2.434 -10.694 1.00 79.62 361 TYR A O 1
ATOM 2792 N N . LEU A 1 362 ? 3.283 4.256 -10.600 1.00 81.44 362 LEU A N 1
ATOM 2793 C CA . LEU A 1 362 ? 3.110 4.407 -12.039 1.00 81.44 362 LEU A CA 1
ATOM 2794 C C . LEU A 1 362 ? 4.452 4.701 -12.732 1.00 81.44 362 LEU A C 1
ATOM 2796 O O . LEU A 1 362 ? 4.761 4.115 -13.767 1.00 81.44 362 LEU A O 1
ATOM 2800 N N . LEU A 1 363 ? 5.316 5.510 -12.117 1.00 83.69 363 LEU A N 1
ATOM 2801 C CA . LEU A 1 363 ? 6.667 5.748 -12.624 1.00 83.69 363 LEU A CA 1
ATOM 2802 C C . LEU A 1 363 ? 7.540 4.479 -12.577 1.00 83.69 363 LEU A C 1
ATOM 2804 O O . LEU A 1 363 ? 8.205 4.144 -13.558 1.00 83.69 363 LEU A O 1
ATOM 2808 N N . ALA A 1 364 ? 7.513 3.734 -11.468 1.00 77.88 364 ALA A N 1
ATOM 2809 C CA . ALA A 1 364 ? 8.267 2.488 -11.326 1.00 77.88 364 ALA A CA 1
ATOM 2810 C C . ALA A 1 364 ? 7.800 1.408 -12.320 1.00 77.88 364 ALA A C 1
ATOM 2812 O O . ALA A 1 364 ? 8.625 0.720 -12.920 1.00 77.88 364 ALA A O 1
ATOM 2813 N N . THR A 1 365 ? 6.490 1.283 -12.547 1.00 75.56 365 THR A N 1
ATOM 2814 C CA . THR A 1 365 ? 5.930 0.340 -13.532 1.00 75.56 365 THR A CA 1
ATOM 2815 C C . THR A 1 365 ? 6.276 0.717 -14.968 1.00 75.56 365 THR A C 1
ATOM 2817 O O . THR A 1 365 ? 6.576 -0.165 -15.768 1.00 75.56 365 THR A O 1
ATOM 2820 N N . LEU A 1 366 ? 6.309 2.008 -15.297 1.00 76.88 366 LEU A N 1
ATOM 2821 C CA . LEU A 1 366 ? 6.761 2.501 -16.598 1.00 76.88 366 LEU A CA 1
ATOM 2822 C C . LEU A 1 366 ? 8.248 2.177 -16.854 1.00 76.88 366 LEU A C 1
ATOM 2824 O O . LEU A 1 366 ? 8.618 1.780 -17.960 1.00 76.88 366 LEU A O 1
ATOM 2828 N N . ILE A 1 367 ? 9.092 2.258 -15.821 1.00 74.12 367 ILE A N 1
ATOM 2829 C CA . ILE A 1 367 ? 10.502 1.841 -15.895 1.00 74.12 367 ILE A CA 1
ATOM 2830 C C . ILE A 1 367 ? 10.624 0.322 -16.049 1.00 74.12 367 ILE A C 1
ATOM 2832 O O . ILE A 1 367 ? 11.385 -0.141 -16.895 1.00 74.12 367 ILE A O 1
ATOM 2836 N N . GLN A 1 368 ? 9.858 -0.464 -15.288 1.00 68.06 368 GLN A N 1
ATOM 2837 C CA . GLN A 1 368 ? 9.837 -1.926 -15.422 1.00 68.06 368 GLN A CA 1
ATOM 2838 C C . GLN A 1 368 ? 9.353 -2.366 -16.808 1.00 68.06 368 GLN A C 1
ATOM 2840 O O . GLN A 1 368 ? 9.906 -3.299 -17.384 1.00 68.06 368 GLN A O 1
ATOM 2845 N N . LEU A 1 369 ? 8.380 -1.659 -17.387 1.00 67.62 369 LEU A N 1
ATOM 2846 C CA . LEU A 1 369 ? 7.876 -1.955 -18.722 1.00 67.62 369 LEU A CA 1
ATOM 2847 C C . LEU A 1 369 ? 8.972 -1.873 -19.792 1.00 67.62 369 LEU A C 1
ATOM 2849 O O . LEU A 1 369 ? 9.017 -2.710 -20.693 1.00 67.62 369 LEU A O 1
ATOM 2853 N N . ARG A 1 370 ? 9.899 -0.915 -19.681 1.00 68.06 370 ARG A N 1
ATOM 2854 C CA . ARG A 1 370 ? 11.055 -0.845 -20.588 1.00 68.06 370 ARG A CA 1
ATOM 2855 C C . ARG A 1 370 ? 11.812 -2.173 -20.641 1.00 68.06 370 ARG A C 1
ATOM 2857 O O . ARG A 1 370 ? 12.277 -2.571 -21.703 1.00 68.06 370 ARG A O 1
ATOM 2864 N N . VAL A 1 371 ? 11.939 -2.837 -19.496 1.00 57.53 371 VAL A N 1
ATOM 2865 C CA . VAL A 1 371 ? 12.699 -4.081 -19.335 1.00 57.53 371 VAL A CA 1
ATOM 2866 C C . VAL A 1 371 ? 11.979 -5.267 -19.970 1.00 57.53 371 VAL A C 1
ATOM 2868 O O . VAL A 1 371 ? 12.626 -6.186 -20.463 1.00 57.53 371 VAL A O 1
ATOM 2871 N N . SER A 1 372 ? 10.647 -5.240 -19.993 1.00 54.62 372 SER A N 1
ATOM 2872 C CA . SER A 1 372 ? 9.821 -6.322 -20.536 1.00 54.62 372 SER A CA 1
ATOM 2873 C C . SER A 1 372 ? 9.649 -6.280 -22.062 1.00 54.62 372 SER A C 1
ATOM 2875 O O . SER A 1 372 ? 9.123 -7.237 -22.631 1.00 54.62 372 SER A O 1
ATOM 2877 N N . LEU A 1 373 ? 10.065 -5.206 -22.746 1.00 54.41 373 LEU A N 1
ATOM 2878 C CA . LEU A 1 373 ? 9.959 -5.097 -24.206 1.00 54.41 373 LEU A CA 1
ATOM 2879 C C . LEU A 1 373 ? 11.145 -5.799 -24.908 1.00 54.41 373 LEU A C 1
ATOM 2881 O O . LEU A 1 373 ? 12.298 -5.484 -24.612 1.00 54.41 373 LEU A O 1
ATOM 2885 N N . PRO A 1 374 ? 10.904 -6.724 -25.863 1.00 45.75 374 PRO A N 1
ATOM 2886 C CA . PRO A 1 374 ? 11.971 -7.409 -26.592 1.00 45.75 374 PRO A CA 1
ATOM 2887 C C . PRO A 1 374 ? 12.887 -6.440 -27.353 1.00 45.75 374 PRO A C 1
ATOM 2889 O O . PRO A 1 374 ? 12.417 -5.541 -28.053 1.00 45.75 374 PRO A O 1
ATOM 2892 N N . SER A 1 375 ? 14.196 -6.697 -27.310 1.00 40.75 375 SER A N 1
ATOM 2893 C CA . SER A 1 375 ? 15.250 -5.899 -27.960 1.00 40.75 375 SER A CA 1
ATOM 2894 C C . SER A 1 375 ? 15.080 -5.710 -29.474 1.00 40.75 375 SER A C 1
ATOM 2896 O O . SER A 1 375 ? 15.616 -4.765 -30.024 1.00 40.75 375 SER A O 1
ATOM 2898 N N . LYS A 1 376 ? 14.265 -6.511 -30.173 1.00 37.91 376 LYS A N 1
ATOM 2899 C CA . LYS A 1 376 ? 13.985 -6.313 -31.613 1.00 37.91 376 LYS A CA 1
ATOM 2900 C C . LYS A 1 376 ? 13.206 -5.026 -31.949 1.00 37.91 376 LYS A C 1
ATOM 2902 O O . LYS A 1 376 ? 13.009 -4.729 -33.120 1.00 37.91 376 LYS A O 1
ATOM 2907 N N . TYR A 1 377 ? 12.766 -4.263 -30.946 1.00 45.28 377 TYR A N 1
ATOM 2908 C CA . TYR A 1 377 ? 12.192 -2.922 -31.120 1.00 45.28 377 TYR A CA 1
ATOM 2909 C C . TYR A 1 377 ? 13.210 -1.779 -31.056 1.00 45.28 377 TYR A C 1
ATOM 2911 O O . TYR A 1 377 ? 12.839 -0.638 -31.325 1.00 45.28 377 TYR A O 1
ATOM 2919 N N . SER A 1 378 ? 14.469 -2.042 -30.689 1.00 41.94 378 SER A N 1
ATOM 2920 C CA . SER A 1 378 ? 15.467 -0.984 -30.490 1.00 41.94 378 SER A CA 1
ATOM 2921 C C . SER A 1 378 ? 16.069 -0.421 -31.781 1.00 41.94 378 SER A C 1
ATOM 2923 O O . SER A 1 378 ? 16.744 0.603 -31.712 1.00 41.94 378 SER A O 1
ATOM 2925 N N . ASP A 1 379 ? 15.812 -1.036 -32.940 1.00 39.25 379 ASP A N 1
ATOM 2926 C CA . ASP A 1 379 ? 16.437 -0.641 -34.215 1.00 39.25 379 ASP A CA 1
ATOM 2927 C C . ASP A 1 379 ? 15.688 0.476 -34.965 1.00 39.25 379 ASP A C 1
ATOM 2929 O O . ASP A 1 379 ? 16.247 1.103 -35.863 1.00 39.25 379 ASP A O 1
ATOM 2933 N N . ALA A 1 380 ? 14.451 0.802 -34.577 1.00 42.78 380 ALA A N 1
ATOM 2934 C CA . ALA A 1 380 ? 13.696 1.912 -35.158 1.00 42.78 380 ALA A CA 1
ATOM 2935 C C . ALA A 1 380 ? 13.654 3.098 -34.181 1.00 42.78 380 ALA A C 1
ATOM 2937 O O . ALA A 1 380 ? 12.826 3.118 -33.282 1.00 42.78 380 ALA A O 1
ATOM 2938 N N . SER A 1 381 ? 14.536 4.091 -34.365 1.00 43.16 381 SER A N 1
ATOM 2939 C CA . SER A 1 381 ? 14.501 5.417 -33.712 1.00 43.16 381 SER A CA 1
ATOM 2940 C C . SER A 1 381 ? 14.276 5.426 -32.190 1.00 43.16 381 SER A C 1
ATOM 2942 O O . SER A 1 381 ? 13.136 5.461 -31.757 1.00 43.16 381 SER A O 1
ATOM 2944 N N . ARG A 1 382 ? 15.355 5.518 -31.386 1.00 54.16 382 ARG A N 1
ATOM 2945 C CA . ARG A 1 382 ? 15.377 5.790 -29.917 1.00 54.16 382 ARG A CA 1
ATOM 2946 C C . ARG A 1 382 ? 13.971 5.872 -29.268 1.00 54.16 382 ARG A C 1
ATOM 2948 O O . ARG A 1 382 ? 13.439 6.990 -29.183 1.00 54.16 382 ARG A O 1
ATOM 2955 N N . PRO A 1 383 ? 13.376 4.736 -28.855 1.00 64.75 383 PRO A N 1
ATOM 2956 C CA . PRO A 1 383 ? 12.013 4.713 -28.328 1.00 64.75 383 PRO A CA 1
ATOM 2957 C C . PRO A 1 383 ? 11.899 5.598 -27.082 1.00 64.75 383 PRO A C 1
ATOM 2959 O O . PRO A 1 383 ? 12.898 5.794 -26.387 1.00 64.75 383 PRO A O 1
ATOM 2962 N N . LEU A 1 384 ? 10.719 6.137 -26.768 1.00 64.44 384 LEU A N 1
ATOM 2963 C CA . LEU A 1 384 ? 10.534 7.023 -25.604 1.00 64.44 384 LEU A CA 1
ATOM 2964 C C . LEU A 1 384 ? 11.019 6.365 -24.308 1.00 64.44 384 LEU A C 1
ATOM 2966 O O . LEU A 1 384 ? 11.656 7.007 -23.481 1.00 64.44 384 LEU A O 1
ATOM 2970 N N . LEU A 1 385 ? 10.819 5.053 -24.165 1.00 64.88 385 LEU A N 1
ATOM 2971 C CA . LEU A 1 385 ? 11.292 4.304 -23.001 1.00 64.88 385 LEU A CA 1
ATOM 2972 C C . LEU A 1 385 ? 12.822 4.191 -22.930 1.00 64.88 385 LEU A C 1
ATOM 2974 O O . LEU A 1 385 ? 13.359 3.938 -21.855 1.00 64.88 385 LEU A O 1
ATOM 2978 N N . ALA A 1 386 ? 13.549 4.394 -24.033 1.00 60.25 386 ALA A N 1
ATOM 2979 C CA . ALA A 1 386 ? 15.010 4.436 -24.016 1.00 60.25 386 ALA A CA 1
ATOM 2980 C C . ALA A 1 386 ? 15.561 5.712 -23.361 1.00 60.25 386 ALA A C 1
ATOM 2982 O O . ALA A 1 386 ? 16.738 5.726 -23.012 1.00 60.25 386 ALA A O 1
ATOM 2983 N N . THR A 1 387 ? 14.741 6.757 -23.167 1.00 61.28 387 THR A N 1
ATOM 2984 C CA . THR A 1 387 ? 15.145 7.937 -22.382 1.00 61.28 387 THR A CA 1
ATOM 2985 C C . THR A 1 387 ? 15.066 7.690 -20.881 1.00 61.28 387 THR A C 1
ATOM 2987 O O . THR A 1 387 ? 15.564 8.502 -20.112 1.00 61.28 387 THR A O 1
ATOM 2990 N N . LEU A 1 388 ? 14.416 6.606 -20.446 1.00 61.59 388 LEU A N 1
ATOM 2991 C CA . LEU A 1 388 ? 14.425 6.217 -19.042 1.00 61.59 388 LEU A CA 1
ATOM 2992 C C . LEU A 1 388 ? 15.783 5.595 -18.693 1.00 61.59 388 LEU A C 1
ATOM 2994 O O . LEU A 1 388 ? 16.512 5.149 -19.582 1.00 61.59 388 LEU A O 1
ATOM 2998 N N . PRO A 1 389 ? 16.137 5.491 -17.412 1.00 61.56 389 PRO A N 1
ATOM 2999 C CA . PRO A 1 389 ? 17.352 4.806 -16.992 1.00 61.56 389 PRO A CA 1
ATOM 3000 C C . PRO A 1 389 ? 17.175 3.274 -16.918 1.00 61.56 389 PRO A C 1
ATOM 3002 O O . PRO A 1 389 ? 16.070 2.793 -16.668 1.00 61.56 389 PRO A O 1
ATOM 3005 N N . SER A 1 390 ? 18.226 2.482 -17.173 1.00 56.81 390 SER A N 1
ATOM 3006 C CA . SER A 1 390 ? 18.180 1.002 -17.135 1.00 56.81 390 SER A CA 1
ATOM 3007 C C . SER A 1 390 ? 19.003 0.479 -15.963 1.00 56.81 390 SER A C 1
ATOM 3009 O O . SER A 1 390 ? 20.195 0.230 -16.118 1.00 56.81 390 SER A O 1
ATOM 3011 N N . PHE A 1 391 ? 18.383 0.303 -14.791 1.00 63.47 391 PHE A N 1
ATOM 3012 C CA . PHE A 1 391 ? 19.067 -0.224 -13.594 1.00 63.47 391 PHE A CA 1
ATOM 3013 C C . PHE A 1 391 ? 18.409 -1.491 -13.064 1.00 63.47 391 PHE A C 1
ATOM 3015 O O . PHE A 1 391 ? 18.074 -1.602 -11.887 1.00 63.47 391 PHE A O 1
ATOM 3022 N N . ASN A 1 392 ? 18.233 -2.465 -13.950 1.00 61.75 392 ASN A N 1
ATOM 3023 C CA . ASN A 1 392 ? 17.510 -3.708 -13.672 1.00 61.75 392 ASN A CA 1
ATOM 3024 C C . ASN A 1 392 ? 18.078 -4.465 -12.469 1.00 61.75 392 ASN A C 1
ATOM 3026 O O . ASN A 1 392 ? 17.323 -4.999 -11.666 1.00 61.75 392 ASN A O 1
ATOM 3030 N N . VAL A 1 393 ? 19.403 -4.465 -12.319 1.00 61.84 393 VAL A N 1
ATOM 3031 C CA . VAL A 1 393 ? 20.101 -5.150 -11.224 1.00 61.84 393 VAL A CA 1
ATOM 3032 C C . VAL A 1 393 ? 19.831 -4.479 -9.877 1.00 61.84 393 VAL A C 1
ATOM 3034 O O . VAL A 1 393 ? 19.522 -5.163 -8.907 1.00 61.84 393 VAL A O 1
ATOM 3037 N N . VAL A 1 394 ? 19.907 -3.146 -9.816 1.00 69.56 394 VAL A N 1
ATOM 3038 C CA . VAL A 1 394 ? 19.725 -2.390 -8.565 1.00 69.56 394 VAL A CA 1
ATOM 3039 C C . VAL A 1 394 ? 18.255 -2.327 -8.167 1.00 69.56 394 VAL A C 1
ATOM 3041 O O . VAL A 1 394 ? 17.930 -2.498 -6.998 1.00 69.56 394 VAL A O 1
ATOM 3044 N N . PHE A 1 395 ? 17.349 -2.136 -9.127 1.00 72.06 395 PHE A N 1
ATOM 3045 C CA . PHE A 1 395 ? 15.915 -2.165 -8.847 1.00 72.06 395 PHE A CA 1
ATOM 3046 C C . PHE A 1 395 ? 15.432 -3.573 -8.501 1.00 72.06 395 PHE A C 1
ATOM 3048 O O . PHE A 1 395 ? 14.630 -3.729 -7.588 1.00 72.06 395 PHE A O 1
ATOM 3055 N N . GLY A 1 396 ? 15.939 -4.604 -9.177 1.00 72.56 396 GLY A N 1
ATOM 3056 C CA . GLY A 1 396 ? 15.621 -5.988 -8.844 1.00 72.56 396 GLY A CA 1
ATOM 3057 C C . GLY A 1 396 ? 16.051 -6.336 -7.420 1.00 72.56 396 GLY A C 1
ATOM 3058 O O . GLY A 1 396 ? 15.223 -6.749 -6.611 1.00 72.56 396 GLY A O 1
ATOM 3059 N N . SER A 1 397 ? 17.317 -6.085 -7.071 1.00 77.94 397 SER A N 1
ATOM 3060 C CA . SER A 1 397 ? 17.829 -6.399 -5.733 1.00 77.94 397 SER A CA 1
ATOM 3061 C C . SER A 1 397 ? 17.157 -5.579 -4.629 1.00 77.94 397 SER A C 1
ATOM 3063 O O . SER A 1 397 ? 16.837 -6.130 -3.576 1.00 77.94 397 SER A O 1
ATOM 3065 N N . ALA A 1 398 ? 16.872 -4.295 -4.872 1.00 81.88 398 ALA A N 1
ATOM 3066 C CA . ALA A 1 398 ? 16.124 -3.459 -3.936 1.00 81.88 398 ALA A CA 1
ATOM 3067 C C . ALA A 1 398 ? 14.685 -3.964 -3.737 1.00 81.88 398 ALA A C 1
ATOM 3069 O O . ALA A 1 398 ? 14.201 -3.996 -2.601 1.00 81.88 398 ALA A O 1
ATOM 3070 N N . PHE A 1 399 ? 14.015 -4.390 -4.815 1.00 82.19 399 PHE A N 1
ATOM 3071 C CA . PHE A 1 399 ? 12.687 -4.997 -4.740 1.00 82.19 399 PHE A CA 1
ATOM 3072 C C . PHE A 1 399 ? 12.719 -6.268 -3.892 1.00 82.19 399 PHE A C 1
ATOM 3074 O O . PHE A 1 399 ? 12.000 -6.354 -2.902 1.00 82.19 399 PHE A O 1
ATOM 3081 N N . ASP A 1 400 ? 13.570 -7.235 -4.243 1.00 81.81 400 ASP A N 1
ATOM 3082 C CA . ASP A 1 400 ? 13.604 -8.532 -3.564 1.00 81.81 400 ASP A CA 1
ATOM 3083 C C . ASP A 1 400 ? 14.063 -8.425 -2.114 1.00 81.81 400 ASP A C 1
ATOM 3085 O O . ASP A 1 400 ? 13.503 -9.099 -1.251 1.00 81.81 400 ASP A O 1
ATOM 3089 N N . GLY A 1 401 ? 15.023 -7.544 -1.822 1.00 85.69 401 GLY A N 1
ATOM 3090 C CA . GLY A 1 401 ? 15.469 -7.287 -0.456 1.00 85.69 401 GLY A CA 1
ATOM 3091 C C . GLY A 1 401 ? 14.340 -6.743 0.418 1.00 85.69 401 GLY A C 1
ATOM 3092 O O . GLY A 1 401 ? 14.053 -7.288 1.483 1.00 85.69 401 GLY A O 1
ATOM 3093 N N . THR A 1 402 ? 13.647 -5.700 -0.043 1.00 87.81 402 THR A N 1
ATOM 3094 C CA . THR A 1 402 ? 12.543 -5.091 0.721 1.00 87.81 402 THR A CA 1
ATOM 3095 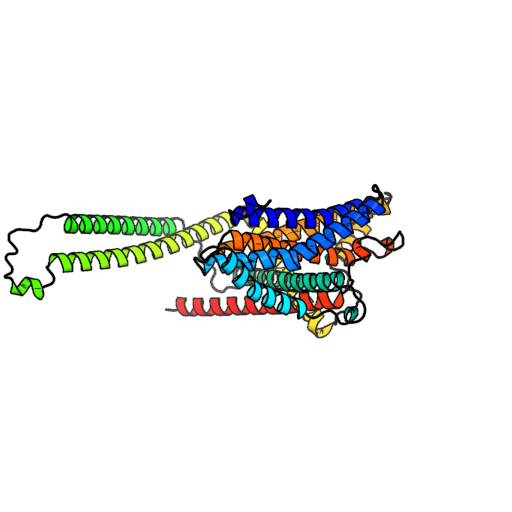C C . THR A 1 402 ? 11.311 -5.987 0.796 1.00 87.81 402 THR A C 1
ATOM 3097 O O . THR A 1 402 ? 10.663 -6.055 1.843 1.00 87.81 402 THR A O 1
ATOM 3100 N N . PHE A 1 403 ? 11.031 -6.736 -0.271 1.00 86.62 403 PHE A N 1
ATOM 3101 C CA . PHE A 1 403 ? 10.006 -7.772 -0.311 1.00 86.62 403 PHE A CA 1
ATOM 3102 C C . PHE A 1 403 ? 10.251 -8.855 0.740 1.00 86.62 403 PHE A C 1
ATOM 3104 O O . PHE A 1 403 ? 9.343 -9.171 1.510 1.00 86.62 403 PHE A O 1
ATOM 3111 N N . LEU A 1 404 ? 11.472 -9.390 0.814 1.00 88.94 404 LEU A N 1
ATOM 3112 C CA . LEU A 1 404 ? 11.816 -10.455 1.752 1.00 88.94 404 LEU A CA 1
ATOM 3113 C C . LEU A 1 404 ? 11.773 -9.964 3.204 1.00 88.94 404 LEU A C 1
ATOM 3115 O O . LEU A 1 404 ? 11.173 -10.625 4.049 1.00 88.94 404 LEU A O 1
ATOM 3119 N N . ILE A 1 405 ? 12.345 -8.787 3.485 1.00 92.75 405 ILE A N 1
ATOM 3120 C CA . ILE A 1 405 ? 12.318 -8.180 4.826 1.00 92.75 405 ILE A CA 1
ATOM 3121 C C . ILE A 1 405 ? 10.874 -7.988 5.298 1.00 92.75 405 ILE A C 1
ATOM 3123 O O . ILE A 1 405 ? 10.524 -8.398 6.403 1.00 92.75 405 ILE A O 1
ATOM 3127 N N . SER A 1 406 ? 10.019 -7.410 4.451 1.00 91.00 406 SER A N 1
ATOM 3128 C CA . SER A 1 406 ? 8.614 -7.178 4.790 1.00 91.00 406 SER A CA 1
ATOM 3129 C C . SER A 1 406 ? 7.829 -8.486 4.958 1.00 91.00 406 SER A C 1
ATOM 3131 O O . SER A 1 406 ? 7.023 -8.612 5.885 1.00 91.00 406 SER A O 1
ATOM 3133 N N . ALA A 1 407 ? 8.097 -9.497 4.122 1.00 88.94 407 ALA A N 1
ATOM 3134 C CA . ALA A 1 407 ? 7.486 -10.817 4.249 1.00 88.94 407 ALA A CA 1
ATOM 3135 C C . ALA A 1 407 ? 7.866 -11.506 5.572 1.00 88.94 407 ALA A C 1
ATOM 3137 O O . ALA A 1 407 ? 6.988 -12.011 6.271 1.00 88.94 407 ALA A O 1
ATOM 3138 N N . ILE A 1 408 ? 9.149 -11.476 5.952 1.00 91.88 408 ILE A N 1
ATOM 3139 C CA . ILE A 1 408 ? 9.634 -12.034 7.223 1.00 91.88 408 ILE A CA 1
ATOM 3140 C C . ILE A 1 408 ? 9.021 -11.283 8.404 1.00 91.88 408 ILE A C 1
ATOM 3142 O O . ILE A 1 408 ? 8.484 -11.919 9.306 1.00 91.88 408 ILE A O 1
ATOM 3146 N N . ALA A 1 409 ? 9.047 -9.947 8.390 1.00 92.81 409 ALA A N 1
ATOM 3147 C CA . ALA A 1 409 ? 8.488 -9.134 9.468 1.00 92.81 409 ALA A CA 1
ATOM 3148 C C . ALA A 1 409 ? 6.986 -9.401 9.667 1.00 92.81 409 ALA A C 1
ATOM 3150 O O . ALA A 1 409 ? 6.528 -9.598 10.791 1.00 92.81 409 ALA A O 1
ATOM 3151 N N . THR A 1 410 ? 6.227 -9.477 8.571 1.00 90.00 410 THR A N 1
ATOM 3152 C CA . THR A 1 410 ? 4.783 -9.757 8.609 1.00 90.00 410 THR A CA 1
ATOM 3153 C C . THR A 1 410 ? 4.498 -11.187 9.079 1.00 90.00 410 THR A C 1
ATOM 3155 O O . THR A 1 410 ? 3.586 -11.405 9.876 1.00 90.00 410 THR A O 1
ATOM 3158 N N . GLY A 1 411 ? 5.286 -12.163 8.618 1.00 88.75 411 GLY A N 1
ATOM 3159 C CA . GLY A 1 411 ? 5.181 -13.555 9.057 1.00 88.75 411 GLY A CA 1
ATOM 3160 C C . GLY A 1 411 ? 5.497 -13.725 10.544 1.00 88.75 411 GLY A C 1
ATOM 3161 O O . GLY A 1 411 ? 4.733 -14.370 11.256 1.00 88.75 411 GLY A O 1
ATOM 3162 N N . ALA A 1 412 ? 6.570 -13.093 11.029 1.00 89.50 412 ALA A N 1
ATOM 3163 C CA . ALA A 1 412 ? 6.968 -13.117 12.435 1.00 89.50 412 ALA A CA 1
ATOM 3164 C C . ALA A 1 412 ? 5.920 -12.457 13.341 1.00 89.50 412 ALA A C 1
ATOM 3166 O O . ALA A 1 412 ? 5.569 -13.021 14.374 1.00 89.50 412 ALA A O 1
ATOM 3167 N N . TRP A 1 413 ? 5.371 -11.308 12.929 1.00 91.69 413 TRP A N 1
ATOM 3168 C CA . TRP A 1 413 ? 4.288 -10.638 13.653 1.00 91.69 413 TRP A CA 1
ATOM 3169 C C . TRP A 1 413 ? 3.063 -11.543 13.810 1.00 91.69 413 TRP A C 1
ATOM 3171 O O . TRP A 1 413 ? 2.541 -11.690 14.911 1.00 91.69 413 TRP A O 1
ATOM 3181 N N . ARG A 1 414 ? 2.618 -12.181 12.719 1.00 87.50 414 ARG A N 1
ATOM 3182 C CA . ARG A 1 414 ? 1.448 -13.071 12.745 1.00 87.50 414 ARG A CA 1
ATOM 3183 C C . ARG A 1 414 ? 1.676 -14.337 13.557 1.00 87.50 414 ARG A C 1
ATOM 3185 O O . ARG A 1 414 ? 0.778 -14.784 14.266 1.00 87.50 414 ARG A O 1
ATOM 3192 N N . TRP A 1 415 ? 2.881 -14.887 13.472 1.00 86.12 415 TRP A N 1
ATOM 3193 C CA . TRP A 1 415 ? 3.284 -16.017 14.293 1.00 86.12 415 TRP A CA 1
ATOM 3194 C C . TRP A 1 415 ? 3.239 -15.666 15.785 1.00 86.12 415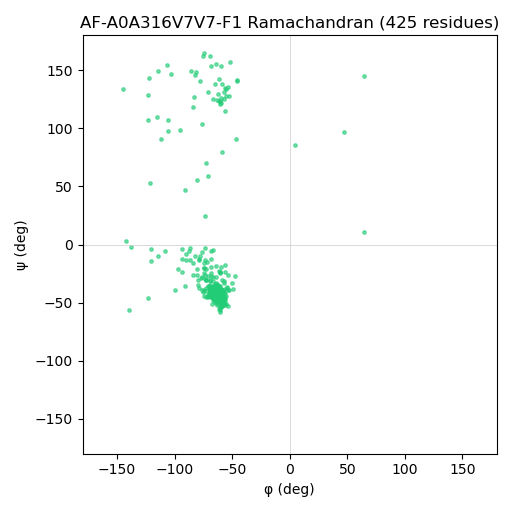 TRP A C 1
ATOM 3196 O O . TRP A 1 415 ? 2.658 -16.415 16.566 1.00 86.12 415 TRP A O 1
ATOM 3206 N N . TYR A 1 416 ? 3.783 -14.505 16.165 1.00 88.94 416 TYR A N 1
ATOM 3207 C CA . TYR A 1 416 ? 3.748 -14.016 17.543 1.00 88.94 416 TYR A CA 1
ATOM 3208 C C . TYR A 1 416 ? 2.310 -13.796 18.032 1.00 88.94 416 TYR A C 1
ATOM 3210 O O . TYR A 1 416 ? 1.927 -14.346 19.059 1.00 88.94 416 TYR A O 1
ATOM 3218 N N . SER A 1 417 ? 1.466 -13.112 17.248 1.00 86.06 417 SER A N 1
ATOM 3219 C CA . SER A 1 417 ? 0.060 -12.906 17.627 1.00 86.06 417 SER A CA 1
ATOM 3220 C C . SER A 1 417 ? -0.716 -14.216 17.777 1.00 86.06 417 SER A C 1
ATOM 3222 O O . SER A 1 417 ? -1.562 -14.339 18.654 1.00 86.06 417 SER A O 1
ATOM 3224 N N . SER A 1 418 ? -0.414 -15.222 16.950 1.00 81.19 418 SER A N 1
ATOM 3225 C CA . SER A 1 418 ? -1.053 -16.532 17.074 1.00 81.19 418 SER A CA 1
ATOM 3226 C C . SER A 1 418 ? -0.587 -17.305 18.307 1.00 81.19 418 SER A C 1
ATOM 3228 O O . SER A 1 418 ? -1.339 -18.153 18.783 1.00 81.19 418 SER A O 1
ATOM 3230 N N . MET A 1 419 ? 0.630 -17.068 18.804 1.00 80.75 419 MET A N 1
ATOM 3231 C CA . MET A 1 419 ? 1.102 -17.652 20.062 1.00 80.75 419 MET A CA 1
ATOM 3232 C C . MET A 1 419 ? 0.394 -17.015 21.260 1.00 80.75 419 MET A C 1
ATOM 3234 O O . MET A 1 419 ? -0.116 -17.755 22.100 1.00 80.75 419 MET A O 1
ATOM 3238 N N . ASP A 1 420 ? 0.271 -15.685 21.284 1.00 80.06 420 ASP A N 1
ATOM 3239 C CA . ASP A 1 420 ? -0.454 -14.960 22.340 1.00 80.06 420 ASP A CA 1
ATOM 3240 C C . ASP A 1 420 ? -1.930 -15.408 22.424 1.00 80.06 420 ASP A C 1
ATOM 3242 O O . ASP A 1 420 ? -2.454 -15.683 23.507 1.00 80.06 420 ASP A O 1
ATOM 3246 N N . ASP A 1 421 ? -2.599 -15.573 21.275 1.00 72.88 421 ASP A N 1
ATOM 3247 C CA . ASP A 1 421 ? -3.982 -16.072 21.218 1.00 72.88 421 ASP A CA 1
ATOM 3248 C C . ASP A 1 421 ? -4.114 -17.506 21.771 1.00 72.88 421 ASP A C 1
ATOM 3250 O O . ASP A 1 421 ? -5.118 -17.856 22.403 1.00 72.88 421 ASP A O 1
ATOM 3254 N N . LEU A 1 422 ? -3.105 -18.359 21.548 1.00 68.75 422 LEU A N 1
ATOM 3255 C CA . LEU A 1 422 ? -3.092 -19.725 22.076 1.00 68.75 422 LEU A CA 1
ATOM 3256 C C . LEU A 1 422 ? -2.927 -19.738 23.596 1.00 68.75 422 LEU A C 1
ATOM 3258 O O . LEU A 1 422 ? -3.617 -20.520 24.255 1.00 68.75 422 LEU A O 1
ATOM 3262 N N . GLU A 1 423 ? -2.062 -18.882 24.144 1.00 69.25 423 GLU A N 1
ATOM 3263 C CA . GLU A 1 423 ? -1.877 -18.747 25.590 1.00 69.25 423 GLU A CA 1
ATOM 3264 C C . GLU A 1 423 ? -3.159 -18.268 26.270 1.00 69.25 423 GLU A C 1
ATOM 3266 O O . GLU A 1 423 ? -3.596 -18.897 27.231 1.00 69.25 423 GLU A O 1
ATOM 3271 N N . HIS A 1 424 ? -3.831 -17.247 25.731 1.00 61.09 424 HIS A N 1
ATOM 3272 C CA . HIS A 1 424 ? -5.085 -16.741 26.296 1.00 61.09 424 HIS A CA 1
ATOM 3273 C C . HIS A 1 424 ? -6.275 -17.700 26.165 1.00 61.09 424 HIS A C 1
ATOM 3275 O O . HIS A 1 424 ? -7.190 -17.619 26.974 1.00 61.09 424 HIS A O 1
ATOM 3281 N N . SER A 1 425 ? -6.279 -18.620 25.193 1.00 55.00 425 SER A N 1
ATOM 3282 C CA . SER A 1 425 ? -7.361 -19.612 25.045 1.00 55.00 425 SER A CA 1
ATOM 3283 C C . SER A 1 425 ? -7.275 -20.808 26.004 1.00 55.00 425 SER A C 1
ATOM 3285 O O . SER A 1 425 ? -8.209 -21.610 26.062 1.00 55.00 425 SER A O 1
ATOM 3287 N N . ASN A 1 426 ? -6.137 -20.980 26.686 1.00 48.81 426 ASN A N 1
ATOM 3288 C CA . ASN A 1 426 ? -5.901 -22.076 27.632 1.00 48.81 426 ASN A CA 1
ATOM 3289 C C . ASN A 1 426 ? -6.221 -21.697 29.091 1.00 48.81 426 ASN A C 1
ATOM 3291 O O . ASN A 1 426 ? -6.145 -22.570 29.959 1.00 48.81 426 ASN A O 1
ATOM 3295 N N . TRP A 1 427 ? -6.584 -20.437 29.340 1.00 38.25 427 TRP A N 1
ATOM 3296 C CA . TRP A 1 427 ? -7.131 -19.925 30.599 1.00 38.25 427 TRP A CA 1
ATOM 3297 C C . TRP A 1 427 ? -8.622 -19.637 30.426 1.00 38.25 427 TRP A C 1
ATOM 3299 O O . TRP A 1 427 ? -9.351 -19.749 31.438 1.00 38.25 427 TRP A O 1
#